Protein AF-A0A3L6MPR6-F1 (afdb_monomer_lite)

Radius of gyration: 39.05 Å; chains: 1; bounding box: 74×54×122 Å

InterPro domains:
  IPR012337 Ribonuclease H-like superfamily [SSF53098] (217-484)
  IPR052035 Zinc finger BED domain-containing [PTHR46481] (35-210)

Structure (mmCIF, N/CA/C/O backbone):
data_AF-A0A3L6MPR6-F1
#
_entry.id   AF-A0A3L6MPR6-F1
#
loop_
_atom_site.group_PDB
_atom_site.id
_atom_site.type_symbol
_atom_site.label_atom_id
_atom_site.label_alt_id
_atom_site.label_comp_id
_atom_site.label_asym_id
_atom_site.label_entity_id
_atom_site.label_seq_id
_atom_site.pdbx_PDB_ins_code
_atom_site.Cartn_x
_atom_site.Cartn_y
_atom_site.Cartn_z
_atom_site.occupancy
_atom_site.B_iso_or_equiv
_atom_site.auth_seq_id
_atom_site.auth_comp_id
_atom_site.auth_asym_id
_atom_site.auth_atom_id
_atom_site.pdbx_PDB_model_num
ATOM 1 N N . MET A 1 1 ? 7.917 29.421 81.181 1.00 38.75 1 MET A N 1
ATOM 2 C CA . MET A 1 1 ? 7.850 28.542 82.369 1.00 38.75 1 MET A CA 1
ATOM 3 C C . MET A 1 1 ? 6.394 28.191 82.609 1.00 38.75 1 MET A C 1
ATOM 5 O O . MET A 1 1 ? 5.630 29.123 82.801 1.00 38.75 1 MET A O 1
ATOM 9 N N . SER A 1 2 ? 6.028 26.907 82.494 1.00 26.86 2 SER A N 1
ATOM 10 C CA . SER A 1 2 ? 5.003 26.211 83.303 1.00 26.86 2 SER A CA 1
ATOM 11 C C . SER A 1 2 ? 4.705 24.812 82.730 1.00 26.86 2 SER A C 1
ATOM 13 O O . SER A 1 2 ? 4.211 24.686 81.620 1.00 26.86 2 SER A O 1
ATOM 15 N N . ALA A 1 3 ? 5.096 23.808 83.525 1.00 24.59 3 ALA A N 1
ATOM 16 C CA . ALA A 1 3 ? 4.633 22.419 83.698 1.00 24.59 3 ALA A CA 1
ATOM 17 C C . ALA A 1 3 ? 4.237 21.499 82.509 1.00 24.59 3 ALA A C 1
ATOM 19 O O . ALA A 1 3 ? 3.297 21.749 81.765 1.00 24.59 3 ALA A O 1
ATOM 20 N N . LYS A 1 4 ? 4.887 20.319 82.471 1.00 36.12 4 LYS A N 1
ATOM 21 C CA . LYS A 1 4 ? 4.434 19.066 81.822 1.00 36.12 4 LYS A CA 1
ATOM 22 C C . LYS A 1 4 ? 3.103 18.560 82.415 1.00 36.12 4 LYS A C 1
ATOM 24 O O . LYS A 1 4 ? 2.852 18.790 83.597 1.00 36.12 4 LYS A O 1
ATOM 29 N N . PRO A 1 5 ? 2.421 17.647 81.699 1.00 31.23 5 PRO A N 1
ATOM 30 C CA . PRO A 1 5 ? 2.046 16.380 82.324 1.00 31.23 5 PRO A CA 1
ATOM 31 C C . PRO A 1 5 ? 2.433 15.178 81.452 1.00 31.23 5 PRO A C 1
ATOM 33 O O . PRO A 1 5 ? 1.783 14.849 80.467 1.00 31.23 5 PRO A O 1
ATOM 36 N N . GLY A 1 6 ? 3.489 14.485 81.877 1.00 39.84 6 GLY A N 1
ATOM 37 C CA . GLY A 1 6 ? 3.547 13.037 81.758 1.00 39.84 6 GLY A CA 1
ATOM 38 C C . GLY A 1 6 ? 3.020 12.461 83.068 1.00 39.84 6 GLY A C 1
ATOM 39 O O . GLY A 1 6 ? 3.592 12.731 84.121 1.00 39.84 6 GLY A O 1
ATOM 40 N N . GLN A 1 7 ? 1.939 11.691 83.004 1.00 30.50 7 GLN A N 1
ATOM 41 C CA . GLN A 1 7 ? 1.617 10.675 84.002 1.00 30.50 7 GLN A CA 1
ATOM 42 C C . GLN A 1 7 ? 1.586 9.324 83.274 1.00 30.50 7 GLN A C 1
ATOM 44 O O . GLN A 1 7 ? 0.881 9.208 82.270 1.00 30.50 7 GLN A O 1
ATOM 49 N N . PRO A 1 8 ? 2.325 8.303 83.742 1.00 36.66 8 PRO A N 1
ATOM 50 C CA . PRO A 1 8 ? 2.036 6.934 83.364 1.00 36.66 8 PRO A CA 1
ATOM 51 C C . PRO A 1 8 ? 0.702 6.561 84.015 1.00 36.66 8 PRO A C 1
ATOM 53 O O . PRO A 1 8 ? 0.557 6.649 85.236 1.00 36.66 8 PRO A O 1
ATOM 56 N N . GLY A 1 9 ? -0.282 6.171 83.202 1.00 37.91 9 GLY A N 1
ATOM 57 C CA . GLY A 1 9 ? -1.476 5.503 83.713 1.00 37.91 9 GLY A CA 1
ATOM 58 C C . GLY A 1 9 ? -1.061 4.314 84.582 1.00 37.91 9 GLY A C 1
ATOM 59 O O . GLY A 1 9 ? 0.002 3.727 84.371 1.00 37.91 9 GLY A O 1
ATOM 60 N N . GLN A 1 10 ? -1.871 3.985 85.590 1.00 43.06 10 GLN A N 1
ATOM 61 C CA . GLN A 1 10 ? -1.605 2.860 86.488 1.00 43.06 10 GLN A CA 1
ATOM 62 C C . GLN A 1 10 ? -1.174 1.621 85.672 1.00 43.06 10 GLN A C 1
ATOM 64 O O . GLN A 1 10 ? -1.881 1.283 84.717 1.00 43.06 10 GLN A O 1
ATOM 69 N N . PRO A 1 11 ? -0.074 0.920 86.022 1.00 50.97 11 PRO A N 1
ATOM 70 C CA . PRO A 1 11 ? 0.453 -0.202 85.232 1.00 50.97 11 PRO A CA 1
ATOM 71 C C . PRO A 1 11 ? -0.610 -1.253 84.871 1.00 50.97 11 PRO A C 1
ATOM 73 O O . PRO A 1 11 ? -0.592 -1.820 83.783 1.00 50.97 11 PRO A O 1
ATOM 76 N N . GLY A 1 12 ? -1.605 -1.441 85.748 1.00 53.81 12 GLY A N 1
ATOM 77 C CA . GLY A 1 12 ? -2.728 -2.350 85.527 1.00 53.81 12 GLY A CA 1
ATOM 78 C C . GLY A 1 12 ? -3.717 -1.934 84.427 1.00 53.81 12 GLY A C 1
ATOM 79 O O . GLY A 1 12 ? -4.285 -2.813 83.789 1.00 53.81 12 GLY A O 1
ATOM 80 N N . GLN A 1 13 ? -3.923 -0.639 84.153 1.00 59.88 13 GLN A N 1
ATOM 81 C CA . GLN A 1 13 ? -4.845 -0.186 83.095 1.00 59.88 13 GLN A CA 1
ATOM 82 C C . GLN A 1 13 ? -4.238 -0.329 81.697 1.00 59.88 13 GLN A C 1
ATOM 84 O O . GLN A 1 13 ? -4.931 -0.738 80.766 1.00 59.88 13 GLN A O 1
ATOM 89 N N . GLN A 1 14 ? -2.942 -0.037 81.554 1.00 64.62 14 GLN A N 1
ATOM 90 C CA . GLN A 1 14 ? -2.217 -0.214 80.296 1.00 64.62 14 GLN A CA 1
ATOM 91 C C . GLN A 1 14 ? -2.209 -1.698 79.897 1.00 64.62 14 GLN A C 1
ATOM 93 O O . GLN A 1 14 ? -2.637 -2.043 78.798 1.00 64.62 14 GLN A O 1
ATOM 98 N N . GLN A 1 15 ? -1.843 -2.584 80.830 1.00 70.00 15 GLN A N 1
ATOM 99 C CA . GLN A 1 15 ? -1.787 -4.030 80.601 1.00 70.00 15 GLN A CA 1
ATOM 100 C C . GLN A 1 15 ? -3.154 -4.609 80.196 1.00 70.00 15 GLN A C 1
ATOM 102 O O . GLN A 1 15 ? -3.255 -5.376 79.242 1.00 70.00 15 GLN A O 1
ATOM 107 N N . GLN A 1 16 ? -4.237 -4.167 80.846 1.00 74.12 16 GLN A N 1
ATOM 108 C CA . GLN A 1 16 ? -5.599 -4.581 80.495 1.00 74.12 16 GLN A CA 1
ATOM 109 C C . GLN A 1 16 ? -6.008 -4.168 79.074 1.00 74.12 16 GLN A C 1
ATOM 111 O O . GLN A 1 16 ? -6.769 -4.888 78.423 1.00 74.12 16 GLN A O 1
ATOM 116 N N . LEU A 1 17 ? -5.540 -3.019 78.580 1.00 73.06 17 LEU A N 1
ATOM 117 C CA . LEU A 1 17 ? -5.836 -2.552 77.224 1.00 73.06 17 LEU A CA 1
ATOM 118 C C . LEU A 1 17 ? -5.041 -3.305 76.165 1.00 73.06 17 LEU A C 1
ATOM 120 O O . LEU A 1 17 ? -5.597 -3.648 75.121 1.00 73.06 17 LEU A O 1
ATOM 124 N N . GLU A 1 18 ? -3.786 -3.624 76.458 1.00 79.56 18 GLU A N 1
ATOM 125 C CA . GLU A 1 18 ? -2.940 -4.458 75.604 1.00 79.56 18 GLU A CA 1
ATOM 126 C C . GLU A 1 18 ? -3.496 -5.885 75.507 1.00 79.56 18 GLU A C 1
ATOM 128 O O . GLU A 1 18 ? -3.679 -6.411 74.406 1.00 79.56 18 GLU A O 1
ATOM 133 N N . ASP A 1 19 ? -3.914 -6.468 76.634 1.00 80.56 19 ASP A N 1
ATOM 134 C CA . ASP A 1 19 ? -4.576 -7.775 76.667 1.00 80.56 19 ASP A CA 1
ATOM 135 C C . ASP A 1 19 ? -5.887 -7.779 75.872 1.00 80.56 19 ASP A C 1
ATOM 137 O O . ASP A 1 19 ? -6.277 -8.793 75.289 1.00 80.56 19 ASP A O 1
ATOM 141 N N . ARG A 1 20 ? -6.624 -6.662 75.864 1.00 83.00 20 ARG A N 1
ATOM 142 C CA . ARG A 1 20 ? -7.850 -6.516 75.064 1.00 83.00 20 ARG A CA 1
ATOM 143 C C . ARG A 1 20 ? -7.536 -6.373 73.579 1.00 83.00 20 ARG A C 1
ATOM 145 O O . ARG A 1 20 ? -8.202 -7.019 72.772 1.00 83.00 20 ARG A O 1
ATOM 152 N N . LEU A 1 21 ? -6.525 -5.584 73.219 1.00 83.38 21 LEU A N 1
ATOM 153 C CA . LEU A 1 21 ? -6.053 -5.436 71.843 1.00 83.38 21 LEU A CA 1
ATOM 154 C C . LEU A 1 21 ? -5.677 -6.804 71.256 1.00 83.38 21 LEU A C 1
ATOM 156 O O . LEU A 1 21 ? -6.255 -7.220 70.252 1.00 83.38 21 LEU A O 1
ATOM 160 N N . PHE A 1 22 ? -4.781 -7.552 71.903 1.00 87.94 22 PHE A N 1
ATOM 161 C CA . PHE A 1 22 ? -4.294 -8.826 71.360 1.00 87.94 22 PHE A CA 1
ATOM 162 C C . PHE A 1 22 ? -5.290 -9.987 71.490 1.00 87.94 22 PHE A C 1
ATOM 164 O O . PHE A 1 22 ? -5.198 -10.959 70.736 1.00 87.94 22 PHE A O 1
ATOM 171 N N . ARG A 1 23 ? -6.313 -9.874 72.351 1.00 84.56 23 ARG A N 1
ATOM 172 C CA . ARG A 1 23 ? -7.472 -10.785 72.322 1.00 84.56 23 ARG A CA 1
ATOM 173 C C . ARG A 1 23 ? -8.263 -10.681 71.021 1.00 84.56 23 ARG A C 1
ATOM 175 O O . ARG A 1 23 ? -8.709 -11.711 70.516 1.00 84.56 23 ARG A O 1
ATOM 182 N N . HIS A 1 24 ? -8.421 -9.468 70.492 1.00 82.00 24 HIS A N 1
ATOM 183 C CA . HIS A 1 24 ? -9.133 -9.205 69.236 1.00 82.00 24 HIS A CA 1
ATOM 184 C C . HIS A 1 24 ? -8.241 -9.371 68.004 1.00 82.00 24 HIS A C 1
ATOM 186 O O . HIS A 1 24 ? -8.694 -9.864 66.975 1.00 82.00 24 HIS A O 1
ATOM 192 N N . PHE A 1 25 ? -6.955 -9.041 68.118 1.00 83.50 25 PHE A N 1
ATOM 193 C CA . PHE A 1 25 ? -5.962 -9.192 67.054 1.00 83.50 25 PHE A CA 1
ATOM 194 C C . PHE A 1 25 ? -5.017 -10.365 67.329 1.00 83.50 25 PHE A C 1
ATOM 196 O O . PHE A 1 25 ? -3.801 -10.202 67.407 1.00 83.50 25 PHE A O 1
ATOM 203 N N . ARG A 1 26 ? -5.566 -11.581 67.451 1.00 83.81 26 ARG A N 1
ATOM 204 C CA . ARG A 1 26 ? -4.745 -12.782 67.681 1.00 83.81 26 ARG A CA 1
ATOM 205 C C . ARG A 1 26 ? -3.737 -12.999 66.547 1.00 83.81 26 ARG A C 1
ATOM 207 O O . ARG A 1 26 ? -4.080 -12.943 65.362 1.00 83.81 26 ARG A O 1
ATOM 214 N N . GLY A 1 27 ? -2.488 -13.271 66.920 1.00 82.88 27 GLY A N 1
ATOM 215 C CA . GLY A 1 27 ? -1.374 -13.461 65.985 1.00 82.88 27 GLY A CA 1
ATOM 216 C C . GLY A 1 27 ? -0.788 -12.164 65.416 1.00 82.88 27 GLY A C 1
ATOM 217 O O . GLY A 1 27 ? 0.077 -12.239 64.550 1.00 82.88 27 GLY A O 1
ATOM 218 N N . TRP A 1 28 ? -1.255 -10.998 65.869 1.00 88.00 28 TRP A N 1
ATOM 219 C CA . TRP A 1 28 ? -0.591 -9.713 65.646 1.00 88.00 28 TRP A CA 1
ATOM 220 C C . TRP A 1 28 ? 0.328 -9.402 66.828 1.00 88.00 28 TRP A C 1
ATOM 222 O O . TRP A 1 28 ? 0.044 -9.808 67.953 1.00 88.00 28 TRP A O 1
ATOM 232 N N . ASN A 1 29 ? 1.416 -8.683 66.578 1.00 87.62 29 ASN A N 1
ATOM 233 C CA . ASN A 1 29 ? 2.333 -8.189 67.602 1.00 87.62 29 ASN A CA 1
ATOM 234 C C . ASN A 1 29 ? 2.551 -6.680 67.438 1.00 87.62 29 ASN A C 1
ATOM 236 O O . ASN A 1 29 ? 2.051 -6.068 66.492 1.00 87.62 29 ASN A O 1
ATOM 240 N N . TRP A 1 30 ? 3.259 -6.068 68.384 1.00 87.50 30 TRP A N 1
ATOM 241 C CA . TRP A 1 30 ? 3.682 -4.679 68.251 1.00 87.50 30 TRP A CA 1
ATOM 242 C C . TRP A 1 30 ? 4.533 -4.492 66.997 1.00 87.50 30 TRP A C 1
ATOM 244 O O . TRP A 1 30 ? 5.388 -5.319 66.682 1.00 87.50 30 TRP A O 1
ATOM 254 N N . SER A 1 31 ? 4.292 -3.393 66.289 1.00 82.81 31 SER A N 1
ATOM 255 C CA . SER A 1 31 ? 5.110 -2.991 65.151 1.00 82.81 31 SER A CA 1
ATOM 256 C C . SER A 1 31 ? 6.544 -2.699 65.585 1.00 82.81 31 SER A C 1
ATOM 258 O O . SER A 1 31 ? 6.781 -1.894 66.486 1.00 82.81 31 SER A O 1
ATOM 260 N N . GLU A 1 32 ? 7.512 -3.291 64.887 1.00 80.69 32 GLU A N 1
ATOM 261 C CA . GLU A 1 32 ? 8.945 -3.031 65.099 1.00 80.69 32 GLU A CA 1
ATOM 262 C C . GLU A 1 32 ? 9.325 -1.570 64.809 1.00 80.69 32 GLU A C 1
ATOM 264 O O . GLU A 1 32 ? 10.358 -1.094 65.267 1.00 80.69 32 GLU A O 1
ATOM 269 N N . ARG A 1 33 ? 8.468 -0.837 64.085 1.00 72.69 33 ARG A N 1
ATOM 270 C CA . ARG A 1 33 ? 8.662 0.572 63.713 1.00 72.69 33 ARG A CA 1
ATOM 271 C C . ARG A 1 33 ? 7.843 1.550 64.553 1.00 72.69 33 ARG A C 1
ATOM 273 O O . ARG A 1 33 ? 7.790 2.725 64.204 1.00 72.69 33 ARG A O 1
ATOM 280 N N . ALA A 1 34 ? 7.205 1.101 65.635 1.00 63.69 34 ALA A N 1
ATOM 281 C CA . ALA A 1 34 ? 6.324 1.942 66.454 1.00 63.69 34 ALA A CA 1
ATOM 282 C C . ALA A 1 34 ? 7.020 3.192 67.037 1.00 63.69 34 ALA A C 1
ATOM 284 O O . ALA A 1 34 ? 6.352 4.152 67.405 1.00 63.69 34 ALA A O 1
ATOM 285 N N . ARG A 1 35 ? 8.359 3.195 67.120 1.00 58.50 35 ARG A N 1
ATOM 286 C CA . ARG A 1 35 ? 9.163 4.331 67.606 1.00 58.50 35 ARG A CA 1
ATOM 287 C C . ARG A 1 35 ? 9.625 5.297 66.506 1.00 58.50 35 ARG A C 1
ATOM 289 O O . ARG A 1 35 ? 10.072 6.387 66.836 1.00 58.50 35 ARG A O 1
ATOM 296 N N . ASP A 1 36 ? 9.452 4.933 65.233 1.00 61.25 36 ASP A N 1
ATOM 297 C CA . ASP A 1 36 ? 9.930 5.693 64.064 1.00 61.25 36 ASP A CA 1
ATOM 298 C C . ASP A 1 36 ? 8.785 6.356 63.269 1.00 61.25 36 ASP A C 1
ATOM 300 O O . ASP A 1 36 ? 8.969 6.829 62.146 1.00 61.25 36 ASP A O 1
ATOM 304 N N . THR A 1 37 ? 7.561 6.364 63.806 1.00 64.56 37 THR A N 1
ATOM 305 C CA . THR A 1 37 ? 6.378 6.903 63.122 1.00 64.56 37 THR A CA 1
ATOM 306 C C . THR A 1 37 ? 6.063 8.341 63.535 1.00 64.56 37 THR A C 1
ATOM 308 O O . THR A 1 37 ? 5.641 8.591 64.658 1.00 64.56 37 THR A O 1
ATOM 311 N N . SER A 1 38 ? 6.179 9.288 62.602 1.00 69.50 38 SER A N 1
ATOM 312 C CA . SER A 1 38 ? 6.062 10.738 62.836 1.00 69.50 38 SER A CA 1
ATOM 313 C C . SER A 1 38 ? 4.650 11.328 62.645 1.00 69.50 38 SER A C 1
ATOM 315 O O . SER A 1 38 ? 4.494 12.378 62.031 1.00 69.50 38 SER A O 1
ATOM 317 N N . SER A 1 39 ? 3.591 10.675 63.138 1.00 81.50 39 SER A N 1
ATOM 318 C CA . SER A 1 39 ? 2.213 11.194 63.009 1.00 81.50 39 SER A CA 1
ATOM 319 C C . SER A 1 39 ? 1.459 11.163 64.333 1.00 81.50 39 SER A C 1
ATOM 321 O O . SER A 1 39 ? 1.432 10.125 64.989 1.00 81.50 39 SER A O 1
ATOM 323 N N . TRP A 1 40 ? 0.757 12.258 64.648 1.00 86.56 40 TRP A N 1
ATOM 324 C CA . TRP A 1 40 ? -0.096 12.396 65.840 1.00 86.56 40 TRP A CA 1
ATOM 325 C C . TRP A 1 40 ? -1.137 11.275 65.993 1.00 86.56 40 TRP A C 1
ATOM 327 O O . TRP A 1 40 ? -1.599 10.964 67.087 1.00 86.56 40 TRP A O 1
ATOM 337 N N . LEU A 1 41 ? -1.511 10.621 64.890 1.00 84.81 41 LEU A N 1
ATOM 338 C CA . LEU A 1 41 ? -2.465 9.514 64.902 1.00 84.81 41 LEU A CA 1
ATOM 339 C C . LEU A 1 41 ? -1.956 8.330 65.733 1.00 84.81 41 LEU A C 1
ATOM 341 O O . LEU A 1 41 ? -2.764 7.594 66.295 1.00 84.81 41 LEU A O 1
ATOM 345 N N . TRP A 1 42 ? -0.642 8.144 65.850 1.00 86.81 42 TRP A N 1
ATOM 346 C CA . TRP A 1 42 ? -0.050 7.080 66.666 1.00 86.81 42 TRP A CA 1
ATOM 347 C C . TRP A 1 42 ? -0.108 7.372 68.170 1.00 86.81 42 TRP A C 1
ATOM 349 O O . TRP A 1 42 ? -0.050 6.443 68.973 1.00 86.81 42 TRP A O 1
ATOM 359 N N . ASP A 1 43 ? -0.354 8.620 68.572 1.00 84.50 43 ASP A N 1
ATOM 360 C CA . ASP A 1 43 ? -0.600 8.956 69.979 1.00 84.50 43 ASP A CA 1
ATOM 361 C C . ASP A 1 43 ? -1.971 8.440 70.441 1.00 84.50 43 ASP A C 1
ATOM 363 O O . ASP A 1 43 ? -2.147 8.035 71.593 1.00 84.50 43 ASP A O 1
ATOM 367 N N . VAL A 1 44 ? -2.930 8.347 69.515 1.00 85.69 44 VAL A N 1
ATOM 368 C CA . VAL A 1 44 ? -4.327 7.936 69.755 1.00 85.69 44 VAL A CA 1
ATOM 369 C C . VAL A 1 44 ? -4.675 6.556 69.169 1.00 85.69 44 VAL A C 1
ATOM 371 O O . VAL A 1 44 ? -5.825 6.113 69.212 1.00 85.69 44 VAL A O 1
ATOM 374 N N . GLY A 1 45 ? -3.678 5.826 68.664 1.00 87.38 45 GLY A N 1
ATOM 375 C CA . GLY A 1 45 ? -3.826 4.472 68.126 1.00 87.38 45 GLY A CA 1
ATOM 376 C C . GLY A 1 45 ? -2.665 3.550 68.487 1.00 87.38 45 GLY A C 1
ATOM 377 O O . GLY A 1 45 ? -1.630 3.984 68.976 1.00 87.38 45 GLY A O 1
ATOM 378 N N . TYR A 1 46 ? -2.848 2.255 68.273 1.00 88.00 46 TYR A N 1
ATOM 379 C CA . TYR A 1 46 ? -1.826 1.228 68.422 1.00 88.00 46 TYR A CA 1
ATOM 380 C C . TYR A 1 46 ? -1.270 0.833 67.055 1.00 88.00 46 TYR A C 1
ATOM 382 O O . TYR A 1 46 ? -2.022 0.674 66.091 1.00 88.00 46 TYR A O 1
ATOM 390 N N . ASP A 1 47 ? 0.047 0.646 66.994 1.00 87.81 47 ASP A N 1
ATOM 391 C CA . ASP A 1 47 ? 0.761 0.169 65.812 1.00 87.81 47 ASP A CA 1
ATOM 392 C C . ASP A 1 47 ? 1.048 -1.325 65.939 1.00 87.81 47 ASP A C 1
ATOM 394 O O . ASP A 1 47 ? 1.879 -1.752 66.745 1.00 87.81 47 ASP A O 1
ATOM 398 N N . ILE A 1 48 ? 0.328 -2.122 65.151 1.00 88.25 48 ILE A N 1
ATOM 399 C CA . ILE A 1 48 ? 0.408 -3.583 65.179 1.00 88.25 48 ILE A CA 1
ATOM 400 C C . ILE A 1 48 ? 0.850 -4.125 63.822 1.00 88.25 48 ILE A C 1
ATOM 402 O O . ILE A 1 48 ? 0.511 -3.576 62.768 1.00 88.25 48 ILE A O 1
ATOM 406 N N . GLN A 1 49 ? 1.576 -5.238 63.830 1.00 88.94 49 GLN A N 1
ATOM 407 C CA . GLN A 1 49 ? 2.059 -5.890 62.619 1.00 88.94 49 GLN A CA 1
ATOM 408 C C . GLN A 1 49 ? 1.828 -7.408 62.632 1.00 88.94 49 GLN A C 1
ATOM 410 O O . GLN A 1 49 ? 1.661 -8.028 63.683 1.00 88.94 49 GLN A O 1
ATOM 415 N N . ARG A 1 50 ? 1.785 -8.005 61.436 1.00 88.50 50 ARG A N 1
ATOM 416 C CA . ARG A 1 50 ? 1.726 -9.457 61.220 1.00 88.50 50 ARG A CA 1
ATOM 417 C C . ARG A 1 50 ? 2.184 -9.803 59.801 1.00 88.50 50 ARG A C 1
ATOM 419 O O . ARG A 1 50 ? 1.618 -9.287 58.845 1.00 88.50 50 ARG A O 1
ATOM 426 N N . HIS A 1 51 ? 3.164 -10.700 59.652 1.00 85.31 51 HIS A N 1
ATOM 427 C CA . HIS A 1 51 ? 3.665 -11.191 58.350 1.00 85.31 51 HIS A CA 1
ATOM 428 C C . HIS A 1 51 ? 3.922 -10.072 57.313 1.00 85.31 51 HIS A C 1
ATOM 430 O O . HIS A 1 51 ? 3.475 -10.155 56.172 1.00 85.31 51 HIS A O 1
ATOM 436 N N . GLY A 1 52 ? 4.588 -8.986 57.726 1.00 78.81 52 GLY A N 1
ATOM 437 C CA . GLY A 1 52 ? 4.895 -7.838 56.858 1.00 78.81 52 GLY A CA 1
ATOM 438 C C . GLY A 1 52 ? 3.743 -6.844 56.640 1.00 78.81 52 GLY A C 1
ATOM 439 O O . GLY A 1 52 ? 3.963 -5.779 56.068 1.00 78.81 52 GLY A O 1
ATOM 440 N N . LEU A 1 53 ? 2.533 -7.134 57.128 1.00 83.62 53 LEU A N 1
ATOM 441 C CA . LEU A 1 53 ? 1.406 -6.201 57.126 1.00 83.62 53 LEU A CA 1
ATOM 442 C C . LEU A 1 53 ? 1.414 -5.353 58.398 1.00 83.62 53 LEU A C 1
ATOM 444 O O . LEU A 1 53 ? 1.551 -5.890 59.495 1.00 83.62 53 LEU A O 1
ATOM 448 N N . ARG A 1 54 ? 1.198 -4.043 58.256 1.00 87.06 54 ARG A N 1
ATOM 449 C CA . ARG A 1 54 ? 1.092 -3.085 59.366 1.00 87.06 54 ARG A CA 1
ATOM 450 C C . ARG A 1 54 ? -0.279 -2.419 59.400 1.00 87.06 54 ARG A C 1
ATOM 452 O O . ARG A 1 54 ? -0.837 -2.057 58.358 1.00 87.06 54 ARG A O 1
ATOM 459 N N . LYS A 1 55 ? -0.820 -2.250 60.605 1.00 89.00 55 LYS A N 1
ATOM 460 C CA . LYS A 1 55 ? -2.126 -1.634 60.840 1.00 89.00 55 LYS A CA 1
ATOM 461 C C . LYS A 1 55 ? -2.081 -0.650 61.998 1.00 89.00 55 LYS A C 1
ATOM 463 O O . LYS A 1 55 ? -1.429 -0.880 63.009 1.00 89.00 55 LYS A O 1
ATOM 468 N N . TRP A 1 56 ? -2.861 0.409 61.838 1.00 90.44 56 TRP A N 1
ATOM 469 C CA . TRP A 1 56 ? -3.243 1.318 62.906 1.00 90.44 56 TRP A CA 1
ATOM 470 C C . TRP A 1 56 ? -4.554 0.832 63.529 1.00 90.44 56 TRP A C 1
ATOM 472 O O . TRP A 1 56 ? -5.497 0.554 62.783 1.00 90.44 56 TRP A O 1
ATOM 482 N N . ALA A 1 57 ? -4.626 0.729 64.858 1.00 88.56 57 ALA A N 1
ATOM 483 C CA . ALA A 1 57 ? -5.828 0.341 65.601 1.00 88.56 57 ALA A CA 1
ATOM 484 C C . ALA A 1 57 ? -6.224 1.415 66.630 1.00 88.56 57 ALA A C 1
ATOM 486 O O . ALA A 1 57 ? -5.415 1.787 67.471 1.00 88.56 57 ALA A O 1
ATOM 487 N N . CYS A 1 58 ? -7.460 1.911 66.602 1.00 89.38 58 CYS A N 1
ATOM 488 C CA . CYS A 1 58 ? -7.894 2.994 67.497 1.00 89.38 58 CYS A CA 1
ATOM 489 C C . CYS A 1 58 ? -7.948 2.573 68.979 1.00 89.38 58 CYS A C 1
ATOM 491 O O . CYS A 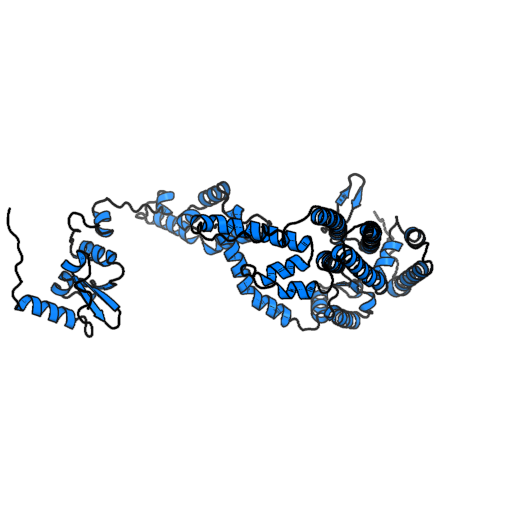1 58 ? -8.592 1.573 69.314 1.00 89.38 58 CYS A O 1
ATOM 493 N N . LYS A 1 59 ? -7.360 3.382 69.875 1.00 88.25 59 LYS A N 1
ATOM 494 C CA . LYS A 1 59 ? -7.388 3.152 71.333 1.00 88.25 59 LYS A CA 1
ATOM 495 C C . LYS A 1 59 ? -8.808 3.234 71.910 1.00 88.25 59 LYS A C 1
ATOM 497 O O . LYS A 1 59 ? -9.213 2.344 72.658 1.00 88.25 59 LYS A O 1
ATOM 502 N N . ASP A 1 60 ? -9.592 4.229 71.496 1.00 85.06 60 ASP A N 1
ATOM 503 C CA . ASP A 1 60 ? -10.958 4.459 71.994 1.00 85.06 60 ASP A CA 1
ATOM 504 C C . ASP A 1 60 ? -11.927 3.338 71.593 1.00 85.06 60 ASP A C 1
ATOM 506 O O . ASP A 1 60 ? -12.736 2.875 72.402 1.00 85.06 60 ASP A O 1
ATOM 510 N N . CYS A 1 61 ? -11.810 2.803 70.375 1.00 86.38 61 CYS A N 1
ATOM 511 C CA . CYS A 1 61 ? -12.605 1.639 69.977 1.00 86.38 61 CYS A CA 1
ATOM 512 C C . CYS A 1 61 ? -12.220 0.360 70.729 1.00 86.38 61 CYS A C 1
ATOM 514 O O . CYS A 1 61 ? -13.079 -0.492 70.971 1.00 86.38 61 CYS A O 1
ATOM 516 N N . ILE A 1 62 ? -10.953 0.203 71.120 1.00 85.00 62 ILE A N 1
ATOM 517 C CA . ILE A 1 62 ? -10.519 -0.941 71.933 1.00 85.00 62 ILE A CA 1
ATOM 518 C C . ILE A 1 62 ? -11.063 -0.812 73.354 1.00 85.00 62 ILE A C 1
ATOM 520 O O . ILE A 1 62 ? -11.592 -1.793 73.883 1.00 85.00 62 ILE A O 1
ATOM 524 N N . LEU A 1 63 ? -11.042 0.399 73.922 1.00 83.75 63 LEU A N 1
ATOM 525 C CA . LEU A 1 63 ? -11.701 0.732 75.188 1.00 83.75 63 LEU A CA 1
ATOM 526 C C . LEU A 1 63 ? -13.202 0.408 75.146 1.00 83.75 63 LEU A C 1
ATOM 528 O O . LEU A 1 63 ? -13.712 -0.244 76.061 1.00 83.75 63 LEU A O 1
ATOM 532 N N . GLY A 1 64 ? -13.881 0.761 74.053 1.00 80.06 64 GLY A N 1
ATOM 533 C CA . GLY A 1 64 ? -15.304 0.492 73.814 1.00 80.06 64 GLY A CA 1
ATOM 534 C C . GLY A 1 64 ? -15.653 -0.929 73.346 1.00 80.06 64 GLY A C 1
ATOM 535 O O . GLY A 1 64 ? -16.824 -1.212 73.103 1.00 80.06 64 GLY A O 1
ATOM 536 N N . ASN A 1 65 ? -14.671 -1.830 73.215 1.00 80.25 65 ASN A N 1
ATOM 537 C CA . ASN A 1 65 ? -14.844 -3.210 72.733 1.00 80.25 65 ASN A CA 1
ATOM 538 C C . ASN A 1 65 ? -15.442 -3.334 71.309 1.00 80.25 65 ASN A C 1
ATOM 540 O O . ASN A 1 65 ? -16.188 -4.272 71.029 1.00 80.25 65 ASN A O 1
ATOM 544 N N . ARG A 1 66 ? -15.111 -2.407 70.398 1.00 79.06 66 ARG A N 1
ATOM 545 C CA . ARG A 1 66 ? -15.571 -2.387 68.990 1.00 79.06 66 ARG A CA 1
ATOM 546 C C . ARG A 1 66 ? -14.411 -2.267 67.978 1.00 79.06 66 ARG A C 1
ATOM 548 O O . ARG A 1 66 ? -14.406 -1.364 67.145 1.00 79.06 66 ARG A O 1
ATOM 555 N N . PRO A 1 67 ? -13.412 -3.167 68.001 1.00 68.81 67 PRO A N 1
ATOM 556 C CA . PRO A 1 67 ? -12.165 -2.994 67.244 1.00 68.81 67 PRO A CA 1
ATOM 557 C C . PRO A 1 67 ? -12.302 -3.200 65.728 1.00 68.81 67 PRO A C 1
ATOM 559 O O . PRO A 1 67 ? -11.461 -2.722 64.972 1.00 68.81 67 PRO A O 1
ATOM 562 N N . ILE A 1 68 ? -13.359 -3.878 65.267 1.00 65.38 68 ILE A N 1
ATOM 563 C CA . ILE A 1 68 ? -13.591 -4.181 63.841 1.00 65.38 68 ILE A CA 1
ATOM 564 C C . ILE A 1 68 ? -13.754 -2.896 63.009 1.00 65.38 68 ILE A C 1
ATOM 566 O O . ILE A 1 68 ? -13.319 -2.839 61.863 1.00 65.38 68 ILE A O 1
ATOM 570 N N . ILE A 1 69 ? -14.332 -1.847 63.598 1.00 61.00 69 ILE A N 1
ATOM 571 C CA . ILE A 1 69 ? -14.631 -0.567 62.930 1.00 61.00 69 ILE A CA 1
ATOM 572 C C . ILE A 1 69 ? -13.373 0.320 62.817 1.00 61.00 69 ILE A C 1
ATOM 574 O O . ILE A 1 69 ? -13.362 1.324 62.108 1.00 61.00 69 ILE A O 1
ATOM 578 N N . ALA A 1 70 ? -12.294 -0.057 63.504 1.00 69.00 70 ALA A N 1
ATOM 579 C CA . ALA A 1 70 ? -11.272 0.882 63.939 1.00 69.00 70 ALA A CA 1
ATOM 580 C C . ALA A 1 70 ? -9.846 0.491 63.543 1.00 69.00 70 ALA A C 1
ATOM 582 O O . ALA A 1 70 ? -8.885 0.973 64.148 1.00 69.00 70 ALA A O 1
ATOM 583 N N . THR A 1 71 ? -9.704 -0.388 62.544 1.00 79.38 71 THR A N 1
ATOM 584 C CA . THR A 1 71 ? -8.396 -0.755 61.994 1.00 79.38 71 THR A CA 1
ATOM 585 C C . THR A 1 71 ? -8.220 -0.339 60.557 1.00 79.38 71 THR A C 1
ATOM 587 O O . THR A 1 71 ? -9.047 -0.658 59.705 1.00 79.38 71 THR A O 1
ATOM 590 N N . PHE A 1 72 ? -7.084 0.289 60.280 1.00 83.69 72 PHE A N 1
ATOM 591 C CA . PHE A 1 72 ? -6.743 0.788 58.956 1.00 83.69 72 PHE A CA 1
ATOM 592 C C . PHE A 1 72 ? -5.315 0.396 58.592 1.00 83.69 72 PHE A C 1
ATOM 594 O O . PHE A 1 72 ? -4.469 0.172 59.457 1.00 83.69 72 PHE A O 1
ATOM 601 N N . THR A 1 73 ? -5.043 0.291 57.295 1.00 82.56 73 THR A N 1
ATOM 602 C CA . THR A 1 73 ? -3.691 0.058 56.779 1.00 82.56 73 THR A CA 1
ATOM 603 C C . THR A 1 73 ? -2.771 1.209 57.176 1.00 82.56 73 THR A C 1
ATOM 605 O O . THR A 1 73 ? -3.159 2.371 57.061 1.00 82.56 73 THR A O 1
ATOM 608 N N . SER A 1 74 ? -1.538 0.913 57.593 1.00 73.94 74 SER A N 1
ATOM 609 C CA . SER A 1 74 ? -0.573 1.961 57.963 1.00 73.94 74 SER A CA 1
ATOM 610 C C . SER A 1 74 ? -0.118 2.814 56.766 1.00 73.94 74 SER A C 1
ATOM 612 O O . SER A 1 74 ? 0.334 3.943 56.945 1.00 73.94 74 SER A O 1
ATOM 614 N N . SER A 1 75 ? -0.235 2.292 55.539 1.00 64.88 75 SER A N 1
ATOM 615 C CA . SER A 1 75 ? 0.020 3.008 54.285 1.00 64.88 75 SER A CA 1
ATOM 616 C C . SER A 1 75 ? -1.150 3.949 53.965 1.00 64.88 75 SER A C 1
ATOM 618 O O . SER A 1 75 ? -2.047 3.606 53.198 1.00 64.88 75 SER A O 1
ATOM 620 N N . GLY A 1 76 ? -1.166 5.121 54.603 1.00 69.50 76 GLY A N 1
ATOM 621 C CA . GLY A 1 76 ? -2.191 6.152 54.409 1.00 69.50 76 GLY A CA 1
ATOM 622 C C . GLY A 1 76 ? -3.156 6.269 55.590 1.00 69.50 76 GLY A C 1
ATOM 623 O O . GLY A 1 76 ? -4.246 5.702 55.593 1.00 69.50 76 GLY A O 1
ATOM 624 N N . LEU A 1 77 ? -2.784 7.081 56.580 1.00 76.69 77 LEU A N 1
ATOM 625 C CA . LEU A 1 77 ? -3.535 7.247 57.831 1.00 76.69 77 LEU A CA 1
ATOM 626 C C . LEU A 1 77 ? -4.751 8.189 57.721 1.00 76.69 77 LEU A C 1
ATOM 628 O O . LEU A 1 77 ? -5.424 8.469 58.710 1.00 76.69 77 LEU A O 1
ATOM 632 N N . GLN A 1 78 ? -5.096 8.645 56.514 1.00 80.69 78 GLN A N 1
ATOM 633 C CA . GLN A 1 78 ? -6.248 9.522 56.283 1.00 80.69 78 GLN A CA 1
ATOM 634 C C . GLN A 1 78 ? -7.576 8.873 56.705 1.00 80.69 78 GLN A C 1
ATOM 636 O O . GLN A 1 78 ? -8.474 9.556 57.199 1.00 80.69 78 GLN A O 1
ATOM 641 N N . ASN A 1 79 ? -7.699 7.553 56.540 1.00 84.31 79 ASN A N 1
ATOM 642 C CA . ASN A 1 79 ? -8.879 6.804 56.972 1.00 84.31 79 ASN A CA 1
ATOM 643 C C . ASN A 1 79 ? -8.974 6.718 58.500 1.00 84.31 79 ASN A C 1
ATOM 645 O O . ASN A 1 79 ? -10.065 6.895 59.038 1.00 84.31 79 ASN A O 1
ATOM 649 N N . ALA A 1 80 ? -7.839 6.562 59.191 1.00 84.25 80 ALA A N 1
ATOM 650 C CA . ALA A 1 80 ? -7.776 6.632 60.650 1.00 84.25 80 ALA A CA 1
ATOM 651 C C . ALA A 1 80 ? -8.188 8.025 61.158 1.00 84.25 80 ALA A C 1
ATOM 653 O O . ALA A 1 80 ? -9.043 8.137 62.032 1.00 84.25 80 ALA A O 1
ATOM 654 N N . ALA A 1 81 ? -7.685 9.093 60.528 1.00 84.94 81 ALA A N 1
ATOM 655 C CA . ALA A 1 81 ? -8.073 10.467 60.853 1.00 84.94 81 ALA A CA 1
ATOM 656 C C . ALA A 1 81 ? -9.569 10.749 60.590 1.00 84.94 81 ALA A C 1
ATOM 658 O O . ALA A 1 81 ? -10.223 11.460 61.353 1.00 84.94 81 ALA A O 1
ATOM 659 N N . ASN A 1 82 ? -10.141 10.188 59.517 1.00 84.44 82 ASN A N 1
ATOM 660 C CA . ASN A 1 82 ? -11.576 10.295 59.233 1.00 84.44 82 ASN A CA 1
ATOM 661 C C . ASN A 1 82 ? -12.424 9.523 60.259 1.00 84.44 82 ASN A C 1
ATOM 663 O O . ASN A 1 82 ? -13.495 9.998 60.635 1.00 84.44 82 ASN A O 1
ATOM 667 N N . HIS A 1 83 ? -11.961 8.350 60.699 1.00 87.06 83 HIS A N 1
ATOM 668 C CA . HIS A 1 83 ? -12.617 7.532 61.720 1.00 87.06 83 HIS A CA 1
ATOM 669 C C . HIS A 1 83 ? -12.658 8.241 63.078 1.00 87.06 83 HIS A C 1
ATOM 671 O O . HIS A 1 83 ? -13.741 8.384 63.640 1.00 87.06 83 HIS A O 1
ATOM 677 N N . LEU A 1 84 ? -11.522 8.774 63.544 1.00 87.50 84 LEU A N 1
ATOM 678 C CA . LEU A 1 84 ? -11.442 9.540 64.794 1.00 87.50 84 LEU A CA 1
ATOM 679 C C . LEU A 1 84 ? -12.441 10.703 64.822 1.00 87.50 84 LEU A C 1
ATOM 681 O O . LEU A 1 84 ? -13.130 10.912 65.815 1.00 87.50 84 LEU A O 1
ATOM 685 N N . TRP A 1 85 ? -12.608 11.414 63.706 1.00 86.81 85 TRP A N 1
ATOM 686 C CA . TRP A 1 85 ? -13.595 12.490 63.631 1.00 86.81 85 TRP A CA 1
ATOM 687 C C . TRP A 1 85 ? -15.052 11.995 63.598 1.00 86.81 85 TRP A C 1
ATOM 689 O O . TRP A 1 85 ? -15.952 12.600 64.187 1.00 86.81 85 TRP A O 1
ATOM 699 N N . ARG A 1 86 ? -15.332 10.908 62.873 1.00 85.38 86 ARG A N 1
ATOM 700 C CA . ARG A 1 86 ? -16.702 10.397 62.717 1.00 85.38 86 ARG A CA 1
ATOM 701 C C . ARG A 1 86 ? -17.227 9.776 64.003 1.00 85.38 86 ARG A C 1
ATOM 703 O O . ARG A 1 86 ? -18.301 10.181 64.441 1.00 85.38 86 ARG A O 1
ATOM 710 N N . GLU A 1 87 ? -16.442 8.880 64.590 1.00 84.62 87 GLU A N 1
ATOM 711 C CA . GLU A 1 87 ? -16.846 8.031 65.713 1.00 84.62 87 GLU A CA 1
ATOM 712 C C . GLU A 1 87 ? -16.507 8.648 67.074 1.00 84.62 87 GLU A C 1
ATOM 714 O O . GLU A 1 87 ? -17.263 8.476 68.026 1.00 84.62 87 GLU A O 1
ATOM 719 N N . HIS A 1 88 ? -15.403 9.400 67.169 1.00 86.62 88 HIS A N 1
ATOM 720 C CA . HIS A 1 88 ? -14.893 9.925 68.445 1.00 86.62 88 HIS A CA 1
ATOM 721 C C . HIS A 1 88 ? -14.889 11.457 68.534 1.00 86.62 88 HIS A C 1
ATOM 723 O O . HIS A 1 88 ? -14.646 12.005 69.604 1.00 86.62 88 HIS A O 1
ATOM 729 N N . LYS A 1 89 ? -15.192 12.162 67.431 1.00 85.38 89 LYS A N 1
ATOM 730 C CA . LYS A 1 89 ? -15.150 13.635 67.334 1.00 85.38 89 LYS A CA 1
ATOM 731 C C . LYS A 1 89 ? -13.800 14.237 67.753 1.00 85.38 89 LYS A C 1
ATOM 733 O O . LYS A 1 89 ? -13.745 15.395 68.152 1.00 85.38 89 LYS A O 1
ATOM 738 N N . THR A 1 90 ? -12.710 13.480 67.622 1.00 85.25 90 THR A N 1
ATOM 739 C CA . THR A 1 90 ? -11.358 13.931 67.976 1.00 85.25 90 THR A CA 1
ATOM 740 C C . THR A 1 90 ? -10.800 14.840 66.871 1.00 85.25 90 THR A C 1
ATOM 742 O O . THR A 1 90 ? -10.620 14.361 65.744 1.00 85.25 90 THR A O 1
ATOM 745 N N . PRO A 1 91 ? -10.539 16.137 67.134 1.00 85.56 91 PRO A N 1
ATOM 746 C CA . PRO A 1 91 ? -9.949 17.041 66.148 1.00 85.56 91 PRO A CA 1
ATOM 747 C C . PRO A 1 91 ? -8.461 16.738 65.932 1.00 85.56 91 PRO A C 1
ATOM 749 O O . PRO A 1 91 ? -7.782 16.256 66.838 1.00 85.56 91 PRO A O 1
ATOM 752 N N . ALA A 1 92 ? -7.939 17.072 64.748 1.00 85.44 92 ALA A N 1
ATOM 753 C CA . ALA A 1 92 ? -6.491 17.129 64.555 1.00 85.44 92 ALA A CA 1
ATOM 754 C C . ALA A 1 92 ? -5.861 18.206 65.471 1.00 85.44 92 ALA A C 1
ATOM 756 O O . ALA A 1 92 ? -6.455 19.285 65.600 1.00 85.44 92 ALA A O 1
ATOM 757 N N . PRO A 1 93 ? -4.688 17.944 66.084 1.00 85.75 93 PRO A N 1
ATOM 758 C CA . PRO A 1 93 ? -3.962 18.927 66.887 1.00 85.75 93 PRO A CA 1
ATOM 759 C C . PRO A 1 93 ? -3.633 20.214 66.119 1.00 85.75 93 PRO A C 1
ATOM 761 O O . PRO A 1 93 ? -3.582 20.237 64.888 1.00 85.75 93 PRO A O 1
ATOM 764 N N . GLU A 1 94 ? -3.386 21.298 66.849 1.00 77.88 94 GLU A N 1
ATOM 765 C CA . GLU A 1 94 ? -3.031 22.588 66.255 1.00 77.88 94 GLU A CA 1
ATOM 766 C C . GLU A 1 94 ? -1.705 22.485 65.477 1.00 77.88 94 GLU A C 1
ATOM 768 O O . GLU A 1 94 ? -0.694 22.034 66.009 1.00 77.88 94 GLU A O 1
ATOM 773 N N . GLY A 1 95 ? -1.725 22.852 64.190 1.00 75.94 95 GLY A N 1
ATOM 774 C CA . GLY A 1 95 ? -0.590 22.702 63.266 1.00 75.94 95 GLY A CA 1
ATOM 775 C C . GLY A 1 95 ? -0.573 21.401 62.448 1.00 75.94 95 GLY A C 1
ATOM 776 O O . GLY A 1 95 ? 0.163 21.318 61.465 1.00 75.94 95 GLY A O 1
ATOM 777 N N . GLU A 1 96 ? -1.416 20.417 62.776 1.00 81.62 96 GLU A N 1
ATOM 778 C CA . GLU A 1 96 ? -1.515 19.142 62.055 1.00 81.62 96 GLU A CA 1
ATOM 779 C C . GLU A 1 96 ? -2.584 19.157 60.948 1.00 81.62 96 GLU A C 1
ATOM 781 O O . GLU A 1 96 ? -3.558 19.918 60.971 1.00 81.62 96 GLU A O 1
ATOM 786 N N . LYS A 1 97 ? -2.432 18.285 59.940 1.00 79.50 97 LYS A N 1
ATOM 787 C CA . LYS A 1 97 ? -3.396 18.200 58.827 1.00 79.50 97 LYS A CA 1
ATOM 788 C C . LYS A 1 97 ? -4.747 17.650 59.304 1.00 79.50 97 LYS A C 1
ATOM 790 O O . LYS A 1 97 ? -4.850 16.490 59.707 1.00 79.50 97 LYS A O 1
ATOM 795 N N . LYS A 1 98 ? -5.801 18.463 59.171 1.00 83.31 98 LYS A N 1
ATOM 796 C CA . LYS A 1 98 ? -7.197 18.073 59.439 1.00 83.31 98 LYS A CA 1
ATOM 797 C C . LYS A 1 98 ? -7.674 16.965 58.502 1.00 83.31 98 LYS A C 1
ATOM 799 O O . LYS A 1 98 ? -7.296 16.906 57.331 1.00 83.31 98 LYS A O 1
ATOM 804 N N . SER A 1 99 ? -8.560 16.105 59.003 1.00 80.81 99 SER A N 1
ATOM 805 C CA . SER A 1 99 ? -9.131 15.029 58.195 1.00 80.81 99 SER A CA 1
ATOM 806 C C . SER A 1 99 ? -10.155 15.549 57.180 1.00 80.81 99 SER A C 1
ATOM 808 O O . SER A 1 99 ? -10.800 16.575 57.394 1.00 80.81 99 SER A O 1
ATOM 810 N N . THR A 1 100 ? -10.367 14.830 56.075 1.00 78.44 100 THR A N 1
ATOM 811 C CA . THR A 1 100 ? -11.413 15.180 55.097 1.00 78.44 100 THR A CA 1
ATOM 812 C C . THR A 1 100 ? -12.800 15.227 55.745 1.00 78.44 100 THR A C 1
ATOM 814 O O . THR A 1 100 ? -13.626 16.061 55.380 1.00 78.44 100 THR A O 1
ATOM 817 N N . ALA A 1 101 ? -13.070 14.337 56.706 1.00 78.50 101 ALA A N 1
ATOM 818 C CA . ALA A 1 101 ? -14.321 14.328 57.458 1.00 78.50 101 ALA A CA 1
ATOM 819 C C . ALA A 1 101 ? -14.471 15.576 58.348 1.00 78.50 101 ALA A C 1
ATOM 821 O O . ALA A 1 101 ? -15.559 16.148 58.386 1.00 78.50 101 ALA A O 1
ATOM 822 N N . GLN A 1 102 ? -13.383 16.017 58.988 1.00 82.19 102 GLN A N 1
ATOM 823 C CA . GLN A 1 102 ? -13.338 17.235 59.799 1.00 82.19 102 GLN A CA 1
ATOM 824 C C . GLN A 1 102 ? -13.536 18.493 58.946 1.00 82.19 102 GLN A C 1
ATOM 826 O O . GLN A 1 102 ? -14.404 19.312 59.236 1.00 82.19 102 GLN A O 1
ATOM 831 N N . LEU A 1 103 ? -12.816 18.605 57.829 1.00 79.50 103 LEU A N 1
ATOM 832 C CA . LEU A 1 103 ? -12.937 19.741 56.911 1.00 79.50 103 LEU A CA 1
ATOM 833 C C . LEU A 1 103 ? -14.344 19.858 56.300 1.00 79.50 103 LEU A C 1
ATOM 835 O O . LEU A 1 103 ? -14.829 20.966 56.085 1.00 79.50 103 LEU A O 1
ATOM 839 N N . LYS A 1 104 ? -15.023 18.731 56.036 1.00 75.00 104 LYS A N 1
ATOM 840 C CA . LYS A 1 104 ? -16.419 18.727 55.564 1.00 75.00 104 LYS A CA 1
ATOM 841 C C . LYS A 1 104 ? -17.398 19.228 56.627 1.00 75.00 104 LYS A C 1
ATOM 843 O O . LYS A 1 104 ? -18.281 20.008 56.289 1.00 75.00 104 LYS A O 1
ATOM 848 N N . SER A 1 105 ? -17.257 18.809 57.888 1.00 77.06 105 SER A N 1
ATOM 849 C CA . SER A 1 105 ? -18.137 19.291 58.967 1.00 77.06 105 SER A CA 1
ATOM 850 C C . SER A 1 105 ? -17.873 20.743 59.356 1.00 77.06 105 SER A C 1
ATOM 852 O O . SER A 1 105 ? -18.800 21.436 59.747 1.00 77.06 105 SER A O 1
ATOM 854 N N . GLU A 1 106 ? -16.631 21.212 59.222 1.00 80.25 106 GLU A N 1
ATOM 855 C CA . GLU A 1 106 ? -16.255 22.614 59.451 1.00 80.25 106 GLU A CA 1
ATOM 856 C C . GLU A 1 106 ? -16.622 23.526 58.259 1.00 80.25 106 GLU A C 1
ATOM 858 O O . GLU A 1 106 ? -16.313 24.713 58.269 1.00 80.25 106 GLU A O 1
ATOM 863 N N . GLY A 1 107 ? -17.249 22.990 57.202 1.00 65.31 107 GLY A N 1
ATOM 864 C CA . GLY A 1 107 ? -17.641 23.751 56.009 1.00 65.31 107 GLY A CA 1
ATOM 865 C C . GLY A 1 107 ? -16.476 24.185 55.106 1.00 65.31 107 GLY A C 1
ATOM 866 O O . GLY A 1 107 ? -16.704 24.826 54.081 1.00 65.31 107 GLY A O 1
ATOM 867 N N . ALA A 1 108 ? -15.241 23.804 55.442 1.00 65.94 108 ALA A N 1
ATOM 868 C CA . ALA A 1 108 ? -14.021 24.134 54.707 1.00 65.94 108 ALA A CA 1
ATOM 869 C C . ALA A 1 108 ? -13.845 23.315 53.410 1.00 65.94 108 ALA A C 1
ATOM 871 O O . ALA A 1 108 ? -13.076 23.706 52.535 1.00 65.94 108 ALA A O 1
ATOM 872 N N . LEU A 1 109 ? -14.563 22.193 53.259 1.00 54.62 109 LEU A N 1
ATOM 873 C CA . LEU A 1 109 ? -14.536 21.346 52.061 1.00 54.62 109 LEU A CA 1
ATOM 874 C C . LEU A 1 109 ? -15.926 21.276 51.402 1.00 54.62 109 LEU A C 1
ATOM 876 O O . LEU A 1 109 ? -16.762 20.448 51.770 1.00 54.62 109 LEU A O 1
ATOM 880 N N . LYS A 1 110 ? -16.182 22.117 50.391 1.00 55.44 110 LYS A N 1
ATOM 881 C CA . LYS A 1 110 ? -17.360 21.968 49.516 1.00 55.44 110 LYS A CA 1
ATOM 882 C C . LYS A 1 110 ? -17.109 20.822 48.531 1.00 55.44 110 LYS A C 1
ATOM 884 O O . LYS A 1 110 ? -16.069 20.778 47.881 1.00 55.44 110 LYS A O 1
ATOM 889 N N . SER A 1 111 ? -18.049 19.882 48.413 1.00 49.88 111 SER A N 1
ATOM 890 C CA . SER A 1 111 ? -18.004 18.828 47.389 1.00 49.88 111 SER A CA 1
ATOM 891 C C . SER A 1 111 ? -18.184 19.463 46.006 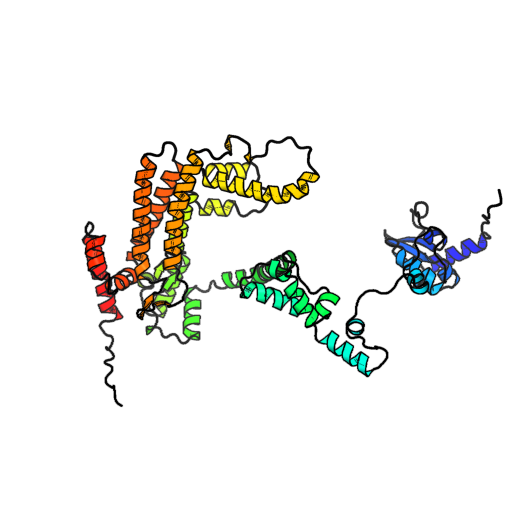1.00 49.88 111 SER A C 1
ATOM 893 O O . SER A 1 111 ? -19.311 19.668 45.575 1.00 49.88 111 SER A O 1
ATOM 895 N N . SER A 1 112 ? -17.090 19.827 45.334 1.00 55.19 112 SER A N 1
ATOM 896 C CA . SER A 1 112 ? -17.122 20.594 44.079 1.00 55.19 112 SER A CA 1
ATOM 897 C C . SER A 1 112 ? -17.165 19.735 42.810 1.00 55.19 112 SER A C 1
ATOM 899 O O . SER A 1 112 ? -16.842 20.236 41.737 1.00 55.19 112 SER A O 1
ATOM 901 N N . GLN A 1 113 ? -17.489 18.444 42.905 1.00 59.56 113 GLN A N 1
ATOM 902 C CA . GLN A 1 113 ? -17.642 17.610 41.712 1.00 59.56 113 GLN A CA 1
ATOM 903 C C . GLN A 1 113 ? -19.049 17.845 41.136 1.00 59.56 113 GLN A C 1
ATOM 905 O O . GLN A 1 113 ? -20.025 17.507 41.814 1.00 59.56 113 GLN A O 1
ATOM 910 N N . PRO A 1 114 ? -19.178 18.466 39.947 1.00 68.88 114 PRO A N 1
ATOM 911 C CA . PRO A 1 114 ? -20.476 18.711 39.336 1.00 68.88 114 PRO A CA 1
ATOM 912 C C . PRO A 1 114 ? -21.164 17.375 39.041 1.00 68.88 114 PRO A C 1
ATOM 914 O O . PRO A 1 114 ? -20.580 16.467 38.458 1.00 68.88 114 PRO A O 1
ATOM 917 N N . THR A 1 115 ? -22.417 17.245 39.461 1.00 81.88 115 THR A N 1
ATOM 918 C CA . THR A 1 115 ? -23.290 16.112 39.131 1.00 81.88 115 THR A CA 1
ATOM 919 C C . THR A 1 115 ? -24.309 16.527 38.077 1.00 81.88 115 THR A C 1
ATOM 921 O O . THR A 1 115 ? -24.618 17.714 37.949 1.00 81.88 115 THR A O 1
ATOM 924 N N . ILE A 1 116 ? -24.898 15.554 37.371 1.00 82.56 116 ILE A N 1
ATOM 925 C CA . ILE A 1 116 ? -25.991 15.807 36.416 1.00 82.56 116 ILE A CA 1
ATOM 926 C C . ILE A 1 116 ? -27.122 16.586 37.102 1.00 82.56 116 ILE A C 1
ATOM 928 O O . ILE A 1 116 ? -27.607 17.572 36.554 1.00 82.56 116 ILE A O 1
ATOM 932 N N . ALA A 1 117 ? -27.477 16.208 38.335 1.00 82.31 117 ALA A N 1
ATOM 933 C CA . ALA A 1 117 ? -28.489 16.913 39.115 1.00 82.31 117 ALA A CA 1
ATOM 934 C C . ALA A 1 117 ? -28.097 18.373 39.399 1.00 82.31 117 ALA A C 1
ATOM 936 O O . ALA A 1 117 ? -28.925 19.262 39.239 1.00 82.31 117 ALA A O 1
ATOM 937 N N . SER A 1 118 ? -26.833 18.656 39.739 1.00 82.50 118 SER A N 1
ATOM 938 C CA . SER A 1 118 ? -26.386 20.040 39.969 1.00 82.50 118 SER A CA 1
ATOM 939 C C . SER A 1 118 ? -26.342 20.889 38.695 1.00 82.50 118 SER A C 1
ATOM 941 O O . SER A 1 118 ? -26.677 22.070 38.748 1.00 82.50 118 SER A O 1
ATOM 943 N N . VAL A 1 119 ? -25.974 20.298 37.551 1.00 83.94 119 VAL A N 1
ATOM 944 C CA . VAL A 1 119 ? -25.904 21.004 36.261 1.00 83.94 119 VAL A CA 1
ATOM 945 C C . VAL A 1 119 ? -27.306 21.344 35.765 1.00 83.94 119 VAL A C 1
ATOM 947 O O . VAL A 1 119 ? -27.553 22.463 35.324 1.00 83.94 119 VAL A O 1
ATOM 950 N N . LEU A 1 120 ? -28.243 20.405 35.910 1.00 82.19 120 LEU A N 1
ATOM 951 C CA . LEU A 1 120 ? -29.647 20.586 35.538 1.00 82.19 120 LEU A CA 1
ATOM 952 C C . LEU A 1 120 ? -30.485 21.284 36.623 1.00 82.19 120 LEU A C 1
ATOM 954 O O . LEU A 1 120 ? -31.679 21.483 36.423 1.00 82.19 120 LEU A O 1
ATOM 958 N N . LYS A 1 121 ? -29.875 21.667 37.756 1.00 85.81 121 LYS A N 1
ATOM 959 C CA . LYS A 1 121 ? -30.533 22.299 38.916 1.00 85.81 121 LYS A CA 1
ATOM 960 C C . LYS A 1 121 ? -31.731 21.497 39.456 1.00 85.81 121 LYS A C 1
ATOM 962 O O . LYS A 1 121 ? -32.746 22.077 39.828 1.00 85.81 121 LYS A O 1
ATOM 967 N N . LEU A 1 122 ? -31.593 20.174 39.500 1.00 85.12 122 LEU A N 1
ATOM 968 C CA . LEU A 1 122 ? -32.600 19.241 40.005 1.00 85.12 122 LEU A CA 1
ATOM 969 C C . LEU A 1 122 ? -32.411 18.979 41.505 1.00 85.12 122 LEU A C 1
ATOM 971 O O . LEU A 1 122 ? -31.296 18.730 41.973 1.00 85.12 122 LEU A O 1
ATOM 975 N N . ASP A 1 123 ? -33.513 18.973 42.247 1.00 80.75 123 ASP A N 1
ATOM 976 C CA . ASP A 1 123 ? -33.581 18.605 43.656 1.00 80.75 123 ASP A CA 1
ATOM 977 C C . ASP A 1 123 ? -33.800 17.096 43.811 1.00 80.75 123 ASP A C 1
ATOM 979 O O . ASP A 1 123 ? -34.908 16.571 43.689 1.00 80.75 123 ASP A O 1
ATOM 983 N N . VAL A 1 124 ? -32.721 16.381 44.130 1.00 81.31 124 VAL A N 1
ATOM 984 C CA . VAL A 1 124 ? -32.733 14.921 44.312 1.00 81.31 124 VAL A CA 1
ATOM 985 C C . VAL A 1 124 ? -33.566 14.442 45.507 1.00 81.31 124 VAL A C 1
ATOM 987 O O . VAL A 1 124 ? -33.774 13.239 45.636 1.00 81.31 124 VAL A O 1
ATOM 990 N N . ASN A 1 125 ? -34.051 15.343 46.370 1.00 80.06 125 ASN A N 1
ATOM 991 C CA . ASN A 1 125 ? -34.963 14.988 47.462 1.00 80.06 125 ASN A CA 1
ATOM 992 C C . ASN A 1 125 ? -36.418 14.862 46.991 1.00 80.06 125 ASN A C 1
ATOM 994 O O . ASN A 1 125 ? -37.252 14.307 47.708 1.00 80.06 125 ASN A O 1
ATOM 998 N N . LYS A 1 126 ? -36.737 15.351 45.786 1.00 84.25 126 LYS A N 1
ATOM 999 C CA . LYS A 1 126 ? -38.051 15.176 45.169 1.00 84.25 126 LYS A CA 1
ATOM 1000 C C . LYS A 1 126 ? -38.031 13.946 44.256 1.00 84.25 126 LYS A C 1
ATOM 1002 O O . LYS A 1 126 ? -37.253 13.929 43.299 1.00 84.25 126 LYS A O 1
ATOM 1007 N N . PRO A 1 127 ? -38.920 12.955 44.463 1.00 84.19 127 PRO A N 1
ATOM 1008 C CA . PRO A 1 127 ? -38.914 11.711 43.688 1.00 84.19 127 PRO A CA 1
ATOM 1009 C C . PRO A 1 127 ? -38.963 11.921 42.167 1.00 84.19 127 PRO A C 1
ATOM 1011 O O . PRO A 1 127 ? -38.264 11.246 41.416 1.00 84.19 127 PRO A O 1
ATOM 1014 N N . THR A 1 128 ? -39.744 12.898 41.699 1.00 88.00 128 THR A N 1
ATOM 1015 C CA . THR A 1 128 ? -39.875 13.203 40.267 1.00 88.00 128 THR A CA 1
ATOM 1016 C C . THR A 1 128 ? -38.569 13.725 39.664 1.00 88.00 128 THR A C 1
ATOM 1018 O O . THR A 1 128 ? -38.137 13.245 38.620 1.00 88.00 128 THR A O 1
ATOM 1021 N N . GLU A 1 129 ? -37.909 14.677 40.325 1.00 88.06 129 GLU A N 1
ATOM 1022 C CA . GLU A 1 129 ? -36.660 15.280 39.842 1.00 88.06 129 GLU A CA 1
ATOM 1023 C C . GLU A 1 129 ? -35.475 14.305 39.971 1.00 88.06 129 GLU A C 1
ATOM 1025 O O . GLU A 1 129 ? -34.612 14.245 39.092 1.00 88.06 129 GLU A O 1
ATOM 1030 N N . GLN A 1 130 ? -35.482 13.451 41.000 1.00 82.94 130 GLN A N 1
ATOM 1031 C CA . GLN A 1 130 ? -34.539 12.341 41.140 1.00 82.94 130 GLN A CA 1
ATOM 1032 C C . GLN A 1 130 ? -34.667 11.329 39.990 1.00 82.94 130 GLN A C 1
ATOM 1034 O O . GLN A 1 130 ? -33.657 10.921 39.414 1.00 82.94 130 GLN A O 1
ATOM 1039 N N . ASN A 1 131 ? -35.895 10.955 39.612 1.00 86.56 131 ASN A N 1
ATOM 1040 C CA . ASN A 1 131 ? -36.139 10.056 38.482 1.00 86.56 131 ASN A CA 1
ATOM 1041 C C . ASN A 1 131 ? -35.637 10.649 37.159 1.00 86.56 131 ASN A C 1
ATOM 1043 O O . ASN A 1 131 ? -35.041 9.931 36.355 1.00 86.56 131 ASN A O 1
ATOM 1047 N N . ILE A 1 132 ? -35.810 11.959 36.955 1.00 84.44 132 ILE A N 1
ATOM 1048 C CA . ILE A 1 132 ? -35.259 12.669 35.793 1.00 84.44 132 ILE A CA 1
ATOM 1049 C C . ILE A 1 132 ? -33.728 12.559 35.789 1.00 84.44 132 ILE A C 1
ATOM 1051 O O . ILE A 1 132 ? -33.154 12.112 34.795 1.00 84.44 132 ILE A O 1
ATOM 1055 N N . ALA A 1 133 ? -33.060 12.879 36.902 1.00 85.19 133 ALA A N 1
ATOM 1056 C CA . ALA A 1 133 ? -31.603 12.774 37.005 1.00 85.19 133 ALA A CA 1
ATOM 1057 C C . ALA A 1 133 ? -31.098 11.342 36.727 1.00 85.19 133 ALA A C 1
ATOM 1059 O O . ALA A 1 133 ? -30.167 11.156 35.940 1.00 85.19 133 ALA A O 1
ATOM 1060 N N . ASN A 1 134 ? -31.749 10.325 37.298 1.00 86.69 134 ASN A N 1
ATOM 1061 C CA . ASN A 1 134 ? -31.410 8.914 37.080 1.00 86.69 134 ASN A CA 1
ATOM 1062 C C . ASN A 1 134 ? -31.617 8.481 35.619 1.00 86.69 134 ASN A C 1
ATOM 1064 O O . ASN A 1 134 ? -30.804 7.732 35.066 1.00 86.69 134 ASN A O 1
ATOM 1068 N N . SER A 1 135 ? -32.666 8.982 34.958 1.00 86.38 135 SER A N 1
ATOM 1069 C CA . SER A 1 135 ? -32.887 8.729 33.532 1.00 86.38 135 SER A CA 1
ATOM 1070 C C . SER A 1 135 ? -31.785 9.334 32.660 1.00 86.38 135 SER A C 1
ATOM 1072 O O . SER A 1 135 ? -31.434 8.734 31.650 1.00 86.38 135 SER A O 1
ATOM 1074 N N . PHE A 1 136 ? -31.241 10.504 33.000 1.00 83.19 136 PHE A N 1
ATOM 1075 C CA . PHE A 1 136 ? -30.125 11.088 32.247 1.00 83.19 136 PHE A CA 1
ATOM 1076 C C . PHE A 1 136 ? -28.818 10.324 32.471 1.00 83.19 136 PHE A C 1
ATOM 1078 O O . PHE A 1 136 ? -28.073 10.088 31.522 1.00 83.19 136 PHE A O 1
ATOM 1085 N N . ILE A 1 137 ? -28.561 9.891 33.708 1.00 84.06 137 ILE A N 1
ATOM 1086 C CA . ILE A 1 137 ? -27.363 9.117 34.061 1.00 84.06 137 ILE A CA 1
ATOM 1087 C C . ILE A 1 137 ? -27.345 7.770 33.327 1.00 84.06 137 ILE A C 1
ATOM 1089 O O . ILE A 1 137 ? -26.319 7.394 32.768 1.00 84.06 137 ILE A O 1
ATOM 1093 N N . SER A 1 138 ? -28.477 7.062 33.293 1.00 84.62 138 SER A N 1
ATOM 1094 C CA . SER A 1 138 ? -28.577 5.725 32.684 1.00 84.62 138 SER A CA 1
ATOM 1095 C C . SER A 1 138 ? -28.448 5.709 31.158 1.00 84.62 138 SER A C 1
ATOM 1097 O O . SER A 1 138 ? -28.103 4.677 30.592 1.00 84.62 138 SER A O 1
ATOM 1099 N N . ARG A 1 139 ? -28.696 6.835 30.479 1.00 86.94 139 ARG A N 1
ATOM 1100 C CA . ARG A 1 139 ? -28.624 6.929 29.010 1.00 86.94 139 ARG A CA 1
ATOM 1101 C C . ARG A 1 139 ? -27.208 7.100 28.465 1.00 86.94 139 ARG A C 1
ATOM 1103 O O . ARG A 1 139 ? -27.007 6.915 27.269 1.00 86.94 139 ARG A O 1
ATOM 1110 N N . PHE A 1 140 ? -26.243 7.494 29.296 1.00 89.94 140 PHE A N 1
ATOM 1111 C CA . PHE A 1 140 ? -24.883 7.764 28.840 1.00 89.94 140 PHE A CA 1
ATOM 1112 C C . PHE A 1 140 ? -23.941 6.602 29.160 1.00 89.94 140 PHE A C 1
ATOM 1114 O O . PHE A 1 140 ? -23.610 6.359 30.320 1.00 89.94 140 PHE A O 1
ATOM 1121 N N . ASP A 1 141 ? -23.450 5.937 28.115 1.00 92.25 141 ASP A N 1
ATOM 1122 C CA . ASP A 1 141 ? -22.385 4.940 28.210 1.00 92.25 141 ASP A CA 1
ATOM 1123 C C . ASP A 1 141 ? -21.052 5.545 27.745 1.00 92.25 141 ASP A C 1
ATOM 1125 O O . ASP A 1 141 ? -20.826 5.804 26.557 1.00 92.25 141 ASP A O 1
ATOM 1129 N N . LYS A 1 142 ? -20.135 5.728 28.702 1.00 91.62 142 LYS A N 1
ATOM 1130 C CA . LYS A 1 142 ? -18.782 6.242 28.461 1.00 91.62 142 LYS A CA 1
ATOM 1131 C C . LYS A 1 142 ? -17.992 5.398 27.457 1.00 91.62 142 LYS A C 1
ATOM 1133 O O . LYS A 1 142 ? -17.256 5.960 26.647 1.00 91.62 142 LYS A O 1
ATOM 1138 N N . GLN A 1 143 ? -18.073 4.070 27.528 1.00 91.12 143 GLN A N 1
ATOM 1139 C CA . GLN A 1 143 ? -17.295 3.188 26.656 1.00 91.12 143 GLN A CA 1
ATOM 1140 C C . GLN A 1 143 ? -17.835 3.223 25.230 1.00 91.12 143 GLN A C 1
ATOM 1142 O O . GLN A 1 143 ? -17.048 3.309 24.285 1.00 91.12 143 GLN A O 1
ATOM 1147 N N . HIS A 1 144 ? -19.160 3.204 25.083 1.00 92.56 144 HIS A N 1
ATOM 1148 C CA . HIS A 1 144 ? -19.806 3.304 23.781 1.00 92.56 144 HIS A CA 1
ATOM 1149 C C . HIS A 1 144 ? -19.525 4.658 23.114 1.00 92.56 144 HIS A C 1
ATOM 1151 O O . HIS A 1 144 ? -19.074 4.687 21.970 1.00 92.56 144 HIS A O 1
ATOM 1157 N N . PHE A 1 145 ? -19.658 5.766 23.855 1.00 94.94 145 PHE A N 1
ATOM 1158 C CA . PHE A 1 145 ? -19.289 7.104 23.380 1.00 94.94 145 PHE A CA 1
ATOM 1159 C C . PHE A 1 145 ? -17.833 7.165 22.888 1.00 94.94 145 PHE A C 1
ATOM 1161 O O . PHE A 1 145 ? -17.560 7.631 21.783 1.00 94.94 145 PHE A O 1
ATOM 1168 N N . GLN A 1 146 ? -16.887 6.645 23.681 1.00 94.19 146 GLN A N 1
ATOM 1169 C CA . GLN A 1 146 ? -15.473 6.619 23.294 1.00 94.19 146 GLN A CA 1
ATOM 1170 C C . GLN A 1 146 ? -15.219 5.787 22.035 1.00 94.19 146 GLN A C 1
ATOM 1172 O O . GLN A 1 146 ? -14.324 6.130 21.265 1.00 94.19 146 GLN A O 1
ATOM 1177 N N . ARG A 1 147 ? -15.971 4.700 21.828 1.00 92.94 147 ARG A N 1
ATOM 1178 C CA . ARG A 1 147 ? -15.859 3.864 20.628 1.00 92.94 147 ARG A CA 1
ATOM 1179 C C . ARG A 1 147 ? -16.323 4.624 19.387 1.00 92.94 147 ARG A C 1
ATOM 1181 O O . ARG A 1 147 ? -15.557 4.693 18.434 1.00 92.94 147 ARG A O 1
ATOM 1188 N N . LEU A 1 148 ? -17.496 5.259 19.444 1.00 94.19 148 LEU A N 1
ATOM 1189 C CA . LEU A 1 148 ? -18.034 6.067 18.342 1.00 94.19 148 LEU A CA 1
ATOM 1190 C C . LEU A 1 148 ? -17.102 7.223 17.961 1.00 94.19 148 LEU A C 1
ATOM 1192 O O . LEU A 1 148 ? -16.901 7.492 16.782 1.00 94.19 148 LEU A O 1
ATOM 1196 N N . LEU A 1 149 ? -16.480 7.883 18.944 1.00 94.06 149 LEU A N 1
ATOM 1197 C CA . LEU A 1 149 ? -15.514 8.950 18.672 1.00 94.06 149 LEU A CA 1
ATOM 1198 C C . LEU A 1 149 ? -14.270 8.431 17.932 1.00 94.06 149 LEU A C 1
ATOM 1200 O O . LEU A 1 149 ? -13.789 9.081 17.007 1.00 94.06 149 LEU A O 1
ATOM 1204 N N . VAL A 1 150 ? -13.740 7.269 18.328 1.00 92.50 150 VAL A N 1
ATOM 1205 C CA . VAL A 1 150 ? -12.601 6.644 17.634 1.00 92.50 150 VAL A CA 1
ATOM 1206 C C . VAL A 1 150 ? -13.004 6.203 16.226 1.00 92.50 150 VAL A C 1
ATOM 1208 O O . VAL A 1 150 ? -12.259 6.446 15.283 1.00 92.50 150 VAL A O 1
ATOM 1211 N N . GLU A 1 151 ? -14.184 5.606 16.072 1.00 90.19 151 GLU A N 1
ATOM 1212 C CA . GLU A 1 151 ? -14.721 5.175 14.781 1.00 90.19 151 GLU A CA 1
ATOM 1213 C C . GLU A 1 151 ? -14.926 6.350 13.824 1.00 90.19 151 GLU A C 1
ATOM 1215 O O . GLU A 1 151 ? -14.517 6.266 12.669 1.00 90.19 151 GLU A O 1
ATOM 1220 N N . LEU A 1 152 ? -15.458 7.477 14.303 1.00 90.81 152 LEU A N 1
ATOM 1221 C CA . LEU A 1 152 ? -15.561 8.708 13.523 1.00 90.81 152 LEU A CA 1
ATOM 1222 C C . LEU A 1 152 ? -14.183 9.162 13.031 1.00 90.81 152 LEU A C 1
ATOM 1224 O O . LEU A 1 152 ? -14.016 9.416 11.843 1.00 90.81 152 LEU A O 1
ATOM 1228 N N . ILE A 1 153 ? -13.187 9.232 13.920 1.00 91.31 153 ILE A N 1
ATOM 1229 C CA . ILE A 1 153 ? -11.828 9.671 13.565 1.00 91.31 153 ILE A CA 1
ATOM 1230 C C . ILE A 1 153 ? -11.212 8.761 12.497 1.00 91.31 153 ILE A C 1
ATOM 1232 O O . ILE A 1 153 ? -10.616 9.260 11.546 1.00 91.31 153 ILE A O 1
ATOM 1236 N N . VAL A 1 154 ? -11.370 7.442 12.640 1.00 82.75 154 VAL A N 1
ATOM 1237 C CA . VAL A 1 154 ? -10.813 6.458 11.702 1.00 82.75 154 VAL A CA 1
ATOM 1238 C C . VAL A 1 154 ? -11.559 6.478 10.364 1.00 82.75 154 VAL A C 1
ATOM 1240 O O . VAL A 1 154 ? -10.922 6.600 9.323 1.00 82.75 154 VAL A O 1
ATOM 1243 N N . SER A 1 155 ? -12.893 6.408 10.378 1.00 83.81 155 SER A N 1
ATOM 1244 C CA . SER A 1 155 ? -13.726 6.339 9.163 1.00 83.81 155 SER A CA 1
ATOM 1245 C C . SER A 1 155 ? -13.683 7.611 8.319 1.00 83.81 155 SER A C 1
ATOM 1247 O O . SER A 1 155 ? -13.780 7.539 7.098 1.00 83.81 155 SER A O 1
ATOM 1249 N N . SER A 1 156 ? -13.497 8.774 8.949 1.00 85.62 156 SER A N 1
ATOM 1250 C CA . SER A 1 156 ? -13.378 10.062 8.255 1.00 85.62 156 SER A CA 1
ATOM 1251 C C . SER A 1 156 ? -11.930 10.526 8.055 1.00 85.62 156 SER A C 1
ATOM 1253 O O . SER A 1 156 ? -11.709 11.677 7.673 1.00 85.62 156 SER A O 1
ATOM 1255 N N . ASN A 1 157 ? -10.952 9.643 8.308 1.00 84.94 157 ASN A N 1
ATOM 1256 C CA . ASN A 1 157 ? -9.513 9.880 8.151 1.00 84.94 157 ASN A CA 1
ATOM 1257 C C . ASN A 1 157 ? -9.028 11.201 8.790 1.00 84.94 157 ASN A C 1
ATOM 1259 O O . ASN A 1 157 ? -8.307 11.992 8.181 1.00 84.94 157 ASN A O 1
ATOM 1263 N N . GLN A 1 158 ? -9.467 11.472 10.020 1.00 88.69 158 GLN A N 1
ATOM 1264 C CA . GLN A 1 158 ? -9.116 12.692 10.748 1.00 88.69 158 GLN A CA 1
ATOM 1265 C C . GLN A 1 158 ? -7.829 12.518 11.556 1.00 88.69 158 GLN A C 1
ATOM 1267 O O . GLN A 1 158 ? -7.467 11.424 11.993 1.00 88.69 158 GLN A O 1
ATOM 1272 N N . SER A 1 159 ? -7.159 13.636 11.844 1.00 91.94 159 SER A N 1
ATOM 1273 C CA . SER A 1 159 ? -6.051 13.653 12.806 1.00 91.94 159 SER A CA 1
ATOM 1274 C C . SER A 1 159 ? -6.519 13.196 14.194 1.00 91.94 159 SER A C 1
ATOM 1276 O O . SER A 1 159 ? -7.595 13.571 14.650 1.00 91.94 159 SER A O 1
ATOM 1278 N N . PHE A 1 160 ? -5.677 12.481 14.947 1.00 90.25 160 PHE A N 1
ATOM 1279 C CA . PHE A 1 160 ? -5.994 12.100 16.334 1.00 90.25 160 PHE A CA 1
ATOM 1280 C C . PHE A 1 160 ? -6.176 13.305 17.268 1.00 90.25 160 PHE A C 1
ATOM 1282 O O . PHE A 1 160 ? -6.876 13.195 18.275 1.00 90.25 160 PHE A O 1
ATOM 1289 N N . SER A 1 161 ? -5.589 14.459 16.930 1.00 90.94 161 SER A N 1
ATOM 1290 C CA . SER A 1 161 ? -5.822 15.720 17.648 1.00 90.94 161 SER A CA 1
ATOM 1291 C C . SER A 1 161 ? -7.252 16.246 17.494 1.00 90.94 161 SER A C 1
ATOM 1293 O O . SER A 1 161 ? -7.664 17.109 18.263 1.00 90.94 161 SER A O 1
ATOM 1295 N N . PHE A 1 162 ? -8.046 15.703 16.565 1.00 92.94 162 PHE A N 1
ATOM 1296 C CA . PHE A 1 162 ? -9.456 16.053 16.397 1.00 92.94 162 PHE A CA 1
ATOM 1297 C C . PHE A 1 162 ? -10.276 15.818 17.676 1.00 92.94 162 PHE A C 1
ATOM 1299 O O . PHE A 1 162 ? -11.103 16.652 18.033 1.00 92.94 162 PHE A O 1
ATOM 1306 N N . ALA A 1 163 ? -9.980 14.758 18.443 1.00 92.38 163 ALA A N 1
ATOM 1307 C CA . ALA A 1 163 ? -10.619 14.490 19.742 1.00 92.38 163 ALA A CA 1
ATOM 1308 C C . ALA A 1 163 ? -10.326 15.565 20.814 1.00 92.38 163 ALA A C 1
ATOM 1310 O O . ALA A 1 163 ? -10.982 15.631 21.859 1.00 92.38 163 ALA A O 1
ATOM 1311 N N . GLU A 1 164 ? -9.305 16.389 20.583 1.00 92.62 164 GLU A N 1
ATOM 1312 C CA . GLU A 1 164 ? -8.874 17.471 21.467 1.00 92.62 164 GLU A CA 1
ATOM 1313 C C . GLU A 1 164 ? -9.388 18.838 21.019 1.00 92.62 164 GLU A C 1
ATOM 1315 O O . GLU A 1 164 ? -9.125 19.832 21.694 1.00 92.62 164 GLU A O 1
ATOM 1320 N N . ASN A 1 165 ? -10.152 18.891 19.924 1.00 93.31 165 ASN A N 1
ATOM 1321 C CA . ASN A 1 165 ? -10.734 20.126 19.433 1.00 93.31 165 ASN A CA 1
ATOM 1322 C C . ASN A 1 165 ? -11.663 20.742 20.507 1.00 93.31 165 ASN A C 1
ATOM 1324 O O . ASN A 1 165 ? -12.591 20.070 20.969 1.00 93.31 165 ASN A O 1
ATOM 1328 N N . PRO A 1 166 ? -11.436 22.006 20.909 1.00 92.62 166 PRO A N 1
ATOM 1329 C CA . PRO A 1 166 ? -12.196 22.640 21.982 1.00 92.62 166 PRO A CA 1
ATOM 1330 C C . PRO A 1 166 ? -13.676 22.820 21.623 1.00 92.62 166 PRO A C 1
ATOM 1332 O O . PRO A 1 166 ? -14.530 22.506 22.444 1.00 92.62 166 PRO A O 1
ATOM 1335 N N . ILE A 1 167 ? -13.987 23.209 20.382 1.00 93.31 167 ILE A N 1
ATOM 1336 C CA . ILE A 1 167 ? -15.368 23.395 19.906 1.00 93.31 167 ILE A CA 1
ATOM 1337 C C . ILE A 1 167 ? -16.112 22.057 19.912 1.00 93.31 167 ILE A C 1
ATOM 1339 O O . ILE A 1 167 ? -17.254 21.973 20.351 1.00 93.31 167 ILE A O 1
ATOM 1343 N N . LEU A 1 168 ? -15.457 20.981 19.469 1.00 93.25 168 LEU A N 1
ATOM 1344 C CA . LEU A 1 168 ? -16.057 19.645 19.482 1.00 93.25 168 LEU A CA 1
ATOM 1345 C C . LEU A 1 168 ? -16.407 19.196 20.908 1.00 93.25 168 LEU A C 1
ATOM 1347 O O . LEU A 1 168 ? -17.475 18.633 21.141 1.00 93.25 168 LEU A O 1
ATOM 1351 N N . ARG A 1 169 ? -15.520 19.465 21.870 1.00 94.06 169 ARG A N 1
ATOM 1352 C CA . ARG A 1 169 ? -15.757 19.146 23.283 1.00 94.06 169 ARG A CA 1
ATOM 1353 C C . ARG A 1 169 ? -16.895 19.975 23.872 1.00 94.06 169 ARG A C 1
ATOM 1355 O O . ARG A 1 169 ? -17.715 19.416 24.592 1.00 94.06 169 ARG A O 1
ATOM 1362 N N . GLU A 1 170 ? -16.987 21.256 23.518 1.00 92.62 170 GLU A N 1
ATOM 1363 C CA . GLU A 1 170 ? -18.121 22.108 23.894 1.00 92.62 170 GLU A CA 1
ATOM 1364 C C . GLU A 1 170 ? -19.443 21.581 23.323 1.00 92.62 170 GLU A C 1
ATOM 1366 O O . GLU A 1 170 ? -20.434 21.518 24.048 1.00 92.62 170 GLU A O 1
ATOM 1371 N N . ILE A 1 171 ? -19.458 21.126 22.064 1.00 93.44 171 ILE A N 1
ATOM 1372 C CA . ILE A 1 171 ? -20.635 20.487 21.456 1.00 93.44 171 ILE A CA 1
ATOM 1373 C C . ILE A 1 171 ? -21.026 19.228 22.239 1.00 93.44 171 ILE A C 1
ATOM 1375 O O . ILE A 1 171 ? -22.200 19.046 22.561 1.00 93.44 171 ILE A O 1
ATOM 1379 N N . PHE A 1 172 ? -20.068 18.360 22.575 1.00 94.50 172 PHE A N 1
ATOM 1380 C CA . PHE A 1 172 ? -20.354 17.150 23.349 1.00 94.50 172 PHE A CA 1
ATOM 1381 C C . PHE A 1 172 ? -20.914 17.457 24.738 1.00 94.50 172 PHE A C 1
ATOM 1383 O O . PHE A 1 172 ? -21.888 16.823 25.142 1.00 94.50 172 PHE A O 1
ATOM 1390 N N . ASP A 1 173 ? -20.351 18.440 25.438 1.00 89.69 173 ASP A N 1
ATOM 1391 C CA . ASP A 1 173 ? -20.823 18.839 26.765 1.00 89.69 173 ASP A CA 1
ATOM 1392 C C . ASP A 1 173 ? -22.184 19.544 26.719 1.00 89.69 173 ASP A C 1
ATOM 1394 O O . ASP A 1 173 ? -23.001 19.345 27.620 1.00 89.69 173 ASP A O 1
ATOM 1398 N N . TYR A 1 174 ? -22.462 20.313 25.660 1.00 89.12 174 TYR A N 1
ATOM 1399 C CA . TYR A 1 174 ? -23.780 20.897 25.409 1.00 89.12 174 TYR A CA 1
ATOM 1400 C C . TYR A 1 174 ? -24.844 19.813 25.201 1.00 89.12 174 TYR A C 1
ATOM 1402 O O . TYR A 1 174 ? -25.929 19.886 25.779 1.00 89.12 174 TYR A O 1
ATOM 1410 N N . LEU A 1 175 ? -24.527 18.790 24.400 1.00 89.38 175 LEU A N 1
ATOM 1411 C CA . LEU A 1 175 ? -25.432 17.672 24.131 1.00 89.38 175 LEU A CA 1
ATOM 1412 C C . LEU A 1 175 ? -25.604 16.757 25.352 1.00 89.38 175 LEU A C 1
ATOM 1414 O O . LEU A 1 175 ? -26.687 16.212 25.568 1.00 89.38 175 LEU A O 1
ATOM 1418 N N . SER A 1 176 ? -24.546 16.559 26.141 1.00 88.31 176 SER A N 1
ATOM 1419 C CA . SER A 1 176 ? -24.578 15.732 27.345 1.00 88.31 176 SER A CA 1
ATOM 1420 C C . SER A 1 176 ? -23.469 16.119 28.335 1.00 88.31 176 SER A C 1
ATOM 1422 O O . SER A 1 176 ? -22.318 15.703 28.172 1.00 88.31 176 SER A O 1
ATOM 1424 N N . PRO A 1 177 ? -23.810 16.791 29.452 1.00 86.56 177 PRO A N 1
ATOM 1425 C CA . PRO A 1 177 ? -22.845 17.147 30.499 1.00 86.56 177 PRO A CA 1
ATOM 1426 C C . PRO A 1 177 ? -22.133 15.940 31.133 1.00 86.56 177 PRO A C 1
ATOM 1428 O O . PRO A 1 177 ? -21.081 16.079 31.760 1.00 86.56 177 PRO A O 1
ATOM 1431 N N . SER A 1 178 ? -22.694 14.735 30.972 1.00 88.38 178 SER A N 1
ATOM 1432 C CA . SER A 1 178 ? -22.092 13.475 31.419 1.00 88.38 178 SER A CA 1
ATOM 1433 C C . SER A 1 178 ? -20.717 13.218 30.796 1.00 88.38 178 SER A C 1
ATOM 1435 O O . SER A 1 178 ? -19.904 12.534 31.418 1.00 88.38 178 SER A O 1
ATOM 1437 N N . VAL A 1 179 ? -20.432 13.772 29.610 1.00 89.81 179 VAL A N 1
ATOM 1438 C CA . VAL A 1 179 ? -19.141 13.620 28.926 1.00 89.81 179 VAL A CA 1
ATOM 1439 C C . VAL A 1 179 ? -18.011 14.198 29.780 1.00 89.81 179 VAL A C 1
ATOM 1441 O O . VAL A 1 179 ? -17.082 13.467 30.140 1.00 89.81 179 VAL A O 1
ATOM 1444 N N . SER A 1 180 ? -18.104 15.470 30.169 1.00 87.00 180 SER A N 1
ATOM 1445 C CA . SER A 1 180 ? -17.124 16.096 31.060 1.00 87.00 180 SER A CA 1
ATOM 1446 C C . SER A 1 180 ? -17.164 15.557 32.489 1.00 87.00 180 SER A C 1
ATOM 1448 O O . SER A 1 180 ? -16.101 15.279 33.050 1.00 87.00 180 SER A O 1
ATOM 1450 N N . ILE A 1 181 ? -18.352 15.320 33.062 1.00 84.06 181 ILE A N 1
ATOM 1451 C CA . ILE A 1 181 ? -18.500 14.805 34.440 1.00 84.06 181 ILE A CA 1
ATOM 1452 C C . ILE A 1 181 ? -17.834 13.431 34.607 1.00 84.06 181 ILE A C 1
ATOM 1454 O O . ILE A 1 181 ? -17.192 13.170 35.622 1.00 84.06 181 ILE A O 1
ATOM 1458 N N . GLN A 1 182 ? -17.956 12.544 33.614 1.00 85.06 182 GLN A N 1
ATOM 1459 C CA . GLN A 1 182 ? -17.344 11.211 33.654 1.00 85.06 182 GLN A CA 1
ATOM 1460 C C . GLN A 1 182 ? -15.943 11.159 33.024 1.00 85.06 182 GLN A C 1
ATOM 1462 O O . GLN A 1 182 ? -15.374 10.067 32.884 1.00 85.06 182 GLN A O 1
ATOM 1467 N N . HIS A 1 183 ? -15.380 12.301 32.614 1.00 87.38 183 HIS A N 1
ATOM 1468 C CA . HIS A 1 183 ? -14.114 12.387 31.879 1.00 87.38 183 HIS A CA 1
ATOM 1469 C C . HIS A 1 183 ? -14.074 11.408 30.690 1.00 87.38 183 HIS A C 1
ATOM 1471 O O . HIS A 1 183 ? -13.194 10.546 30.584 1.00 87.38 183 HIS A O 1
ATOM 1477 N N . ALA A 1 184 ? -15.106 11.466 29.847 1.00 90.94 184 ALA A N 1
ATOM 1478 C CA . ALA A 1 184 ? -15.269 10.584 28.697 1.00 90.94 184 ALA A CA 1
ATOM 1479 C C . ALA A 1 184 ? -14.454 11.035 27.473 1.00 90.94 184 ALA A C 1
ATOM 1481 O O . ALA A 1 184 ? -14.102 10.187 26.653 1.00 90.94 184 ALA A O 1
ATOM 1482 N N . ASN A 1 185 ? -14.100 12.324 27.389 1.00 92.81 185 ASN A N 1
ATOM 1483 C CA . ASN A 1 185 ? -13.238 12.879 26.343 1.00 92.81 185 ASN A CA 1
ATOM 1484 C C . ASN A 1 185 ? -11.897 12.133 26.229 1.00 92.81 185 ASN A C 1
ATOM 1486 O O . ASN A 1 185 ? -11.328 11.674 27.222 1.00 92.81 185 ASN A O 1
ATOM 1490 N N . LEU A 1 186 ? -11.378 12.036 25.003 1.00 92.75 186 LEU A N 1
ATOM 1491 C CA . LEU A 1 186 ? -10.105 11.380 24.704 1.00 92.75 186 LEU A CA 1
ATOM 1492 C C . LEU A 1 186 ? -9.029 12.399 24.326 1.00 92.75 186 LEU A C 1
ATOM 1494 O O . LEU A 1 186 ? -9.308 13.442 23.735 1.00 92.75 186 LEU A O 1
ATOM 1498 N N . SER A 1 187 ? -7.784 12.071 24.669 1.00 92.56 187 SER A N 1
ATOM 1499 C CA . SER A 1 187 ? -6.600 12.719 24.106 1.00 92.56 187 SER A CA 1
ATOM 1500 C C . SER A 1 187 ? -6.155 12.012 22.829 1.00 92.56 187 SER A C 1
ATOM 1502 O O . SER A 1 187 ? -6.441 10.824 22.646 1.00 92.56 187 SER A O 1
ATOM 1504 N N . ALA A 1 188 ? -5.373 12.685 21.988 1.00 87.75 188 ALA A N 1
ATOM 1505 C CA . ALA A 1 188 ? -4.798 12.094 20.778 1.00 87.75 188 ALA A CA 1
ATOM 1506 C C . ALA A 1 188 ? -3.987 10.824 21.105 1.00 87.75 188 ALA A C 1
ATOM 1508 O O . ALA A 1 188 ? -4.052 9.807 20.409 1.00 87.75 188 ALA A O 1
ATOM 1509 N N . ARG A 1 189 ? -3.270 10.843 22.239 1.00 88.06 189 ARG A N 1
ATOM 1510 C CA . ARG A 1 189 ? -2.536 9.682 22.761 1.00 88.06 189 ARG A CA 1
ATOM 1511 C C . ARG A 1 189 ? -3.469 8.539 23.166 1.00 88.06 189 ARG A C 1
ATOM 1513 O O . ARG A 1 189 ? -3.142 7.383 22.905 1.00 88.06 189 ARG A O 1
ATOM 1520 N N . ALA A 1 190 ? -4.601 8.842 23.801 1.00 89.12 190 ALA A N 1
ATOM 1521 C CA . ALA A 1 190 ? -5.578 7.835 24.208 1.00 89.12 190 ALA A CA 1
ATOM 1522 C C . ALA A 1 190 ? -6.285 7.200 23.001 1.00 89.12 190 ALA A C 1
ATOM 1524 O O . ALA A 1 190 ? -6.473 5.984 22.993 1.00 89.12 190 ALA A O 1
ATOM 1525 N N . VAL A 1 191 ? -6.609 7.991 21.969 1.00 90.81 191 VAL A N 1
ATOM 1526 C CA . VAL A 1 191 ? -7.129 7.492 20.682 1.00 90.81 191 VAL A CA 1
ATOM 1527 C C . VAL A 1 191 ? -6.137 6.508 20.066 1.00 90.81 191 VAL A C 1
ATOM 1529 O O . VAL A 1 191 ? -6.488 5.354 19.827 1.00 90.81 191 VAL A O 1
ATOM 1532 N N . ARG A 1 192 ? -4.866 6.910 19.918 1.00 88.19 192 ARG A N 1
ATOM 1533 C CA . ARG A 1 192 ? -3.807 6.031 19.400 1.00 88.19 192 ARG A CA 1
ATOM 1534 C C . ARG A 1 192 ? -3.681 4.736 20.204 1.00 88.19 192 ARG A C 1
ATOM 1536 O O . ARG A 1 192 ? -3.580 3.663 19.618 1.00 88.19 192 ARG A O 1
ATOM 1543 N N . TYR A 1 193 ? -3.663 4.828 21.534 1.00 89.19 193 TYR A N 1
ATOM 1544 C CA . TYR A 1 193 ? -3.557 3.652 22.400 1.00 89.19 193 TYR A CA 1
ATOM 1545 C C . TYR A 1 193 ? -4.726 2.686 22.186 1.00 89.19 193 TYR A C 1
ATOM 1547 O O . TYR A 1 193 ? -4.490 1.494 22.020 1.00 89.19 193 TYR A O 1
ATOM 1555 N N . LYS A 1 194 ? -5.964 3.196 22.132 1.00 88.12 194 LYS A N 1
ATOM 1556 C CA . LYS A 1 194 ? -7.154 2.377 21.870 1.00 88.12 194 LYS A CA 1
ATOM 1557 C C . LYS A 1 194 ? -7.073 1.692 20.507 1.00 88.12 194 LYS A C 1
ATOM 1559 O O . LYS A 1 194 ? -7.266 0.487 20.454 1.00 88.12 194 LYS A O 1
ATOM 1564 N N . ILE A 1 195 ? -6.703 2.410 19.443 1.00 84.75 195 ILE A N 1
ATOM 1565 C CA . ILE A 1 195 ? -6.540 1.826 18.098 1.00 84.75 195 ILE A CA 1
ATOM 1566 C C . ILE A 1 195 ? -5.499 0.698 18.109 1.00 84.75 195 ILE A C 1
ATOM 1568 O O . ILE A 1 195 ? -5.765 -0.392 17.614 1.00 84.75 195 ILE A O 1
ATOM 1572 N N . ILE A 1 196 ? -4.329 0.925 18.717 1.00 84.75 196 ILE A N 1
ATOM 1573 C CA . ILE A 1 196 ? -3.277 -0.100 18.815 1.00 84.75 196 ILE A CA 1
ATOM 1574 C C . ILE A 1 196 ? -3.749 -1.297 19.648 1.00 84.75 196 ILE A C 1
ATOM 1576 O O . ILE A 1 196 ? -3.434 -2.438 19.322 1.00 84.75 196 ILE A O 1
ATOM 1580 N N . GLN A 1 197 ? -4.493 -1.056 20.726 1.00 84.50 197 GLN A N 1
ATOM 1581 C CA . GLN A 1 197 ? -5.033 -2.115 21.571 1.00 84.50 197 GLN A CA 1
ATOM 1582 C C . GLN A 1 197 ? -6.066 -2.966 20.821 1.00 84.50 197 GLN A C 1
ATOM 1584 O O . GLN A 1 197 ? -6.008 -4.188 20.923 1.00 84.50 197 GLN A O 1
ATOM 1589 N N . GLU A 1 198 ? -6.976 -2.340 20.069 1.00 80.12 198 GLU A N 1
ATOM 1590 C CA . GLU A 1 198 ? -7.920 -3.030 19.179 1.00 80.12 198 GLU A CA 1
ATOM 1591 C C . GLU A 1 198 ? -7.169 -3.851 18.128 1.00 80.12 198 GLU A C 1
ATOM 1593 O O . GLU A 1 198 ? -7.402 -5.053 18.007 1.00 80.12 198 GLU A O 1
ATOM 1598 N N . TYR A 1 199 ? -6.196 -3.238 17.445 1.00 77.81 199 TYR A N 1
ATOM 1599 C CA . TYR A 1 199 ? -5.347 -3.926 16.476 1.00 77.81 199 TYR A CA 1
ATOM 1600 C C . TYR A 1 199 ? -4.671 -5.145 17.099 1.00 77.81 199 TYR A C 1
ATOM 1602 O O . TYR A 1 199 ? -4.831 -6.241 16.590 1.00 77.81 199 TYR A O 1
ATOM 1610 N N . ASN A 1 200 ? -3.977 -5.000 18.230 1.00 81.25 200 ASN A N 1
ATOM 1611 C CA . ASN A 1 200 ? -3.278 -6.113 18.876 1.00 81.25 200 ASN A CA 1
ATOM 1612 C C . ASN A 1 200 ? -4.230 -7.216 19.350 1.00 81.25 200 ASN A C 1
ATOM 1614 O O . ASN A 1 200 ? -3.873 -8.389 19.280 1.00 81.25 200 ASN A O 1
ATOM 1618 N N . ARG A 1 201 ? -5.434 -6.857 19.812 1.00 81.69 201 ARG A N 1
ATOM 1619 C CA . ARG A 1 201 ? -6.447 -7.831 20.233 1.00 81.69 201 ARG A CA 1
ATOM 1620 C C . ARG A 1 201 ? -6.916 -8.687 19.064 1.00 81.69 201 ARG A C 1
ATOM 1622 O O . ARG A 1 201 ? -7.070 -9.892 19.221 1.00 81.69 201 ARG A O 1
ATOM 1629 N N . HIS A 1 202 ? -7.132 -8.063 17.911 1.00 76.44 202 HIS A N 1
ATOM 1630 C CA . HIS A 1 202 ? -7.610 -8.750 16.717 1.00 76.44 202 HIS A CA 1
ATOM 1631 C C . HIS A 1 202 ? -6.479 -9.285 15.842 1.00 76.44 202 HIS A C 1
ATOM 1633 O O . HIS A 1 202 ? -6.735 -10.152 15.020 1.00 76.44 202 HIS A O 1
ATOM 1639 N N . LYS A 1 203 ? -5.232 -8.844 16.041 1.00 72.56 203 LYS A N 1
ATOM 1640 C CA . LYS A 1 203 ? -4.065 -9.221 15.236 1.00 72.56 203 LYS A CA 1
ATOM 1641 C C . LYS A 1 203 ? -3.914 -10.728 15.161 1.00 72.56 203 LYS A C 1
ATOM 1643 O O . LYS A 1 203 ? -3.778 -11.245 14.065 1.00 72.56 203 LYS A O 1
ATOM 1648 N N . GLN A 1 204 ? -3.959 -11.419 16.298 1.00 69.38 204 GLN A N 1
ATOM 1649 C CA . GLN A 1 204 ? -3.767 -12.864 16.315 1.00 69.38 204 GLN A CA 1
ATOM 1650 C C . GLN A 1 204 ? -4.933 -13.591 15.641 1.00 69.38 204 GLN A C 1
ATOM 1652 O O . GLN A 1 204 ? -4.689 -14.480 14.849 1.00 69.38 204 GLN A O 1
ATOM 1657 N N . THR A 1 205 ? -6.176 -13.153 15.848 1.00 70.69 205 THR A N 1
ATOM 1658 C CA . THR A 1 205 ? -7.347 -13.709 15.148 1.00 70.69 205 THR A CA 1
ATOM 1659 C C . THR A 1 205 ? -7.328 -13.417 13.649 1.00 70.69 205 THR A C 1
ATOM 1661 O O . THR A 1 205 ? -7.766 -14.244 12.864 1.00 70.69 205 THR A O 1
ATOM 1664 N N . VAL A 1 206 ? -6.840 -12.247 13.234 1.00 60.91 206 VAL A N 1
ATOM 1665 C CA . VAL A 1 206 ? -6.673 -11.885 11.823 1.00 60.91 206 VAL A CA 1
ATOM 1666 C C . VAL A 1 206 ? -5.549 -12.709 11.216 1.00 60.91 206 VAL A C 1
ATOM 1668 O O . VAL A 1 206 ? -5.758 -13.271 10.160 1.00 60.91 206 VAL A O 1
ATOM 1671 N N . ILE A 1 207 ? -4.408 -12.858 11.891 1.00 59.47 207 ILE A N 1
ATOM 1672 C CA . ILE A 1 207 ? -3.309 -13.734 11.468 1.00 59.47 207 ILE A CA 1
ATOM 1673 C C . ILE A 1 207 ? -3.780 -15.183 11.398 1.00 59.47 207 ILE A C 1
ATOM 1675 O O . ILE A 1 207 ? -3.536 -15.836 10.405 1.00 59.47 207 ILE A O 1
ATOM 1679 N N . GLU A 1 208 ? -4.478 -15.689 12.410 1.00 59.69 208 GLU A N 1
ATOM 1680 C CA . GLU A 1 208 ? -5.022 -17.045 12.420 1.00 59.69 208 GLU A CA 1
ATOM 1681 C C . GLU A 1 208 ? -6.068 -17.220 11.340 1.00 59.69 208 GLU A C 1
ATOM 1683 O O . GLU A 1 208 ? -6.044 -18.241 10.685 1.00 59.69 208 GLU A O 1
ATOM 1688 N N . ARG A 1 209 ? -6.933 -16.237 11.075 1.00 54.69 209 ARG A N 1
ATOM 1689 C CA . ARG A 1 209 ? -7.803 -16.297 9.901 1.00 54.69 209 ARG A CA 1
ATOM 1690 C C . ARG A 1 209 ? -6.976 -16.311 8.626 1.00 54.69 209 ARG A C 1
ATOM 1692 O O . ARG A 1 209 ? -7.208 -17.204 7.849 1.00 54.69 209 ARG A O 1
ATOM 1699 N N . LEU A 1 210 ? -5.974 -15.447 8.479 1.00 47.09 210 LEU A N 1
ATOM 1700 C CA . LEU A 1 210 ? -5.079 -15.382 7.317 1.00 47.09 210 LEU A CA 1
ATOM 1701 C C . LEU A 1 210 ? -4.152 -16.615 7.160 1.00 47.09 210 LEU A C 1
ATOM 1703 O O . LEU A 1 210 ? -3.644 -16.853 6.071 1.00 47.09 210 LEU A O 1
ATOM 1707 N N . ILE A 1 211 ? -3.903 -17.386 8.229 1.00 46.84 211 ILE A N 1
ATOM 1708 C CA . ILE A 1 211 ? -3.080 -18.615 8.248 1.00 46.84 211 ILE A CA 1
ATOM 1709 C C . ILE A 1 211 ? -3.962 -19.871 8.115 1.00 46.84 211 ILE A C 1
ATOM 1711 O O . ILE A 1 211 ? -3.566 -20.843 7.473 1.00 46.84 211 ILE A O 1
ATOM 1715 N N . VAL A 1 212 ? -5.156 -19.869 8.715 1.00 44.00 212 VAL A N 1
ATOM 1716 C CA . VAL A 1 212 ? -6.174 -20.929 8.599 1.00 44.00 212 VAL A CA 1
ATOM 1717 C C . VAL A 1 212 ? -6.910 -20.830 7.256 1.00 44.00 212 VAL A C 1
ATOM 1719 O O . VAL A 1 212 ? -7.380 -21.851 6.767 1.00 44.00 212 VAL A O 1
ATOM 1722 N N . THR A 1 213 ? -6.873 -19.680 6.572 1.00 43.84 213 THR A N 1
ATOM 1723 C CA . THR A 1 213 ? -7.076 -19.535 5.114 1.00 43.84 213 THR A CA 1
ATOM 1724 C C . THR A 1 213 ? -5.858 -20.055 4.332 1.00 43.84 213 THR A C 1
ATOM 1726 O O . THR A 1 213 ? -5.303 -19.403 3.453 1.00 43.84 213 THR A O 1
ATOM 1729 N N . SER A 1 214 ? -5.378 -21.236 4.723 1.00 43.16 214 SER A N 1
ATOM 1730 C CA . SER A 1 214 ? -4.573 -22.129 3.887 1.00 43.16 214 SER A CA 1
ATOM 1731 C C . SER A 1 214 ? -5.455 -23.232 3.291 1.00 43.16 214 SER A C 1
ATOM 1733 O O . SER A 1 214 ? -4.972 -24.297 2.911 1.00 43.16 214 SER A O 1
ATOM 1735 N N . ALA A 1 215 ? -6.757 -22.957 3.130 1.00 52.06 215 ALA A N 1
ATOM 1736 C CA . ALA A 1 215 ? -7.414 -23.411 1.914 1.00 52.06 215 ALA A CA 1
ATOM 1737 C C . ALA A 1 215 ? -6.607 -22.841 0.730 1.00 52.06 215 ALA A C 1
ATOM 1739 O O . ALA A 1 215 ? -6.053 -21.743 0.852 1.00 52.06 215 ALA A O 1
ATOM 1740 N N . PRO A 1 216 ? -6.457 -23.558 -0.396 1.00 70.75 216 PRO A N 1
ATOM 1741 C CA . PRO A 1 216 ? -5.832 -22.952 -1.562 1.00 70.75 216 PRO A CA 1
ATOM 1742 C C . PRO A 1 216 ? -6.595 -21.656 -1.842 1.00 70.75 216 PRO A C 1
ATOM 1744 O O . PRO A 1 216 ? -7.807 -21.721 -2.009 1.00 70.75 216 PRO A O 1
ATOM 1747 N N . LEU A 1 217 ? -5.917 -20.499 -1.835 1.00 71.75 217 LEU A N 1
ATOM 1748 C CA . LEU A 1 217 ? -6.498 -19.153 -2.007 1.00 71.75 217 LEU A CA 1
ATOM 1749 C C . LEU A 1 217 ? -7.560 -19.113 -3.126 1.00 71.75 217 LEU A C 1
ATOM 1751 O O . LEU A 1 217 ? -8.553 -18.397 -3.031 1.00 71.75 217 LEU A O 1
ATOM 1755 N N . GLY A 1 218 ? -7.385 -19.949 -4.155 1.00 75.06 218 GLY A N 1
ATOM 1756 C CA . GLY A 1 218 ? -8.371 -20.175 -5.206 1.00 75.06 218 GLY A CA 1
ATOM 1757 C C . GLY A 1 218 ? -9.751 -20.643 -4.727 1.00 75.06 218 GLY A C 1
ATOM 1758 O O . GLY A 1 218 ? -10.747 -20.101 -5.185 1.00 75.06 218 GLY A O 1
ATOM 1759 N N . GLY A 1 219 ? -9.837 -21.580 -3.780 1.00 80.25 219 GLY A N 1
ATOM 1760 C CA . GLY A 1 219 ? -11.099 -22.067 -3.210 1.00 80.25 219 GLY A CA 1
ATOM 1761 C C . GLY A 1 219 ? -11.903 -20.972 -2.507 1.00 80.25 219 GLY A C 1
ATOM 1762 O O . GLY A 1 219 ? -13.105 -20.865 -2.715 1.00 80.25 219 GLY A O 1
ATOM 1763 N N . GLU A 1 220 ? -11.245 -20.089 -1.757 1.00 80.94 220 GLU A N 1
ATOM 1764 C CA . GLU A 1 220 ? -11.925 -18.966 -1.093 1.00 80.94 220 GLU A CA 1
ATOM 1765 C C . GLU A 1 220 ? -12.441 -17.925 -2.085 1.00 80.94 220 GLU A C 1
ATOM 1767 O O . GLU A 1 220 ? -13.535 -17.382 -1.921 1.00 80.94 220 GLU A O 1
ATOM 1772 N N . VAL A 1 221 ? -11.666 -17.658 -3.139 1.00 82.75 221 VAL A N 1
ATOM 1773 C CA . VAL A 1 221 ? -12.097 -16.783 -4.233 1.00 82.75 221 VAL A CA 1
ATOM 1774 C C . VAL A 1 221 ? -13.307 -17.387 -4.949 1.00 82.75 221 VAL A C 1
ATOM 1776 O O . VAL A 1 221 ? -14.273 -16.671 -5.212 1.00 82.75 221 VAL A O 1
ATOM 1779 N N . LEU A 1 222 ? -13.298 -18.695 -5.218 1.00 82.62 222 LEU A N 1
ATOM 1780 C CA . LEU A 1 222 ? -14.421 -19.412 -5.830 1.00 82.62 222 LEU A CA 1
ATOM 1781 C C . LEU A 1 222 ? -15.675 -19.378 -4.944 1.00 82.62 222 LEU A C 1
ATOM 1783 O O . LEU A 1 222 ? -16.754 -19.044 -5.437 1.00 82.62 222 LEU A O 1
ATOM 1787 N N . ASP A 1 223 ? -15.536 -19.618 -3.639 1.00 78.00 223 ASP A N 1
ATOM 1788 C CA . ASP A 1 223 ? -16.635 -19.520 -2.672 1.00 78.00 223 ASP A CA 1
ATOM 1789 C C . ASP A 1 223 ? -17.234 -18.108 -2.638 1.00 78.00 223 ASP A C 1
ATOM 1791 O O . ASP A 1 223 ? -18.460 -17.940 -2.602 1.00 78.00 223 ASP A O 1
ATOM 1795 N N . ALA A 1 224 ? -16.389 -17.075 -2.688 1.00 78.50 224 ALA A N 1
ATOM 1796 C CA . ALA A 1 224 ? -16.833 -15.687 -2.747 1.00 78.50 224 ALA A CA 1
ATOM 1797 C C . ALA A 1 224 ? -17.591 -15.387 -4.051 1.00 78.50 224 ALA A C 1
ATOM 1799 O O . ALA A 1 224 ? -18.675 -14.803 -4.005 1.00 78.50 224 ALA A O 1
ATOM 1800 N N . LEU A 1 225 ? -17.069 -15.819 -5.203 1.00 79.56 225 LEU A N 1
ATOM 1801 C CA . LEU A 1 225 ? -17.721 -15.653 -6.508 1.00 79.56 225 LEU A CA 1
ATOM 1802 C C . LEU A 1 225 ? -19.086 -16.351 -6.547 1.00 79.56 225 LEU A C 1
ATOM 1804 O O . LEU A 1 225 ? -20.073 -15.745 -6.973 1.00 79.56 225 LEU A O 1
ATOM 1808 N N . HIS A 1 226 ? -19.159 -17.580 -6.031 1.00 77.75 226 HIS A N 1
ATOM 1809 C CA . HIS A 1 226 ? -20.398 -18.342 -5.917 1.00 77.75 226 HIS A CA 1
ATOM 1810 C C . HIS A 1 226 ? -21.404 -17.652 -4.986 1.00 77.75 226 HIS A C 1
ATOM 1812 O O . HIS A 1 226 ? -22.565 -17.464 -5.351 1.00 77.75 226 HIS A O 1
ATOM 1818 N N . THR A 1 227 ? -20.958 -17.199 -3.810 1.00 76.31 227 THR A N 1
ATOM 1819 C CA . THR A 1 227 ? -21.799 -16.477 -2.836 1.00 76.31 227 THR A CA 1
ATOM 1820 C C . THR A 1 227 ? -22.374 -15.186 -3.420 1.00 76.31 227 THR A C 1
ATOM 1822 O O . THR A 1 227 ? -23.517 -14.827 -3.140 1.00 76.31 227 THR A O 1
ATOM 1825 N N . LEU A 1 228 ? -21.600 -14.494 -4.255 1.00 73.50 228 LEU A N 1
ATOM 1826 C CA . LEU A 1 228 ? -22.023 -13.275 -4.943 1.00 73.50 228 LEU A CA 1
ATOM 1827 C C . LEU A 1 228 ? -22.869 -13.547 -6.201 1.00 73.50 228 LEU A C 1
ATOM 1829 O O . LEU A 1 228 ? -23.362 -12.600 -6.814 1.00 73.50 228 LEU A O 1
ATOM 1833 N N . GLY A 1 229 ? -23.050 -14.812 -6.595 1.00 78.25 229 GLY A N 1
ATOM 1834 C CA . GLY A 1 229 ? -23.781 -15.193 -7.805 1.00 78.25 229 GLY A CA 1
ATOM 1835 C C . GLY A 1 229 ? -23.096 -14.730 -9.094 1.00 78.25 229 GLY A C 1
ATOM 1836 O O . GLY A 1 229 ? -23.769 -14.469 -10.097 1.00 78.25 229 GLY A O 1
ATOM 1837 N N . VAL A 1 230 ? -21.768 -14.576 -9.073 1.00 77.50 230 VAL A N 1
ATOM 1838 C CA . VAL A 1 230 ? -20.981 -14.237 -10.261 1.00 77.50 230 VAL A CA 1
ATOM 1839 C C . VAL A 1 230 ? -20.813 -15.498 -11.093 1.00 77.50 230 VAL A C 1
ATOM 1841 O O . VAL A 1 230 ? -20.185 -16.461 -10.665 1.00 77.50 230 VAL A O 1
ATOM 1844 N N . SER A 1 231 ? -21.395 -15.496 -12.288 1.00 79.06 231 SER A N 1
ATOM 1845 C CA . SER A 1 231 ? -21.314 -16.639 -13.185 1.00 79.06 231 SER A CA 1
ATOM 1846 C C . SER A 1 231 ? -19.945 -16.720 -13.885 1.00 79.06 231 SER A C 1
ATOM 1848 O O . SER A 1 231 ? -19.381 -15.667 -14.206 1.00 79.06 231 SER A O 1
ATOM 1850 N N . PRO A 1 232 ? -19.397 -17.931 -14.130 1.00 80.00 232 PRO A N 1
ATOM 1851 C CA . PRO A 1 232 ? -18.070 -18.116 -14.725 1.00 80.00 232 PRO A CA 1
ATOM 1852 C C . PRO A 1 232 ? -17.860 -17.344 -16.030 1.00 80.00 232 PRO A C 1
ATOM 1854 O O . PRO A 1 232 ? -16.809 -16.744 -16.234 1.00 80.00 232 PRO A O 1
ATOM 1857 N N . GLU A 1 233 ? -18.883 -17.260 -16.884 1.00 81.00 233 GLU A N 1
ATOM 1858 C CA . GLU A 1 233 ? -18.815 -16.550 -18.164 1.00 81.00 233 GLU A CA 1
ATOM 1859 C C . GLU A 1 233 ? -18.671 -15.023 -18.036 1.00 81.00 233 GLU A C 1
ATOM 1861 O O . GLU A 1 233 ? -18.398 -14.342 -19.023 1.00 81.00 233 GLU A O 1
ATOM 1866 N N . LYS A 1 234 ? -18.858 -14.460 -16.835 1.00 81.38 234 LYS A N 1
ATOM 1867 C CA . LYS A 1 234 ? -18.639 -13.031 -16.553 1.00 81.38 234 LYS A CA 1
ATOM 1868 C C . LYS A 1 234 ? -17.235 -12.736 -16.028 1.00 81.38 234 LYS A C 1
ATOM 1870 O O . LYS A 1 234 ? -16.899 -11.568 -15.834 1.00 81.38 234 LYS A O 1
ATOM 1875 N N . ILE A 1 235 ? -16.435 -13.766 -15.764 1.00 85.12 235 ILE A N 1
ATOM 1876 C CA . ILE A 1 235 ? -15.101 -13.634 -1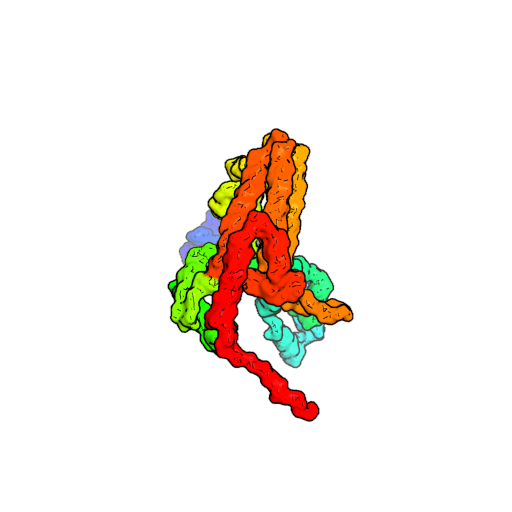5.184 1.00 85.12 235 ILE A CA 1
ATOM 1877 C C . ILE A 1 235 ? -14.081 -13.500 -16.315 1.00 85.12 235 ILE A C 1
ATOM 1879 O O . ILE A 1 235 ? -13.904 -14.410 -17.123 1.00 85.12 235 ILE A O 1
ATOM 1883 N N . GLY A 1 236 ? -13.413 -12.345 -16.362 1.00 85.81 236 GLY A N 1
ATOM 1884 C CA . GLY A 1 236 ? -12.387 -12.032 -17.359 1.00 85.81 236 GLY A CA 1
ATOM 1885 C C . GLY A 1 236 ? -10.977 -12.356 -16.871 1.00 85.81 236 GLY A C 1
ATOM 1886 O O . GLY A 1 236 ? -10.416 -13.384 -17.227 1.00 85.81 236 GLY A O 1
ATOM 1887 N N . TYR A 1 237 ? -10.407 -11.467 -16.057 1.00 90.69 237 TYR A N 1
ATOM 1888 C CA . TYR A 1 237 ? -9.007 -11.513 -15.624 1.00 90.69 237 TYR A CA 1
ATOM 1889 C C . TYR A 1 237 ? -8.887 -11.226 -14.125 1.00 90.69 237 TYR A C 1
ATOM 1891 O O . TYR A 1 237 ? -9.740 -10.553 -13.544 1.00 90.69 237 TYR A O 1
ATOM 1899 N N . PHE A 1 238 ? -7.802 -11.701 -13.520 1.00 90.88 238 PHE A N 1
ATOM 1900 C CA . PHE A 1 238 ? -7.456 -11.498 -12.116 1.00 90.88 238 PHE A CA 1
ATOM 1901 C C . PHE A 1 238 ? -6.160 -10.700 -12.025 1.00 90.88 238 PHE A C 1
ATOM 1903 O O . PHE A 1 238 ? -5.171 -11.083 -12.642 1.00 90.88 238 PHE A O 1
ATOM 1910 N N . THR A 1 239 ? -6.138 -9.625 -11.235 1.00 89.81 239 THR A N 1
ATOM 1911 C CA . THR A 1 239 ? -4.906 -8.875 -10.950 1.00 89.81 239 THR A CA 1
ATOM 1912 C C . THR A 1 239 ? -4.389 -9.255 -9.571 1.00 89.81 239 THR A C 1
ATOM 1914 O O . THR A 1 239 ? -5.046 -8.972 -8.572 1.00 89.81 239 THR A O 1
ATOM 1917 N N . LEU A 1 240 ? -3.215 -9.882 -9.511 1.00 88.69 240 LEU A N 1
ATOM 1918 C CA . LEU A 1 240 ? -2.612 -10.400 -8.279 1.00 88.69 240 LEU A CA 1
ATOM 1919 C C . LEU A 1 240 ? -1.162 -9.922 -8.144 1.00 88.69 240 LEU A C 1
ATOM 1921 O O . LEU A 1 240 ? -0.496 -9.640 -9.144 1.00 88.69 240 LEU A O 1
ATOM 1925 N N . ASP A 1 241 ? -0.648 -9.829 -6.916 1.00 84.38 241 ASP A N 1
ATOM 1926 C CA . ASP A 1 241 ? 0.775 -9.550 -6.702 1.00 84.38 241 ASP A CA 1
ATOM 1927 C C . ASP A 1 241 ? 1.657 -10.746 -7.113 1.00 84.38 241 ASP A C 1
ATOM 1929 O O . ASP A 1 241 ? 1.170 -11.790 -7.566 1.00 84.38 241 ASP A O 1
ATOM 1933 N N . ASN A 1 242 ? 2.978 -10.586 -7.028 1.00 79.75 242 ASN A N 1
ATOM 1934 C CA . ASN A 1 242 ? 3.918 -11.568 -7.568 1.00 79.75 242 ASN A CA 1
ATOM 1935 C C . ASN A 1 242 ? 4.212 -12.752 -6.630 1.00 79.75 242 ASN A C 1
ATOM 1937 O O . ASN A 1 242 ? 5.160 -13.494 -6.873 1.00 79.75 242 ASN A O 1
ATOM 1941 N N . ALA A 1 243 ? 3.450 -12.933 -5.553 1.00 80.44 243 ALA A N 1
ATOM 1942 C CA . ALA A 1 243 ? 3.675 -14.044 -4.640 1.00 80.44 243 ALA A CA 1
ATOM 1943 C C . ALA A 1 243 ? 3.417 -15.406 -5.323 1.00 80.44 243 ALA A C 1
ATOM 1945 O O . ALA A 1 243 ? 2.506 -15.534 -6.144 1.00 80.44 243 ALA A O 1
ATOM 1946 N N . GLU A 1 244 ? 4.225 -16.420 -4.986 1.00 76.44 244 GLU A N 1
ATOM 1947 C CA . GLU A 1 244 ? 4.155 -17.768 -5.589 1.00 76.44 244 GLU A CA 1
ATOM 1948 C C . GLU A 1 244 ? 2.831 -18.482 -5.282 1.00 76.44 244 GLU A C 1
ATOM 1950 O O . GLU A 1 244 ? 2.316 -19.240 -6.096 1.00 76.44 244 GLU A O 1
ATOM 1955 N N . ASN A 1 245 ? 2.219 -18.204 -4.128 1.00 81.62 245 ASN A N 1
ATOM 1956 C CA . ASN A 1 245 ? 0.914 -18.767 -3.771 1.00 81.62 245 ASN A CA 1
ATOM 1957 C C . ASN A 1 245 ? -0.208 -18.345 -4.741 1.00 81.62 245 ASN A C 1
ATOM 1959 O O . ASN A 1 245 ? -1.199 -19.064 -4.866 1.00 81.62 245 ASN A O 1
ATOM 1963 N N . ASN A 1 246 ? -0.051 -17.223 -5.450 1.00 86.44 246 ASN A N 1
ATOM 1964 C CA . ASN A 1 246 ? -0.999 -16.785 -6.470 1.00 86.44 246 ASN A CA 1
ATOM 1965 C C . ASN A 1 246 ? -0.907 -17.624 -7.752 1.00 86.44 246 ASN A C 1
ATOM 1967 O O . ASN A 1 246 ? -1.901 -17.708 -8.467 1.00 86.44 246 ASN A O 1
ATOM 1971 N N . ASP A 1 247 ? 0.238 -18.255 -8.045 1.00 85.25 247 ASP A N 1
ATOM 1972 C CA . ASP A 1 247 ? 0.344 -19.212 -9.155 1.00 85.25 247 ASP A CA 1
ATOM 1973 C C . ASP A 1 247 ? -0.555 -20.422 -8.879 1.00 85.25 247 ASP A C 1
ATOM 1975 O O . ASP A 1 247 ? -1.480 -20.697 -9.642 1.00 85.25 247 ASP A O 1
ATOM 1979 N N . THR A 1 248 ? -0.386 -21.054 -7.713 1.00 86.06 248 THR A N 1
ATOM 1980 C CA . THR A 1 248 ? -1.237 -22.172 -7.274 1.00 86.06 248 THR A CA 1
ATOM 1981 C C . THR A 1 248 ? -2.712 -21.774 -7.178 1.00 86.06 248 THR A C 1
ATOM 1983 O O . THR A 1 248 ? -3.595 -22.557 -7.524 1.00 86.06 248 THR A O 1
ATOM 1986 N N . ALA A 1 249 ? -3.012 -20.551 -6.731 1.00 87.06 249 ALA A N 1
ATOM 1987 C CA . ALA A 1 249 ? -4.386 -20.060 -6.670 1.00 87.06 249 ALA A CA 1
ATOM 1988 C C . ALA A 1 249 ? -5.034 -19.988 -8.059 1.00 87.06 249 ALA A C 1
ATOM 1990 O O . ALA A 1 249 ? -6.166 -20.435 -8.232 1.00 87.06 249 ALA A O 1
ATOM 1991 N N . MET A 1 250 ? -4.311 -19.451 -9.044 1.00 91.19 250 MET A N 1
ATOM 1992 C CA . MET A 1 250 ? -4.810 -19.307 -10.410 1.00 91.19 250 MET A CA 1
ATOM 1993 C C . MET A 1 250 ? -4.941 -20.645 -11.134 1.00 91.19 250 MET A C 1
ATOM 1995 O O . MET A 1 250 ? -5.858 -20.789 -11.938 1.00 91.19 250 MET A O 1
ATOM 1999 N N . GLU A 1 251 ? -4.100 -21.632 -10.822 1.00 89.44 251 GLU A N 1
ATOM 2000 C CA . GLU A 1 251 ? -4.279 -23.010 -11.299 1.00 89.44 251 GLU A CA 1
ATOM 2001 C C . GLU A 1 251 ? -5.598 -23.612 -10.794 1.00 89.44 251 GLU A C 1
ATOM 2003 O O . GLU A 1 251 ? -6.371 -24.154 -11.583 1.00 89.44 251 GLU A O 1
ATOM 2008 N N . VAL A 1 252 ? -5.896 -23.462 -9.498 1.00 88.62 252 VAL A N 1
ATOM 2009 C CA . VAL A 1 252 ? -7.146 -23.958 -8.893 1.00 88.62 252 VAL A CA 1
ATOM 2010 C C . VAL A 1 252 ? -8.368 -23.240 -9.469 1.00 88.62 252 VAL A C 1
ATOM 2012 O O . VAL A 1 252 ? -9.332 -23.892 -9.864 1.00 88.62 252 VAL A O 1
ATOM 2015 N N . ILE A 1 253 ? -8.325 -21.907 -9.556 1.00 89.62 253 ILE A N 1
ATOM 2016 C CA . ILE A 1 253 ? -9.419 -21.105 -10.125 1.00 89.62 253 ILE A CA 1
ATOM 2017 C C . ILE A 1 253 ? -9.640 -21.471 -11.596 1.00 89.62 253 ILE A C 1
ATOM 2019 O O . ILE A 1 253 ? -10.778 -21.663 -12.016 1.00 89.62 253 ILE A O 1
ATOM 2023 N N . GLY A 1 254 ? -8.564 -21.573 -12.379 1.00 89.44 254 GLY A N 1
ATOM 2024 C CA . GLY A 1 254 ? -8.641 -21.915 -13.795 1.00 89.44 254 GLY A CA 1
ATOM 2025 C C . GLY A 1 254 ? -9.219 -23.307 -14.033 1.00 89.44 254 GLY A C 1
ATOM 2026 O O . GLY A 1 254 ? -10.072 -23.467 -14.905 1.00 89.44 254 GLY A O 1
ATOM 2027 N N . ALA A 1 255 ? -8.834 -24.291 -13.215 1.00 89.06 255 ALA A N 1
ATOM 2028 C CA . ALA A 1 255 ? -9.382 -25.643 -13.285 1.00 89.06 255 ALA A CA 1
ATOM 2029 C C . ALA A 1 255 ? -10.898 -25.680 -13.022 1.00 89.06 255 ALA A C 1
ATOM 2031 O O . ALA A 1 255 ? -11.617 -26.359 -13.751 1.00 89.06 255 ALA A O 1
ATOM 2032 N N . GLU A 1 256 ? -11.387 -24.927 -12.030 1.00 87.56 256 GLU A N 1
ATOM 2033 C CA . GLU A 1 256 ? -12.818 -24.885 -11.694 1.00 87.56 256 GLU A CA 1
ATOM 2034 C C . GLU A 1 256 ? -13.639 -24.088 -12.721 1.00 87.56 256 GLU A C 1
ATOM 2036 O O . GLU A 1 256 ? -14.758 -24.462 -13.066 1.00 87.56 256 GLU A O 1
ATOM 2041 N N . LEU A 1 257 ? -13.087 -22.985 -13.235 1.00 88.81 257 LEU A N 1
ATOM 2042 C CA . LEU A 1 257 ? -13.790 -22.088 -14.158 1.00 88.81 257 LEU A CA 1
ATOM 2043 C C . LEU A 1 257 ? -13.582 -22.436 -15.642 1.00 88.81 257 LEU A C 1
ATOM 2045 O O . LEU A 1 257 ? -14.210 -21.818 -16.502 1.00 88.81 257 LEU A O 1
ATOM 2049 N N . GLY A 1 258 ? -12.731 -23.417 -15.953 1.00 88.62 258 GLY A N 1
ATOM 2050 C CA . GLY A 1 258 ? -12.511 -23.923 -17.308 1.00 88.62 258 GLY A CA 1
ATOM 2051 C C . GLY A 1 258 ? -11.614 -23.046 -18.189 1.00 88.62 258 GLY A C 1
ATOM 2052 O O . GLY A 1 258 ? -11.843 -22.970 -19.394 1.00 88.62 258 GLY A O 1
ATOM 2053 N N . PHE A 1 259 ? -10.603 -22.385 -17.618 1.00 88.50 259 PHE A N 1
ATOM 2054 C CA . PHE A 1 259 ? -9.628 -21.579 -18.366 1.00 88.50 259 PHE A CA 1
ATOM 2055 C C . PHE A 1 259 ? -8.185 -21.803 -17.891 1.00 88.50 259 PHE A C 1
ATOM 2057 O O . PHE A 1 259 ? -7.945 -22.282 -16.785 1.00 88.50 259 PHE A O 1
ATOM 2064 N N . ASP A 1 260 ? -7.201 -21.401 -18.701 1.00 89.75 260 ASP A N 1
ATOM 2065 C CA . ASP A 1 260 ? -5.797 -21.358 -18.270 1.00 89.75 260 ASP A CA 1
ATOM 2066 C C . ASP A 1 260 ? -5.574 -20.165 -17.323 1.00 89.75 260 ASP A C 1
ATOM 2068 O O . ASP A 1 260 ? -5.636 -18.999 -17.729 1.00 89.75 260 ASP A O 1
ATOM 2072 N N . GLY A 1 261 ? -5.323 -20.461 -16.045 1.00 89.00 261 GLY A N 1
ATOM 2073 C CA . GLY A 1 261 ? -5.090 -19.456 -15.011 1.00 89.00 261 GLY A CA 1
ATOM 2074 C C . GLY A 1 261 ? -3.916 -18.526 -15.314 1.00 89.00 261 GLY A C 1
ATOM 2075 O O . GLY A 1 261 ? -3.984 -17.342 -14.983 1.00 89.00 261 GLY A O 1
ATOM 2076 N N . ARG A 1 262 ? -2.876 -19.013 -16.004 1.00 88.38 262 ARG A N 1
ATOM 2077 C CA . ARG A 1 262 ? -1.706 -18.208 -16.381 1.00 88.38 262 ARG A CA 1
ATOM 2078 C C . ARG A 1 262 ? -2.085 -17.112 -17.373 1.00 88.38 262 ARG A C 1
ATOM 2080 O O . ARG A 1 262 ? -1.697 -15.964 -17.188 1.00 88.38 262 ARG A O 1
ATOM 2087 N N . LEU A 1 263 ? -2.904 -17.447 -18.371 1.00 90.62 263 LEU A N 1
ATOM 2088 C CA . LEU A 1 263 ? -3.361 -16.496 -19.391 1.00 90.62 263 LEU A CA 1
ATOM 2089 C C . LEU A 1 263 ? -4.334 -15.450 -18.841 1.00 90.62 263 LEU A C 1
ATOM 2091 O O . LEU A 1 263 ? -4.569 -14.439 -19.497 1.00 90.62 263 LEU A O 1
ATOM 2095 N N . ARG A 1 264 ? -4.912 -15.672 -17.655 1.00 90.81 264 ARG A N 1
ATOM 2096 C CA . ARG A 1 264 ? -5.877 -14.758 -17.025 1.00 90.81 264 ARG A CA 1
ATOM 2097 C C . ARG A 1 264 ? -5.354 -14.076 -15.758 1.00 90.81 264 ARG A C 1
ATOM 2099 O O . ARG A 1 264 ? -6.125 -13.386 -15.088 1.00 90.81 264 ARG A O 1
ATOM 2106 N N . ARG A 1 265 ? -4.059 -14.208 -15.449 1.00 91.31 265 ARG A N 1
ATOM 2107 C CA . ARG A 1 265 ? -3.403 -13.578 -14.292 1.00 91.31 265 ARG A CA 1
ATOM 2108 C C . ARG A 1 265 ? -2.615 -12.328 -14.694 1.00 91.31 265 ARG A C 1
ATOM 2110 O O . ARG A 1 265 ? -1.421 -12.389 -14.958 1.00 91.31 265 ARG A O 1
ATOM 2117 N N . GLY A 1 266 ? -3.241 -11.163 -14.586 1.00 90.94 266 GLY A N 1
ATOM 2118 C CA . GLY A 1 266 ? -2.512 -9.898 -14.584 1.00 90.94 266 GLY A CA 1
ATOM 2119 C C . GLY A 1 266 ? -1.609 -9.771 -13.350 1.00 90.94 266 GLY A C 1
ATOM 2120 O O . GLY A 1 266 ? -2.055 -9.938 -12.212 1.00 90.94 266 GLY A O 1
ATOM 2121 N N . ARG A 1 267 ? -0.330 -9.441 -13.549 1.00 89.19 267 ARG A N 1
ATOM 2122 C CA . ARG A 1 267 ? 0.587 -9.122 -12.445 1.00 89.19 267 ARG A CA 1
ATOM 2123 C C . ARG A 1 267 ? 0.391 -7.669 -12.011 1.00 89.19 267 ARG A C 1
ATOM 2125 O O . ARG A 1 267 ? 0.295 -6.760 -12.837 1.00 89.19 267 ARG A O 1
ATOM 2132 N N . CYS A 1 268 ? 0.324 -7.437 -10.703 1.00 90.75 268 CYS A N 1
ATOM 2133 C CA . CYS A 1 268 ? 0.136 -6.106 -10.137 1.00 90.75 268 CYS A CA 1
ATOM 2134 C C . CYS A 1 268 ? 1.357 -5.214 -10.407 1.00 90.75 268 CYS A C 1
ATOM 2136 O O . CYS A 1 268 ? 2.401 -5.354 -9.772 1.00 90.75 268 CYS A O 1
ATOM 2138 N N . ILE A 1 269 ? 1.205 -4.247 -11.312 1.00 89.81 269 ILE A N 1
ATOM 2139 C CA . ILE A 1 269 ? 2.259 -3.281 -11.639 1.00 89.81 269 ILE A CA 1
ATOM 2140 C C . ILE A 1 269 ? 2.649 -2.402 -10.447 1.00 89.81 269 ILE A C 1
ATOM 2142 O O . ILE A 1 269 ? 3.830 -2.129 -10.279 1.00 89.81 269 ILE A O 1
ATOM 2146 N N . GLY A 1 270 ? 1.710 -2.017 -9.575 1.00 90.81 270 GLY A N 1
ATOM 2147 C CA . GLY A 1 270 ? 2.038 -1.260 -8.359 1.00 90.81 270 GLY A CA 1
ATOM 2148 C C . GLY A 1 270 ? 3.027 -2.018 -7.466 1.00 90.81 270 GLY A C 1
ATOM 2149 O O . GLY A 1 270 ? 3.997 -1.445 -6.969 1.00 90.81 270 GLY A O 1
ATOM 2150 N N . HIS A 1 271 ? 2.851 -3.340 -7.352 1.00 90.06 271 HIS A N 1
ATOM 2151 C CA . HIS A 1 271 ? 3.806 -4.204 -6.663 1.00 90.06 271 HIS A CA 1
ATOM 2152 C C . HIS A 1 271 ? 5.171 -4.218 -7.372 1.00 90.06 271 HIS A C 1
ATOM 2154 O O . HIS A 1 271 ? 6.195 -4.041 -6.712 1.00 90.06 271 HIS A O 1
ATOM 2160 N N . THR A 1 272 ? 5.206 -4.352 -8.702 1.00 92.44 272 THR A N 1
ATOM 2161 C CA . THR A 1 272 ? 6.458 -4.303 -9.477 1.00 92.44 272 THR A CA 1
ATOM 2162 C C . THR A 1 272 ? 7.192 -2.968 -9.332 1.00 92.44 272 THR A C 1
ATOM 2164 O O . THR A 1 272 ? 8.400 -2.956 -9.090 1.00 92.44 272 THR A O 1
ATOM 2167 N N . ILE A 1 273 ? 6.483 -1.839 -9.434 1.00 94.50 273 ILE A N 1
ATOM 2168 C CA . ILE A 1 273 ? 7.067 -0.500 -9.284 1.00 94.50 273 ILE A CA 1
ATOM 2169 C C . ILE A 1 273 ? 7.666 -0.349 -7.885 1.00 94.50 273 ILE A C 1
ATOM 2171 O O . ILE A 1 273 ? 8.780 0.151 -7.746 1.00 94.50 273 ILE A O 1
ATOM 2175 N N . ASN A 1 274 ? 6.983 -0.846 -6.852 1.00 92.62 274 ASN A N 1
ATOM 2176 C CA . ASN A 1 274 ? 7.518 -0.859 -5.494 1.00 92.62 274 ASN A CA 1
ATOM 2177 C C . ASN A 1 274 ? 8.808 -1.697 -5.379 1.00 92.62 274 ASN A C 1
ATOM 2179 O O . ASN A 1 274 ? 9.768 -1.248 -4.754 1.00 92.62 274 ASN A O 1
ATOM 2183 N N . LEU A 1 275 ? 8.882 -2.875 -6.014 1.00 91.56 275 LEU A N 1
ATOM 2184 C CA . LEU A 1 275 ? 10.118 -3.674 -6.056 1.00 91.56 275 LEU A CA 1
ATOM 2185 C C . LEU A 1 275 ? 11.261 -2.925 -6.759 1.00 91.56 275 LEU A C 1
ATOM 2187 O O . LEU A 1 275 ? 12.391 -2.921 -6.267 1.00 91.56 275 LEU A O 1
ATOM 2191 N N . SER A 1 276 ? 10.969 -2.263 -7.881 1.00 94.81 276 SER A N 1
ATOM 2192 C CA . SER A 1 276 ? 11.941 -1.447 -8.614 1.00 94.81 276 SER A CA 1
ATOM 2193 C C . SER A 1 276 ? 12.417 -0.240 -7.790 1.00 94.81 276 SER A C 1
ATOM 2195 O O . SER A 1 276 ? 13.621 -0.025 -7.658 1.00 94.81 276 SER A O 1
ATOM 2197 N N . ALA A 1 277 ? 11.510 0.483 -7.125 1.00 94.75 277 ALA A N 1
ATOM 2198 C CA . ALA A 1 277 ? 11.844 1.603 -6.241 1.00 94.75 277 ALA A CA 1
ATOM 2199 C C . ALA A 1 277 ? 12.702 1.166 -5.042 1.00 94.75 277 ALA A C 1
ATOM 2201 O O . ALA A 1 277 ? 13.658 1.846 -4.664 1.00 94.75 277 ALA A O 1
ATOM 2202 N N . LYS A 1 278 ? 12.411 0.001 -4.453 1.00 91.44 278 LYS A N 1
ATOM 2203 C CA . LYS A 1 278 ? 13.252 -0.584 -3.399 1.00 91.44 278 LYS A CA 1
ATOM 2204 C C . LYS A 1 278 ? 14.652 -0.916 -3.906 1.00 91.44 278 LYS A C 1
ATOM 2206 O O . LYS A 1 278 ? 15.630 -0.639 -3.210 1.00 91.44 278 LYS A O 1
ATOM 2211 N N . ALA A 1 279 ? 14.758 -1.494 -5.101 1.00 91.81 279 ALA A N 1
ATOM 2212 C CA . ALA A 1 279 ? 16.041 -1.790 -5.729 1.00 91.81 279 ALA A CA 1
ATOM 2213 C C . ALA A 1 279 ? 16.838 -0.506 -6.025 1.00 91.81 279 ALA A C 1
ATOM 2215 O O . ALA A 1 279 ? 18.040 -0.467 -5.754 1.00 91.81 279 ALA A O 1
ATOM 2216 N N . LEU A 1 280 ? 16.156 0.557 -6.471 1.00 92.50 280 LEU A N 1
ATOM 2217 C CA . LEU A 1 280 ? 16.726 1.890 -6.678 1.00 92.50 280 LEU A CA 1
ATOM 2218 C C . LEU A 1 280 ? 17.327 2.460 -5.386 1.00 92.50 280 LEU A C 1
ATOM 2220 O O . LEU A 1 280 ? 18.466 2.920 -5.376 1.00 92.50 280 LEU A O 1
ATOM 2224 N N . LEU A 1 281 ? 16.564 2.416 -4.291 1.00 89.81 281 LEU A N 1
ATOM 2225 C CA . LEU A 1 281 ? 16.916 3.058 -3.022 1.00 89.81 281 LEU A CA 1
ATOM 2226 C C . LEU A 1 281 ? 17.916 2.263 -2.178 1.00 89.81 281 LEU A C 1
ATOM 2228 O O . LEU A 1 281 ? 18.777 2.844 -1.516 1.00 89.81 281 LEU A O 1
ATOM 2232 N N . PHE A 1 282 ? 17.780 0.937 -2.142 1.00 85.69 282 PHE A N 1
ATOM 2233 C CA . PHE A 1 282 ? 18.505 0.086 -1.195 1.00 85.69 282 PHE A CA 1
ATOM 2234 C C . PHE A 1 282 ? 19.489 -0.876 -1.863 1.00 85.69 282 PHE A C 1
ATOM 2236 O O . PHE A 1 282 ? 20.256 -1.546 -1.156 1.00 85.69 282 PHE A O 1
ATOM 2243 N N . GLY A 1 283 ? 19.509 -0.930 -3.195 1.00 85.62 283 GLY A N 1
ATOM 2244 C CA . GLY A 1 283 ? 20.344 -1.839 -3.967 1.00 85.62 283 GLY A CA 1
ATOM 2245 C C . GLY A 1 283 ? 19.927 -3.304 -3.807 1.00 85.62 283 GLY A C 1
ATOM 2246 O O . GLY A 1 283 ? 18.769 -3.627 -3.538 1.00 85.62 283 GLY A O 1
ATOM 2247 N N . LYS A 1 284 ? 20.891 -4.221 -3.963 1.00 79.50 284 LYS A N 1
ATOM 2248 C CA . LYS A 1 284 ? 20.636 -5.669 -3.873 1.00 79.50 284 LYS A CA 1
ATOM 2249 C C . LYS A 1 284 ? 20.096 -6.065 -2.493 1.00 79.50 284 LYS A C 1
ATOM 2251 O O . LYS A 1 284 ? 20.549 -5.552 -1.467 1.00 79.50 284 LYS A O 1
ATOM 2256 N N . ASN A 1 285 ? 19.197 -7.051 -2.485 1.00 72.81 285 ASN A N 1
ATOM 2257 C CA . ASN A 1 285 ? 18.619 -7.661 -1.283 1.00 72.81 285 ASN A CA 1
ATOM 2258 C C . ASN A 1 285 ? 17.893 -6.657 -0.364 1.00 72.81 285 ASN A C 1
ATOM 2260 O O . ASN A 1 285 ? 18.026 -6.726 0.860 1.00 72.81 285 ASN A O 1
ATOM 2264 N N . ALA A 1 286 ? 17.141 -5.717 -0.949 1.00 72.00 286 ALA A N 1
ATOM 2265 C CA . ALA A 1 286 ? 16.373 -4.708 -0.218 1.00 72.00 286 ALA A CA 1
ATOM 2266 C C . ALA A 1 286 ? 15.430 -5.323 0.834 1.00 72.00 286 ALA A C 1
ATOM 2268 O O . ALA A 1 286 ? 15.448 -4.897 1.986 1.00 72.00 286 ALA A O 1
ATOM 2269 N N . ASP A 1 287 ? 14.692 -6.380 0.486 1.00 69.19 287 ASP A N 1
ATOM 2270 C CA . ASP A 1 287 ? 13.746 -7.016 1.414 1.00 69.19 287 ASP A CA 1
ATOM 2271 C C . ASP A 1 287 ? 14.453 -7.718 2.586 1.00 69.19 287 ASP A C 1
ATOM 2273 O O . ASP A 1 287 ? 14.014 -7.621 3.731 1.00 69.19 287 ASP A O 1
ATOM 2277 N N . VAL A 1 288 ? 15.604 -8.357 2.338 1.00 69.06 288 VAL A N 1
ATOM 2278 C CA . VAL A 1 288 ? 16.441 -8.950 3.401 1.00 69.06 288 VAL A CA 1
ATOM 2279 C C . VAL A 1 288 ? 16.961 -7.862 4.339 1.00 69.06 288 VAL A C 1
ATOM 2281 O O . VAL A 1 288 ? 17.008 -8.048 5.554 1.00 69.06 288 VAL A O 1
ATOM 2284 N N . PHE A 1 289 ? 17.348 -6.713 3.783 1.00 69.31 289 PHE A N 1
ATOM 2285 C CA . PHE A 1 289 ? 17.783 -5.568 4.570 1.00 69.31 289 PHE A CA 1
ATOM 2286 C C . PHE A 1 289 ? 16.644 -5.021 5.444 1.00 69.31 289 PHE A C 1
ATOM 2288 O O . PHE A 1 289 ? 16.864 -4.792 6.628 1.00 69.31 289 PHE A O 1
ATOM 2295 N N . GLU A 1 290 ? 15.428 -4.882 4.911 1.00 67.56 290 GLU A N 1
ATOM 2296 C CA . GLU A 1 290 ? 14.248 -4.434 5.668 1.00 67.56 290 GLU A CA 1
ATOM 2297 C C . GLU A 1 290 ? 13.849 -5.404 6.790 1.00 67.56 290 GLU A C 1
ATOM 2299 O O . GLU A 1 290 ? 13.579 -4.971 7.912 1.00 67.56 290 GLU A O 1
ATOM 2304 N N . GLN A 1 291 ? 13.869 -6.715 6.534 1.00 66.38 291 GLN A N 1
ATOM 2305 C CA . GLN A 1 291 ? 13.559 -7.734 7.547 1.00 66.38 291 GLN A CA 1
ATOM 2306 C C . GLN A 1 291 ? 14.536 -7.700 8.732 1.00 66.38 291 GLN A C 1
ATOM 2308 O O . GLN A 1 291 ? 14.143 -7.933 9.873 1.00 66.38 291 GLN A O 1
ATOM 2313 N N . GLN A 1 292 ? 15.802 -7.347 8.493 1.00 62.41 292 GLN A N 1
ATOM 2314 C CA . GLN A 1 292 ? 16.808 -7.189 9.551 1.00 62.41 292 GLN A CA 1
ATOM 2315 C C . GLN A 1 292 ? 16.589 -5.948 10.436 1.00 62.41 292 GLN A C 1
ATOM 2317 O O . GLN A 1 292 ? 17.298 -5.785 11.428 1.00 62.41 292 GLN A O 1
ATOM 2322 N N . LEU A 1 293 ? 15.644 -5.068 10.086 1.00 59.81 293 LEU A N 1
ATOM 2323 C CA . LEU A 1 293 ? 15.418 -3.769 10.727 1.00 59.81 293 LEU A CA 1
ATOM 2324 C C . LEU A 1 293 ? 14.131 -3.702 11.566 1.00 59.81 293 LEU A C 1
ATOM 2326 O O . LEU A 1 293 ? 13.860 -2.669 12.183 1.00 59.81 293 LEU A O 1
ATOM 2330 N N . SER A 1 294 ? 13.326 -4.770 11.624 1.00 49.41 294 SER A N 1
ATOM 2331 C CA . SER A 1 294 ? 12.105 -4.815 12.439 1.00 49.41 294 SER A CA 1
ATOM 2332 C C . SER A 1 294 ? 12.425 -5.048 13.925 1.00 49.41 294 SER A C 1
ATOM 2334 O O . SER A 1 294 ? 12.184 -6.121 14.473 1.00 49.41 294 SER A O 1
ATOM 2336 N N . GLY A 1 295 ? 12.980 -4.033 14.588 1.00 50.44 295 GLY A N 1
ATOM 2337 C CA . GLY A 1 295 ? 13.276 -4.032 16.022 1.00 50.44 295 GLY A CA 1
ATOM 2338 C C . GLY A 1 295 ? 13.363 -2.599 16.538 1.00 50.44 295 GLY A C 1
ATOM 2339 O O . GLY A 1 295 ? 14.342 -1.902 16.308 1.00 50.44 295 GLY A O 1
ATOM 2340 N N . ALA A 1 296 ? 12.300 -2.113 17.177 1.00 43.00 296 ALA A N 1
ATOM 2341 C CA . ALA A 1 296 ? 12.204 -0.729 17.629 1.00 43.00 296 ALA A CA 1
ATOM 2342 C C . ALA A 1 296 ? 12.912 -0.518 18.978 1.00 43.00 296 ALA A C 1
ATOM 2344 O O . ALA A 1 296 ? 12.253 -0.439 20.011 1.00 43.00 296 ALA A O 1
ATOM 2345 N N . GLU A 1 297 ? 14.232 -0.347 18.955 1.00 46.59 297 GLU A N 1
ATOM 2346 C CA . GLU A 1 297 ? 14.994 0.308 20.026 1.00 46.59 297 GLU A CA 1
ATOM 2347 C C . GLU A 1 297 ? 15.940 1.362 19.430 1.00 46.59 297 GLU A C 1
ATOM 2349 O O . GLU A 1 297 ? 16.106 1.455 18.214 1.00 46.59 297 GLU A O 1
ATOM 2354 N N . ALA A 1 298 ? 16.467 2.260 20.269 1.00 54.53 298 ALA A N 1
ATOM 2355 C CA . ALA A 1 298 ? 17.364 3.325 19.828 1.00 54.53 298 ALA A CA 1
ATOM 2356 C C . ALA A 1 298 ? 18.520 2.731 19.007 1.00 54.53 298 ALA A C 1
ATOM 2358 O O . ALA A 1 298 ? 19.223 1.862 19.516 1.00 54.53 298 ALA A O 1
ATOM 2359 N N . LEU A 1 299 ? 18.701 3.208 17.764 1.00 61.12 299 LEU A N 1
ATOM 2360 C CA . LEU A 1 299 ? 19.681 2.659 16.820 1.00 61.12 299 LEU A CA 1
ATOM 2361 C C . LEU A 1 299 ? 21.025 2.459 17.519 1.00 61.12 299 LEU A C 1
ATOM 2363 O O . LEU A 1 299 ? 21.640 3.412 18.007 1.00 61.12 299 LEU A O 1
ATOM 2367 N N . SER A 1 300 ? 21.491 1.224 17.568 1.00 69.38 300 SER A N 1
ATOM 2368 C CA . SER A 1 300 ? 22.857 0.899 17.958 1.00 69.38 300 SER A CA 1
ATOM 2369 C C . SER A 1 300 ? 23.860 1.523 16.970 1.00 69.38 300 SER A C 1
ATOM 2371 O O . SER A 1 300 ? 23.515 1.860 15.833 1.00 69.38 300 SER A O 1
ATOM 2373 N N . ASP A 1 301 ? 25.125 1.703 17.377 1.00 71.62 301 ASP A N 1
ATOM 2374 C CA . ASP A 1 301 ? 26.165 2.242 16.474 1.00 71.62 301 ASP A CA 1
ATOM 2375 C C . ASP A 1 301 ? 26.345 1.362 15.217 1.00 71.62 301 ASP A C 1
ATOM 2377 O O . ASP A 1 301 ? 26.686 1.853 14.140 1.00 71.62 301 ASP A O 1
ATOM 2381 N N . THR A 1 302 ? 26.065 0.062 15.334 1.00 75.94 302 THR A N 1
ATOM 2382 C CA . THR A 1 302 ? 26.159 -0.906 14.238 1.00 75.94 302 THR A CA 1
ATOM 2383 C C . THR A 1 302 ? 25.033 -0.732 13.220 1.00 75.94 302 THR A C 1
ATOM 2385 O O . THR A 1 302 ? 25.293 -0.766 12.018 1.00 75.94 302 THR A O 1
ATOM 2388 N N . GLU A 1 303 ? 23.798 -0.491 13.661 1.00 77.38 303 GLU A N 1
ATOM 2389 C CA . GLU A 1 303 ? 22.676 -0.178 12.768 1.00 77.38 303 GLU A CA 1
ATOM 2390 C C . GLU A 1 303 ? 22.874 1.160 12.063 1.00 77.38 303 GLU A C 1
ATOM 2392 O O . GLU A 1 303 ? 22.616 1.266 10.865 1.00 77.38 303 GLU A O 1
ATOM 2397 N N . TYR A 1 304 ? 23.394 2.161 12.777 1.00 80.62 304 TYR A N 1
ATOM 2398 C CA . TYR A 1 304 ? 23.726 3.457 12.192 1.00 80.62 304 TYR A CA 1
ATOM 2399 C C . TYR A 1 304 ? 24.713 3.299 11.027 1.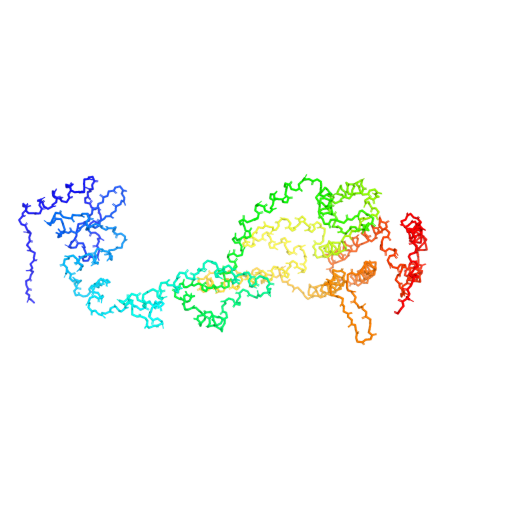00 80.62 304 TYR A C 1
ATOM 2401 O O . TYR A 1 304 ? 24.449 3.763 9.916 1.00 80.62 304 TYR A O 1
ATOM 2409 N N . ALA A 1 305 ? 25.807 2.561 11.250 1.00 81.88 305 ALA A N 1
ATOM 2410 C CA . ALA A 1 305 ? 26.813 2.284 10.228 1.00 81.88 305 ALA A CA 1
ATOM 2411 C C . ALA A 1 305 ? 26.263 1.452 9.054 1.00 81.88 305 ALA A C 1
ATOM 2413 O O . ALA A 1 305 ? 26.652 1.677 7.908 1.00 81.88 305 ALA A O 1
ATOM 2414 N N . ARG A 1 306 ? 25.341 0.508 9.305 1.00 82.88 306 ARG A N 1
ATOM 2415 C CA . ARG A 1 306 ? 24.659 -0.253 8.238 1.00 82.88 306 ARG A CA 1
ATOM 2416 C C . ARG A 1 306 ? 23.854 0.659 7.318 1.00 82.88 306 ARG A C 1
ATOM 2418 O O . ARG A 1 306 ? 23.889 0.459 6.108 1.00 82.88 306 ARG A O 1
ATOM 2425 N N . TRP A 1 307 ? 23.174 1.660 7.871 1.00 84.19 307 TRP A N 1
ATOM 2426 C CA . TRP A 1 307 ? 22.452 2.646 7.072 1.00 84.19 307 TRP A CA 1
ATOM 2427 C C . TRP A 1 307 ? 23.392 3.566 6.297 1.00 84.19 307 TRP A C 1
ATOM 2429 O O . TRP A 1 307 ? 23.139 3.795 5.122 1.00 84.19 307 TRP A O 1
ATOM 2439 N N . CYS A 1 308 ? 24.525 3.999 6.858 1.00 83.56 308 CYS A N 1
ATOM 2440 C CA . CYS A 1 308 ? 25.507 4.781 6.091 1.00 83.56 308 CYS A CA 1
ATOM 2441 C C . CYS A 1 308 ? 26.031 4.026 4.849 1.00 83.56 308 CYS A C 1
ATOM 2443 O O . CYS A 1 308 ? 26.310 4.646 3.827 1.00 83.56 308 CYS A O 1
ATOM 2445 N N . LYS A 1 309 ? 26.082 2.684 4.885 1.00 83.50 309 LYS A N 1
ATOM 2446 C CA . LYS A 1 309 ? 26.437 1.837 3.724 1.00 83.50 309 LYS A CA 1
ATOM 2447 C C . LYS A 1 309 ? 25.365 1.773 2.627 1.00 83.50 309 LYS A C 1
ATOM 2449 O O . LYS A 1 309 ? 25.606 1.168 1.588 1.00 83.50 309 LYS A O 1
ATOM 2454 N N . LYS A 1 310 ? 24.183 2.356 2.841 1.00 82.62 310 LYS A N 1
ATOM 2455 C CA . LYS A 1 310 ? 23.148 2.536 1.808 1.00 82.62 310 LYS A CA 1
ATOM 2456 C C . LYS A 1 310 ? 23.276 3.887 1.091 1.00 82.62 310 LYS A C 1
ATOM 2458 O O . LYS A 1 310 ? 22.341 4.320 0.427 1.00 82.62 310 LYS A O 1
ATOM 2463 N N . GLY A 1 311 ? 24.422 4.555 1.230 1.00 84.75 311 GLY A N 1
ATOM 2464 C CA . GLY A 1 311 ? 24.715 5.805 0.539 1.00 84.75 311 GLY A CA 1
ATOM 2465 C C . GLY A 1 311 ? 23.903 6.998 1.068 1.00 84.75 311 GLY A C 1
ATOM 2466 O O . GLY A 1 311 ? 23.516 7.009 2.246 1.00 84.75 311 GLY A O 1
ATOM 2467 N N . PRO A 1 312 ? 23.631 8.002 0.213 1.00 88.38 312 PRO A N 1
ATOM 2468 C CA . PRO A 1 312 ? 22.969 9.251 0.599 1.00 88.38 312 PRO A CA 1
ATOM 2469 C C . PRO A 1 312 ? 21.622 9.051 1.305 1.00 88.38 312 PRO A C 1
ATOM 2471 O O . PRO A 1 312 ? 21.360 9.662 2.341 1.00 88.38 312 PRO A O 1
ATOM 2474 N N . VAL A 1 313 ? 20.789 8.131 0.805 1.00 88.62 313 VAL A N 1
ATOM 2475 C CA . VAL A 1 313 ? 19.463 7.821 1.372 1.00 88.62 313 VAL A CA 1
ATOM 2476 C C . VAL A 1 313 ? 19.582 7.321 2.810 1.00 88.62 313 VAL A C 1
ATOM 2478 O O . VAL A 1 313 ? 18.824 7.729 3.692 1.00 88.62 313 VAL A O 1
ATOM 2481 N N . GLY A 1 314 ? 20.560 6.456 3.076 1.00 86.88 314 GLY A N 1
ATOM 2482 C CA . GLY A 1 314 ? 20.771 5.912 4.409 1.00 86.88 314 GLY A CA 1
ATOM 2483 C C . GLY A 1 314 ? 21.309 6.939 5.407 1.00 86.88 314 GLY A C 1
ATOM 2484 O O . GLY A 1 314 ? 20.843 6.977 6.550 1.00 86.88 314 GLY A O 1
ATOM 2485 N N . LYS A 1 315 ? 22.211 7.829 4.968 1.00 87.12 315 LYS A N 1
ATOM 2486 C CA . LYS A 1 315 ? 22.654 8.988 5.763 1.00 87.12 315 LYS A CA 1
ATOM 2487 C C . LYS A 1 315 ? 21.484 9.930 6.081 1.00 87.12 315 LYS A C 1
ATOM 2489 O O . LYS A 1 315 ? 21.280 10.274 7.245 1.00 87.12 315 LYS A O 1
ATOM 2494 N N . LEU A 1 316 ? 20.658 10.274 5.086 1.00 88.81 316 LEU A N 1
ATOM 2495 C CA . LEU A 1 316 ? 19.468 11.117 5.262 1.00 88.81 316 LEU A CA 1
ATOM 2496 C C . LEU A 1 316 ? 18.471 10.496 6.251 1.00 88.81 316 LEU A C 1
ATOM 2498 O O . LEU A 1 316 ? 17.967 11.165 7.154 1.00 88.81 316 LEU A O 1
ATOM 2502 N N . ARG A 1 317 ? 18.219 9.191 6.136 1.00 87.06 317 ARG A N 1
ATOM 2503 C CA . ARG A 1 317 ? 17.358 8.451 7.066 1.00 87.06 317 ARG A CA 1
ATOM 2504 C C . ARG A 1 317 ? 17.886 8.514 8.502 1.00 87.06 317 ARG A C 1
ATOM 2506 O O . ARG A 1 317 ? 17.099 8.719 9.429 1.00 87.06 317 ARG A O 1
ATOM 2513 N N . ASN A 1 318 ? 19.198 8.364 8.700 1.00 84.88 318 ASN A N 1
ATOM 2514 C CA . ASN A 1 318 ? 19.829 8.497 10.016 1.00 84.88 318 ASN A CA 1
ATOM 2515 C C . ASN A 1 318 ? 19.677 9.916 10.587 1.00 84.88 318 ASN A C 1
ATOM 2517 O O . ASN A 1 318 ? 19.295 10.051 11.748 1.00 84.88 318 ASN A O 1
ATOM 2521 N N . ILE A 1 319 ? 19.875 10.954 9.767 1.00 84.12 319 ILE A N 1
ATOM 2522 C CA . ILE A 1 319 ? 19.628 12.364 10.121 1.00 84.12 319 ILE A CA 1
ATOM 2523 C C . ILE A 1 319 ? 18.187 12.557 10.612 1.00 84.12 319 ILE A C 1
ATOM 2525 O O . ILE A 1 319 ? 17.966 13.080 11.704 1.00 84.12 319 ILE A O 1
ATOM 2529 N N . VAL A 1 320 ? 17.192 12.093 9.847 1.00 83.06 320 VAL A N 1
ATOM 2530 C CA . VAL A 1 320 ? 15.767 12.233 10.197 1.00 83.06 320 VAL A CA 1
ATOM 2531 C C . VAL A 1 320 ? 15.449 11.545 11.522 1.00 83.06 320 VAL A C 1
ATOM 2533 O O . VAL A 1 320 ? 14.678 12.072 12.330 1.00 83.06 320 VAL A O 1
ATOM 2536 N N . ILE A 1 321 ? 16.033 10.375 11.771 1.00 78.00 321 ILE A N 1
ATOM 2537 C CA . ILE A 1 321 ? 15.821 9.658 13.028 1.00 78.00 321 ILE A CA 1
ATOM 2538 C C . ILE A 1 321 ? 16.497 10.368 14.187 1.00 78.00 321 ILE A C 1
ATOM 2540 O O . ILE A 1 321 ? 15.841 10.564 15.206 1.00 78.00 321 ILE A O 1
ATOM 2544 N N . ASP A 1 322 ? 17.740 10.811 14.033 1.00 74.81 322 ASP A N 1
ATOM 2545 C CA . ASP A 1 322 ? 18.440 11.572 15.062 1.00 74.81 322 ASP A CA 1
ATOM 2546 C C . ASP A 1 322 ? 17.683 12.865 15.397 1.00 74.81 322 ASP A C 1
ATOM 2548 O O . ASP A 1 322 ? 17.525 13.172 16.575 1.00 74.81 322 ASP A O 1
ATOM 2552 N N . VAL A 1 323 ? 17.114 13.577 14.415 1.00 72.12 323 VAL A N 1
ATOM 2553 C CA . VAL A 1 323 ? 16.263 14.767 14.638 1.00 72.12 323 VAL A CA 1
ATOM 2554 C C . VAL A 1 323 ? 14.964 14.405 15.372 1.00 72.12 323 VAL A C 1
ATOM 2556 O O . VAL A 1 323 ? 14.596 15.050 16.358 1.00 72.12 323 VAL A O 1
ATOM 2559 N N . ARG A 1 324 ? 14.267 13.340 14.953 1.00 69.06 324 ARG A N 1
ATOM 2560 C CA . ARG A 1 324 ? 13.004 12.902 15.583 1.00 69.06 324 ARG A CA 1
ATOM 2561 C C . ARG A 1 324 ? 13.205 12.345 16.995 1.00 69.06 324 ARG A C 1
ATOM 2563 O O . ARG A 1 324 ? 12.361 12.570 17.866 1.00 69.06 324 ARG A O 1
ATOM 2570 N N . ILE A 1 325 ? 14.311 11.643 17.242 1.00 64.56 325 ILE A N 1
ATOM 2571 C CA . ILE A 1 325 ? 14.737 11.228 18.583 1.00 64.56 325 ILE A CA 1
ATOM 2572 C C . ILE A 1 325 ? 15.156 12.463 19.376 1.00 64.56 325 ILE A C 1
ATOM 2574 O O . ILE A 1 325 ? 14.765 12.575 20.534 1.00 64.56 325 ILE A O 1
ATOM 2578 N N . SER A 1 326 ? 15.851 13.423 18.758 1.00 56.91 326 SER A N 1
ATOM 2579 C CA . SER A 1 326 ? 16.261 14.676 19.395 1.00 56.91 326 SER A CA 1
ATOM 2580 C C . SER A 1 326 ? 15.079 15.488 19.906 1.00 56.91 326 SER A C 1
ATOM 2582 O O . SER A 1 326 ? 15.191 16.059 20.972 1.00 56.91 326 SER A O 1
ATOM 2584 N N . HIS A 1 327 ? 13.906 15.474 19.268 1.00 55.66 327 HIS A N 1
ATOM 2585 C CA . HIS A 1 327 ? 12.706 16.100 19.849 1.00 55.66 327 HIS A CA 1
ATOM 2586 C C . HIS A 1 327 ? 12.233 15.416 21.146 1.00 55.66 327 HIS A C 1
ATOM 2588 O O . HIS A 1 327 ? 11.806 16.100 22.073 1.00 55.66 327 HIS A O 1
ATOM 2594 N N . ARG A 1 328 ? 12.338 14.080 21.263 1.00 51.69 328 ARG A N 1
ATOM 2595 C CA . ARG A 1 328 ? 12.097 13.372 22.541 1.00 51.69 328 ARG A CA 1
ATOM 2596 C C . ARG A 1 328 ? 13.224 13.618 23.537 1.00 51.69 328 ARG A C 1
ATOM 2598 O O . ARG A 1 328 ? 12.955 13.783 24.723 1.00 51.69 328 ARG A O 1
ATOM 2605 N N . LEU A 1 329 ? 14.464 13.664 23.052 1.00 50.91 329 LEU A N 1
ATOM 2606 C CA . LEU A 1 329 ? 15.625 13.975 23.863 1.00 50.91 329 LEU A CA 1
ATOM 2607 C C . LEU A 1 329 ? 15.583 15.414 24.338 1.00 50.91 329 LEU A C 1
ATOM 2609 O O . LEU A 1 329 ? 15.942 15.578 25.468 1.00 50.91 329 LEU A O 1
ATOM 2613 N N . ILE A 1 330 ? 15.090 16.425 23.621 1.00 52.81 330 ILE A N 1
ATOM 2614 C CA . ILE A 1 330 ? 15.005 17.826 24.083 1.00 52.81 330 ILE A CA 1
ATOM 2615 C C . ILE A 1 330 ? 14.208 17.935 25.394 1.00 52.81 330 ILE A C 1
ATOM 2617 O O . ILE A 1 330 ? 14.562 18.733 26.262 1.00 52.81 330 ILE A O 1
ATOM 2621 N N . TYR A 1 331 ? 13.196 17.080 25.593 1.00 50.50 331 TYR A N 1
ATOM 2622 C CA . TYR A 1 331 ? 12.498 16.956 26.878 1.00 50.50 331 TYR A CA 1
ATOM 2623 C C . TYR A 1 331 ? 13.355 16.290 27.975 1.00 50.50 331 TYR A C 1
ATOM 2625 O O . TYR A 1 331 ? 13.263 16.698 29.127 1.00 50.50 331 TYR A O 1
ATOM 2633 N N . LEU A 1 332 ? 14.219 15.332 27.624 1.00 47.34 332 LEU A N 1
ATOM 2634 C CA . LEU A 1 332 ? 15.223 14.691 28.499 1.00 47.34 332 LEU A CA 1
ATOM 2635 C C . LEU A 1 332 ? 16.555 15.479 28.618 1.00 47.34 332 LEU A C 1
ATOM 2637 O O . LEU A 1 332 ? 17.333 15.264 29.538 1.00 47.34 332 LEU A O 1
ATOM 2641 N N . PHE A 1 333 ? 16.842 16.409 27.707 1.00 46.31 333 PHE A N 1
ATOM 2642 C CA . PHE A 1 333 ? 18.122 17.105 27.525 1.00 46.31 333 PHE A CA 1
ATOM 2643 C C . PHE A 1 333 ? 18.275 18.205 28.570 1.00 46.31 333 PHE A C 1
ATOM 2645 O O . PHE A 1 333 ? 19.389 18.585 28.913 1.00 46.31 333 PHE A O 1
ATOM 2652 N N . LYS A 1 334 ? 17.151 18.654 29.144 1.00 50.91 334 LYS A N 1
ATOM 2653 C CA . LYS A 1 334 ? 17.141 19.450 30.373 1.00 50.91 334 LYS A CA 1
ATOM 2654 C C . LYS A 1 334 ? 17.690 18.689 31.589 1.00 50.91 334 LYS A C 1
ATOM 2656 O O . LYS A 1 334 ? 18.107 19.349 32.530 1.00 50.91 334 LYS A O 1
ATOM 2661 N N . GLU A 1 335 ? 17.738 17.353 31.574 1.00 46.94 335 GLU A N 1
ATOM 2662 C CA . GLU A 1 335 ? 18.280 16.547 32.682 1.00 46.94 335 GLU A CA 1
ATOM 2663 C C . GLU A 1 335 ? 19.718 16.043 32.445 1.00 46.94 335 GLU A C 1
ATOM 2665 O O . GLU A 1 335 ? 20.412 15.738 33.411 1.00 46.94 335 GLU A O 1
ATOM 2670 N N . VAL A 1 336 ? 20.215 15.980 31.198 1.00 49.06 336 VAL A N 1
ATOM 2671 C CA . VAL A 1 336 ? 21.496 15.306 30.867 1.00 49.06 336 VAL A CA 1
ATOM 2672 C C . VAL A 1 336 ? 22.485 16.223 30.130 1.00 49.06 336 VAL A C 1
ATOM 2674 O O . VAL A 1 336 ? 23.126 15.834 29.158 1.00 49.06 336 VAL A O 1
ATOM 2677 N N . GLN A 1 337 ? 22.676 17.449 30.618 1.00 47.53 337 GLN A N 1
ATOM 2678 C CA . GLN A 1 337 ? 23.685 18.391 30.098 1.00 47.53 337 GLN A CA 1
ATOM 2679 C C . GLN A 1 337 ? 25.162 17.942 30.268 1.00 47.53 337 GLN A C 1
ATOM 2681 O O . GLN A 1 337 ? 26.062 18.687 29.897 1.00 47.53 337 GLN A O 1
ATOM 2686 N N . ASN A 1 338 ? 25.442 16.731 30.769 1.00 46.50 338 ASN A N 1
ATOM 2687 C CA . ASN A 1 338 ? 26.785 16.311 31.202 1.00 46.50 338 ASN A CA 1
ATOM 2688 C C . ASN A 1 338 ? 27.459 15.180 30.395 1.00 46.50 338 ASN A C 1
ATOM 2690 O O . ASN A 1 338 ? 28.424 14.592 30.877 1.00 46.50 338 ASN A O 1
ATOM 2694 N N . LEU A 1 339 ? 27.034 14.863 29.167 1.00 47.97 339 LEU A N 1
ATOM 2695 C CA . LEU A 1 339 ? 27.745 13.874 28.336 1.00 47.97 339 LEU A CA 1
ATOM 2696 C C . LEU A 1 339 ? 28.310 14.501 27.059 1.00 47.97 339 LEU A C 1
ATOM 2698 O O . LEU A 1 339 ? 27.637 14.623 26.040 1.00 47.97 339 LEU A O 1
ATOM 2702 N N . ALA A 1 340 ? 29.594 14.852 27.130 1.00 48.25 340 ALA A N 1
ATOM 2703 C CA . ALA A 1 340 ? 30.442 15.350 26.051 1.00 48.25 340 ALA A CA 1
ATOM 2704 C C . ALA A 1 340 ? 30.713 14.296 24.950 1.00 48.25 340 ALA A C 1
ATOM 2706 O O . ALA A 1 340 ? 31.857 13.933 24.681 1.00 48.25 340 ALA A O 1
ATOM 2707 N N . LYS A 1 341 ? 29.670 13.776 24.294 1.00 58.50 341 LYS A N 1
ATOM 2708 C CA . LYS A 1 341 ? 29.799 13.019 23.039 1.00 58.50 341 LYS A CA 1
ATOM 2709 C C . LYS A 1 341 ? 29.236 13.855 21.894 1.00 58.50 341 LYS A C 1
ATOM 2711 O O . LYS A 1 341 ? 28.056 14.195 21.906 1.00 58.50 341 LYS A O 1
ATOM 2716 N N . LYS A 1 342 ? 30.075 14.151 20.888 1.00 58.66 342 LYS A N 1
ATOM 2717 C CA . LYS A 1 342 ? 29.646 14.721 19.597 1.00 58.66 342 LYS A CA 1
ATOM 2718 C C . LYS A 1 342 ? 28.492 13.853 19.075 1.00 58.66 342 LYS A C 1
ATOM 2720 O O . LYS A 1 342 ? 28.659 12.636 18.931 1.00 58.66 342 LYS A O 1
ATOM 2725 N N . LEU A 1 343 ? 27.322 14.465 18.870 1.00 66.94 343 LEU A N 1
ATOM 2726 C CA . LEU A 1 343 ? 26.139 13.799 18.312 1.00 66.94 343 LEU A CA 1
ATOM 2727 C C . LEU A 1 343 ? 26.543 13.057 17.031 1.00 66.94 343 LEU A C 1
ATOM 2729 O O . LEU A 1 343 ? 27.333 13.584 16.248 1.00 66.94 343 LEU A O 1
ATOM 2733 N N . ARG A 1 344 ? 26.032 11.835 16.823 1.00 73.31 344 ARG A N 1
ATOM 2734 C CA . ARG A 1 344 ? 26.427 10.967 15.692 1.00 73.31 344 ARG A CA 1
ATOM 2735 C C . ARG A 1 344 ? 26.317 11.684 14.346 1.00 73.31 344 ARG A C 1
ATOM 2737 O O . ARG A 1 344 ? 27.240 11.593 13.545 1.00 73.31 344 ARG A O 1
ATOM 2744 N N . ILE A 1 345 ? 25.253 12.465 14.181 1.00 71.31 345 ILE A N 1
ATOM 2745 C CA . ILE A 1 345 ? 24.965 13.301 13.014 1.00 71.31 345 ILE A CA 1
ATOM 2746 C C . ILE A 1 345 ? 26.037 14.357 12.696 1.00 71.31 345 ILE A C 1
ATOM 2748 O O . ILE A 1 345 ? 26.170 14.779 11.557 1.00 71.31 345 ILE A O 1
ATOM 2752 N N . LEU A 1 346 ? 26.802 14.799 13.700 1.00 74.19 346 LEU A N 1
ATOM 2753 C CA . LEU A 1 346 ? 27.836 15.820 13.539 1.00 74.19 346 LEU A CA 1
ATOM 2754 C C . LEU A 1 346 ? 29.198 15.210 13.191 1.00 74.19 346 LEU A C 1
ATOM 2756 O O . LEU A 1 346 ? 30.133 15.960 12.925 1.00 74.19 346 LEU A O 1
ATOM 2760 N N . ARG A 1 347 ? 29.359 13.881 13.240 1.00 80.44 347 ARG A N 1
ATOM 2761 C CA . ARG A 1 347 ? 30.608 13.227 12.823 1.00 80.44 347 ARG A CA 1
ATOM 2762 C C . ARG A 1 347 ? 30.754 13.325 11.308 1.00 80.44 347 ARG A C 1
ATOM 2764 O O . ARG A 1 347 ? 29.766 13.165 10.598 1.00 80.44 347 ARG A O 1
ATOM 2771 N N . ASP A 1 348 ? 31.961 13.599 10.838 1.00 79.75 348 ASP A N 1
ATOM 2772 C CA . ASP A 1 348 ? 32.200 14.024 9.457 1.00 79.75 348 ASP A CA 1
ATOM 2773 C C . ASP A 1 348 ? 31.857 12.894 8.467 1.00 79.75 348 ASP A C 1
ATOM 2775 O O . ASP A 1 348 ? 31.279 13.140 7.414 1.00 79.75 348 ASP A O 1
ATOM 2779 N N . GLU A 1 349 ? 32.066 11.634 8.865 1.00 77.44 349 GLU A N 1
ATOM 2780 C CA . GLU A 1 349 ? 31.690 10.441 8.098 1.00 77.44 349 GLU A CA 1
ATOM 2781 C C . GLU A 1 349 ? 30.170 10.255 7.898 1.00 77.44 349 GLU A C 1
ATOM 2783 O O . GLU A 1 349 ? 29.742 9.509 7.014 1.00 77.44 349 GLU A O 1
ATOM 2788 N N . ASN A 1 350 ? 29.347 10.929 8.706 1.00 80.75 350 ASN A N 1
ATOM 2789 C CA . ASN A 1 350 ? 27.887 10.805 8.693 1.00 80.75 350 ASN A CA 1
ATOM 2790 C C . ASN A 1 350 ? 27.187 11.996 8.032 1.00 80.75 350 ASN A C 1
ATOM 2792 O O . ASN A 1 350 ? 25.966 11.972 7.870 1.00 80.75 350 ASN A O 1
ATOM 2796 N N . GLN A 1 351 ? 27.939 13.031 7.661 1.00 83.94 351 GLN A N 1
ATOM 2797 C CA . GLN A 1 351 ? 27.382 14.205 7.009 1.00 83.94 351 GLN A CA 1
ATOM 2798 C C . GLN A 1 351 ? 27.067 13.907 5.536 1.00 83.94 351 GLN A C 1
ATOM 2800 O O . GLN A 1 351 ? 27.741 13.112 4.867 1.00 83.94 351 GLN A O 1
ATOM 2805 N N . LEU A 1 352 ? 25.997 14.539 5.051 1.00 88.00 352 LEU A N 1
ATOM 2806 C CA . LEU A 1 352 ? 25.682 14.601 3.629 1.00 88.00 352 LEU A CA 1
ATOM 2807 C C . LEU A 1 352 ? 26.597 15.645 2.991 1.00 88.00 352 LEU A C 1
ATOM 2809 O O . LEU A 1 352 ? 26.584 16.809 3.387 1.00 88.00 352 LEU A O 1
ATOM 2813 N N . THR A 1 353 ? 27.396 15.205 2.030 1.00 87.81 353 THR A N 1
ATOM 2814 C CA . THR A 1 353 ? 28.220 16.067 1.179 1.00 87.81 353 THR A CA 1
ATOM 2815 C C . THR A 1 353 ? 27.369 16.722 0.088 1.00 87.81 353 THR A C 1
ATOM 2817 O O . THR A 1 353 ? 26.255 16.272 -0.178 1.00 87.81 353 THR A O 1
ATOM 2820 N N . ASP A 1 354 ? 27.894 17.740 -0.596 1.00 87.88 354 ASP A N 1
ATOM 2821 C CA . ASP A 1 354 ? 27.196 18.373 -1.729 1.00 87.88 354 ASP A CA 1
ATOM 2822 C C . ASP A 1 354 ? 26.831 17.353 -2.823 1.00 87.88 354 ASP A C 1
ATOM 2824 O O . ASP A 1 354 ? 25.726 17.376 -3.360 1.00 87.88 354 ASP A O 1
ATOM 2828 N N . LYS A 1 355 ? 27.714 16.375 -3.067 1.00 84.12 355 LYS A N 1
ATOM 2829 C CA . LYS A 1 355 ? 27.453 15.252 -3.980 1.00 84.12 355 LYS A CA 1
ATOM 2830 C C . LYS A 1 355 ? 26.330 14.338 -3.482 1.00 84.12 355 LYS A C 1
ATOM 2832 O O . LYS A 1 355 ? 25.519 13.872 -4.276 1.00 84.12 355 LYS A O 1
ATOM 2837 N N . ASP A 1 356 ? 26.272 14.061 -2.174 1.00 87.38 356 ASP A N 1
ATOM 2838 C CA . ASP A 1 356 ? 25.185 13.257 -1.602 1.00 87.38 356 ASP A CA 1
ATOM 2839 C C . ASP A 1 356 ? 23.828 13.954 -1.827 1.00 87.38 356 ASP A C 1
ATOM 2841 O O . ASP A 1 356 ? 22.843 13.290 -2.146 1.00 87.38 356 ASP A O 1
ATOM 2845 N N . TRP A 1 357 ? 23.777 15.285 -1.699 1.00 90.00 357 TRP A N 1
ATOM 2846 C CA . TRP A 1 357 ? 22.576 16.081 -1.974 1.00 90.00 357 TRP A CA 1
ATOM 2847 C C . TRP A 1 357 ? 22.170 16.069 -3.448 1.00 90.00 357 TRP A C 1
ATOM 2849 O O . TRP A 1 357 ? 20.983 15.945 -3.741 1.00 90.00 357 TRP A O 1
ATOM 2859 N N . GLU A 1 358 ? 23.132 16.140 -4.365 1.00 88.19 358 GLU A N 1
ATOM 2860 C CA . GLU A 1 358 ? 22.878 16.033 -5.805 1.00 88.19 358 GLU A CA 1
ATOM 2861 C C . GLU A 1 358 ? 22.264 14.670 -6.173 1.00 88.19 358 GLU A C 1
ATOM 2863 O O . GLU A 1 358 ? 21.254 14.598 -6.874 1.00 88.19 358 GLU A O 1
ATOM 2868 N N . VAL A 1 359 ? 22.794 13.577 -5.612 1.00 88.56 359 VAL A N 1
ATOM 2869 C CA . VAL A 1 359 ? 22.208 12.237 -5.790 1.00 88.56 359 VAL A CA 1
ATOM 2870 C C . VAL A 1 359 ? 20.791 12.165 -5.216 1.00 88.56 359 VAL A C 1
ATOM 2872 O O . VAL A 1 359 ? 19.903 11.592 -5.845 1.00 88.56 359 VAL A O 1
ATOM 2875 N N . LEU A 1 360 ? 20.552 12.742 -4.033 1.00 91.00 360 LEU A N 1
ATOM 2876 C CA . LEU A 1 360 ? 19.216 12.774 -3.427 1.00 91.00 360 LEU A CA 1
ATOM 2877 C C . LEU A 1 360 ? 18.209 13.543 -4.290 1.00 91.00 360 LEU A C 1
ATOM 2879 O O . LEU A 1 360 ? 17.072 13.094 -4.412 1.00 91.00 360 LEU A O 1
ATOM 2883 N N . TYR A 1 361 ? 18.631 14.641 -4.918 1.00 92.12 361 TYR A N 1
ATOM 2884 C CA . TYR A 1 361 ? 17.801 15.414 -5.841 1.00 92.12 361 TYR A CA 1
ATOM 2885 C C . TYR A 1 361 ? 17.382 14.587 -7.065 1.00 92.12 361 TYR A C 1
ATOM 2887 O O . TYR A 1 361 ? 16.208 14.552 -7.431 1.00 92.12 361 TYR A O 1
ATOM 2895 N N . HIS A 1 362 ? 18.315 13.846 -7.671 1.00 91.88 362 HIS A N 1
ATOM 2896 C CA . HIS A 1 362 ? 17.981 12.968 -8.793 1.00 91.88 362 HIS A CA 1
ATOM 2897 C C . HIS A 1 362 ? 17.107 11.778 -8.382 1.00 91.88 362 HIS A C 1
ATOM 2899 O O . HIS A 1 362 ? 16.185 11.420 -9.110 1.00 91.88 362 HIS A O 1
ATOM 2905 N N . LEU A 1 363 ? 17.349 11.186 -7.209 1.00 92.56 363 LEU A N 1
ATOM 2906 C CA . LEU A 1 363 ? 16.491 10.123 -6.679 1.00 92.56 363 LEU A CA 1
ATOM 2907 C C . LEU A 1 363 ? 15.063 10.614 -6.423 1.00 92.56 363 LEU A C 1
ATOM 2909 O O . LEU A 1 363 ? 14.120 9.901 -6.754 1.00 92.56 363 LEU A O 1
ATOM 2913 N N . GLU A 1 364 ? 14.890 11.818 -5.871 1.00 94.81 364 GLU A N 1
ATOM 2914 C CA . GLU A 1 364 ? 13.573 12.442 -5.705 1.00 94.81 364 GLU A CA 1
ATOM 2915 C C . GLU A 1 364 ? 12.869 12.613 -7.057 1.00 94.81 364 GLU A C 1
ATOM 2917 O O . GLU A 1 364 ? 11.710 12.223 -7.192 1.00 94.81 364 GLU A O 1
ATOM 2922 N N . ALA A 1 365 ? 13.576 13.121 -8.070 1.00 95.38 365 ALA A N 1
ATOM 2923 C CA . ALA A 1 365 ? 13.024 13.310 -9.409 1.00 95.38 365 ALA A CA 1
ATOM 2924 C C . ALA A 1 365 ? 12.569 11.985 -10.053 1.00 95.38 365 ALA A C 1
ATOM 2926 O O . ALA A 1 365 ? 11.457 11.909 -10.577 1.00 95.38 365 ALA A O 1
ATOM 2927 N N . ILE A 1 366 ? 13.377 10.921 -9.954 1.00 95.56 366 ILE A N 1
ATOM 2928 C CA . ILE A 1 366 ? 12.999 9.581 -10.435 1.00 95.56 366 ILE A CA 1
ATOM 2929 C C . ILE A 1 366 ? 11.765 9.073 -9.678 1.00 95.56 366 ILE A C 1
ATOM 2931 O O . ILE A 1 366 ? 10.796 8.616 -10.286 1.00 95.56 366 ILE A O 1
ATOM 2935 N N . LEU A 1 367 ? 11.768 9.165 -8.345 1.00 96.62 367 LEU A N 1
ATOM 2936 C CA . LEU A 1 367 ? 10.672 8.661 -7.518 1.00 96.62 367 LEU A CA 1
ATOM 2937 C C . LEU A 1 367 ? 9.365 9.434 -7.718 1.00 96.62 367 LEU A C 1
ATOM 2939 O O . LEU A 1 367 ? 8.299 8.837 -7.596 1.00 96.62 367 LEU A O 1
ATOM 2943 N N . ALA A 1 368 ? 9.419 10.718 -8.074 1.00 96.31 368 ALA A N 1
ATOM 2944 C CA . ALA A 1 368 ? 8.236 11.495 -8.436 1.00 96.31 368 ALA A CA 1
ATOM 2945 C C . ALA A 1 368 ? 7.557 10.954 -9.709 1.00 96.31 368 ALA A C 1
ATOM 2947 O O . ALA A 1 368 ? 6.325 10.924 -9.801 1.00 96.31 368 ALA A O 1
ATOM 2948 N N . ILE A 1 369 ? 8.343 10.467 -10.676 1.00 96.06 369 ILE A N 1
ATOM 2949 C CA . ILE A 1 369 ? 7.817 9.800 -11.876 1.00 96.06 369 ILE A CA 1
ATOM 2950 C C . ILE A 1 369 ? 7.194 8.455 -11.486 1.00 96.06 369 ILE A C 1
ATOM 2952 O O . ILE A 1 369 ? 6.059 8.177 -11.873 1.00 96.06 369 ILE A O 1
ATOM 2956 N N . PHE A 1 370 ? 7.871 7.664 -10.646 1.00 96.69 370 PHE A N 1
ATOM 2957 C CA . PHE A 1 370 ? 7.325 6.408 -10.112 1.00 96.69 370 PHE A CA 1
ATOM 2958 C C . PHE A 1 370 ? 5.987 6.636 -9.397 1.00 96.69 370 PHE A C 1
ATOM 2960 O O . PHE A 1 370 ? 5.012 5.941 -9.675 1.00 96.69 370 PHE A O 1
ATOM 2967 N N . GLU A 1 371 ? 5.915 7.633 -8.515 1.00 93.50 371 GLU A N 1
ATOM 2968 C CA . GLU A 1 371 ? 4.695 8.002 -7.796 1.00 93.50 371 GLU A CA 1
ATOM 2969 C C . GLU A 1 371 ? 3.575 8.413 -8.759 1.00 93.50 371 GLU A C 1
ATOM 2971 O O . GLU A 1 371 ? 2.425 8.010 -8.578 1.00 93.50 371 GLU A O 1
ATOM 2976 N N . THR A 1 372 ? 3.901 9.184 -9.800 1.00 91.06 372 THR A N 1
ATOM 2977 C CA . THR A 1 372 ? 2.934 9.608 -10.821 1.00 91.06 372 THR A CA 1
ATOM 2978 C C . THR A 1 372 ? 2.348 8.406 -11.557 1.00 91.06 372 THR A C 1
ATOM 2980 O O . THR A 1 372 ? 1.127 8.316 -11.707 1.00 91.06 372 THR A O 1
ATOM 2983 N N . VAL A 1 373 ? 3.191 7.455 -11.970 1.00 92.44 373 VAL A N 1
ATOM 2984 C CA . VAL A 1 373 ? 2.750 6.232 -12.656 1.00 92.44 373 VAL A CA 1
ATOM 2985 C C . VAL A 1 373 ? 1.894 5.370 -11.729 1.00 92.44 373 VAL A C 1
ATOM 2987 O O . VAL A 1 373 ? 0.795 4.978 -12.115 1.00 92.44 373 VAL A O 1
ATOM 2990 N N . VAL A 1 374 ? 2.324 5.147 -10.483 1.00 91.75 374 VAL A N 1
ATOM 2991 C CA . VAL A 1 374 ? 1.547 4.379 -9.493 1.00 91.75 374 VAL A CA 1
ATOM 2992 C C . VAL A 1 374 ? 0.174 5.005 -9.270 1.00 91.75 374 VAL A C 1
ATOM 2994 O O . VAL A 1 374 ? -0.831 4.324 -9.438 1.00 91.75 374 VAL A O 1
ATOM 2997 N N . LYS A 1 375 ? 0.099 6.311 -8.988 1.00 86.19 375 LYS A N 1
ATOM 2998 C CA . LYS A 1 375 ? -1.186 7.004 -8.781 1.00 86.19 375 LYS A CA 1
ATOM 2999 C C . LYS A 1 375 ? -2.093 6.947 -10.007 1.00 86.19 375 LYS A C 1
ATOM 3001 O O . LYS A 1 375 ? -3.312 6.875 -9.865 1.00 86.19 375 LYS A O 1
ATOM 3006 N N . THR A 1 376 ? -1.509 6.988 -11.202 1.00 85.50 376 THR A N 1
ATOM 3007 C CA . THR A 1 376 ? -2.265 6.893 -12.456 1.00 85.50 376 THR A CA 1
ATOM 3008 C C . THR A 1 376 ? -2.878 5.504 -12.628 1.00 85.50 376 THR A C 1
ATOM 3010 O O . THR A 1 376 ? -4.010 5.402 -13.098 1.00 85.50 376 THR A O 1
ATOM 3013 N N . ILE A 1 377 ? -2.171 4.448 -12.216 1.00 87.12 377 ILE A N 1
ATOM 3014 C CA . ILE A 1 377 ? -2.563 3.056 -12.478 1.00 87.12 377 ILE A CA 1
ATOM 3015 C C . ILE A 1 377 ? -3.335 2.405 -11.320 1.00 87.12 377 ILE A C 1
ATOM 3017 O O . ILE A 1 377 ? -4.178 1.546 -11.556 1.00 87.12 377 ILE A O 1
ATOM 3021 N N . GLU A 1 378 ? -3.112 2.807 -10.070 1.00 83.25 378 GLU A N 1
ATOM 3022 C CA . GLU A 1 378 ? -3.969 2.375 -8.954 1.00 83.25 378 GLU A CA 1
ATOM 3023 C C . GLU A 1 378 ? -5.395 2.909 -9.126 1.00 83.25 378 GLU A C 1
ATOM 3025 O O . GLU A 1 378 ? -6.371 2.249 -8.764 1.00 83.25 378 GLU A O 1
ATOM 3030 N N . GLY A 1 379 ? -5.507 4.096 -9.726 1.00 74.19 379 GLY A N 1
ATOM 3031 C CA . GLY A 1 379 ? -6.760 4.806 -9.869 1.00 74.19 379 GLY A CA 1
ATOM 3032 C C . GLY A 1 379 ? -7.396 5.150 -8.526 1.00 74.19 379 GLY A C 1
ATOM 3033 O O . GLY A 1 379 ? -6.868 4.902 -7.447 1.00 74.19 379 GLY A O 1
ATOM 3034 N N . ASP A 1 380 ? -8.556 5.788 -8.587 1.00 70.19 380 ASP A N 1
ATOM 3035 C CA . ASP A 1 380 ? -9.304 6.183 -7.393 1.00 70.19 380 ASP A CA 1
ATOM 3036 C C . ASP A 1 380 ? -10.766 5.735 -7.443 1.00 70.19 380 ASP A C 1
ATOM 3038 O O . ASP A 1 380 ? -11.571 6.162 -6.618 1.00 70.19 380 ASP A O 1
ATOM 3042 N N . GLY A 1 381 ? -11.124 4.909 -8.431 1.00 62.69 381 GLY A N 1
ATOM 3043 C CA . GLY A 1 381 ? -12.489 4.434 -8.657 1.00 62.69 381 GLY A CA 1
ATOM 3044 C C . GLY A 1 381 ? -13.486 5.521 -9.080 1.00 62.69 381 GLY A C 1
ATOM 3045 O O . GLY A 1 381 ? -14.676 5.229 -9.206 1.00 62.69 381 GLY A O 1
ATOM 3046 N N . HIS A 1 382 ? -13.050 6.765 -9.317 1.00 63.59 382 HIS A N 1
ATOM 3047 C CA . HIS A 1 382 ? -13.939 7.869 -9.673 1.00 63.59 382 HIS A CA 1
ATOM 3048 C C . HIS A 1 382 ? -13.951 8.112 -11.183 1.00 63.59 382 HIS A C 1
ATOM 3050 O O . HIS A 1 382 ? -12.996 8.627 -11.766 1.00 63.59 382 HIS A O 1
ATOM 3056 N N . ILE A 1 383 ? -15.093 7.840 -11.817 1.00 64.06 383 ILE A N 1
ATOM 3057 C CA . ILE A 1 383 ? -15.335 8.235 -13.209 1.00 64.06 383 ILE A CA 1
ATOM 3058 C C . ILE A 1 383 ? -15.623 9.735 -13.239 1.00 64.06 383 ILE A C 1
ATOM 3060 O O . ILE A 1 383 ? -16.655 10.198 -12.746 1.00 64.06 383 ILE A O 1
ATOM 3064 N N . ARG A 1 384 ? -14.728 10.513 -13.850 1.00 69.31 384 ARG A N 1
ATOM 3065 C CA . ARG A 1 384 ? -14.899 11.962 -13.981 1.00 69.31 384 ARG A CA 1
ATOM 3066 C C . ARG A 1 384 ? -15.404 12.296 -15.372 1.00 69.31 384 ARG A C 1
ATOM 3068 O O . ARG A 1 384 ? -14.743 12.005 -16.362 1.00 69.31 384 ARG A O 1
ATOM 3075 N N . ARG A 1 385 ? -16.565 12.949 -15.450 1.00 62.06 385 ARG A N 1
ATOM 3076 C CA . ARG A 1 385 ? -17.055 13.555 -16.694 1.00 62.06 385 ARG A CA 1
ATOM 3077 C C . ARG A 1 385 ? -16.474 14.955 -16.821 1.00 62.06 385 ARG A C 1
ATOM 3079 O O . ARG A 1 385 ? -16.767 15.826 -16.004 1.00 62.06 385 ARG A O 1
ATOM 3086 N N . SER A 1 386 ? -15.656 15.178 -17.840 1.00 59.03 386 SER A N 1
ATOM 3087 C CA . SER A 1 386 ? -15.236 16.523 -18.213 1.00 59.03 386 SER A CA 1
ATOM 3088 C C . SER A 1 386 ? -16.441 17.323 -18.723 1.00 59.03 386 SER A C 1
ATOM 3090 O O . SER A 1 386 ? -17.440 16.759 -19.177 1.00 59.03 386 SER A O 1
ATOM 3092 N N . LYS A 1 387 ? -16.347 18.660 -18.694 1.00 56.06 387 LYS A N 1
ATOM 3093 C CA . LYS A 1 387 ? -17.388 19.559 -19.234 1.00 56.06 387 LYS A CA 1
ATOM 3094 C C . LYS A 1 387 ? -17.673 19.336 -20.727 1.00 56.06 387 LYS A C 1
ATOM 3096 O O . LYS A 1 387 ? -18.715 19.759 -21.209 1.00 56.06 387 LYS A O 1
ATOM 3101 N N . GLN A 1 388 ? -16.762 18.677 -21.441 1.00 54.28 388 GLN A N 1
ATOM 3102 C CA . GLN A 1 388 ? -16.890 18.322 -22.854 1.00 54.28 388 GLN A CA 1
ATOM 3103 C C . GLN A 1 388 ? -17.449 16.901 -23.069 1.00 54.28 388 GLN A C 1
ATOM 3105 O O . GLN A 1 388 ? -17.505 16.435 -24.200 1.00 54.28 388 GLN A O 1
ATOM 3110 N N . GLY A 1 389 ? -17.863 16.203 -22.004 1.00 52.25 389 GLY A N 1
ATOM 3111 C CA . GLY A 1 389 ? -18.448 14.861 -22.085 1.00 52.25 389 GLY A CA 1
ATOM 3112 C C . GLY A 1 389 ? -17.438 13.710 -22.060 1.00 52.25 389 GLY A C 1
ATOM 3113 O O . GLY A 1 389 ? -17.856 12.556 -22.036 1.00 52.25 389 GLY A O 1
ATOM 3114 N N . TRP A 1 390 ? -16.132 13.994 -22.001 1.00 51.91 390 TRP A N 1
ATOM 3115 C CA . TRP A 1 390 ? -15.097 12.962 -21.891 1.00 51.91 390 TRP A CA 1
ATOM 3116 C C . TRP A 1 390 ? -15.104 12.342 -20.497 1.00 51.91 390 TRP A C 1
ATOM 3118 O O . TRP A 1 390 ? -14.950 13.048 -19.500 1.00 51.91 390 TRP A O 1
ATOM 3128 N N . THR A 1 391 ? -15.271 11.028 -20.418 1.00 53.16 391 THR A N 1
ATOM 3129 C CA . THR A 1 391 ? -15.079 10.267 -19.184 1.00 53.16 391 THR A CA 1
ATOM 3130 C C . THR A 1 391 ? -13.601 9.927 -19.040 1.00 53.16 391 THR A C 1
ATOM 3132 O O . THR A 1 391 ? -13.103 9.080 -19.775 1.00 53.16 391 THR A O 1
ATOM 3135 N N . GLY A 1 392 ? -12.902 10.593 -18.123 1.00 55.59 392 GLY A N 1
ATOM 3136 C CA . GLY A 1 392 ? -11.566 10.180 -17.700 1.00 55.59 392 GLY A CA 1
ATOM 3137 C C . GLY A 1 392 ? -11.679 9.192 -16.544 1.00 55.59 392 GLY A C 1
ATOM 3138 O O . GLY A 1 392 ? -12.319 9.502 -15.533 1.00 55.59 392 GLY A O 1
ATOM 3139 N N . SER A 1 393 ? -11.078 8.017 -16.699 1.00 61.88 393 SER A N 1
ATOM 3140 C CA . SER A 1 393 ? -10.839 7.044 -15.631 1.00 61.88 393 SER A CA 1
ATOM 3141 C C . SER A 1 393 ? -9.337 6.897 -15.424 1.00 61.88 393 SER A C 1
ATOM 3143 O O . SER A 1 393 ? -8.579 6.895 -16.390 1.00 61.88 393 SER A O 1
ATOM 3145 N N . PHE A 1 394 ? -8.918 6.789 -14.167 1.00 69.25 394 PHE A N 1
ATOM 3146 C CA . PHE A 1 394 ? -7.583 6.322 -13.800 1.00 69.25 394 PHE A CA 1
ATOM 3147 C C . PHE A 1 394 ? -7.634 4.810 -13.551 1.00 69.25 394 PHE A C 1
ATOM 3149 O O . PHE A 1 394 ? -8.702 4.277 -13.244 1.00 69.25 394 PHE A O 1
ATOM 3156 N N . GLY A 1 395 ? -6.489 4.140 -13.658 1.00 77.00 395 GLY A N 1
ATOM 3157 C CA . GLY A 1 395 ? -6.357 2.705 -13.415 1.00 77.00 395 GLY A CA 1
ATOM 3158 C C . GLY A 1 395 ? -6.847 1.815 -14.549 1.00 77.00 395 GLY A C 1
ATOM 3159 O O . GLY A 1 395 ? -7.386 0.735 -14.305 1.00 77.00 395 GLY A O 1
ATOM 3160 N N . ASN A 1 396 ? -6.683 2.257 -15.797 1.00 86.38 396 ASN A N 1
ATOM 3161 C CA . ASN A 1 396 ? -7.042 1.423 -16.933 1.00 86.38 396 ASN A CA 1
ATOM 3162 C C . ASN A 1 396 ? -5.917 0.443 -17.258 1.00 86.38 396 ASN A C 1
ATOM 3164 O O . ASN A 1 396 ? -4.732 0.743 -17.135 1.00 86.38 396 ASN A O 1
ATOM 3168 N N . ILE A 1 397 ? -6.290 -0.734 -17.748 1.00 89.62 397 ILE A N 1
ATOM 3169 C CA . ILE A 1 397 ? -5.325 -1.799 -18.022 1.00 89.62 397 ILE A CA 1
ATOM 3170 C C . ILE A 1 397 ? -4.360 -1.454 -19.176 1.00 89.62 397 ILE A C 1
ATOM 3172 O O . ILE A 1 397 ? -3.231 -1.936 -19.188 1.00 89.62 397 ILE A O 1
ATOM 3176 N N . TRP A 1 398 ? -4.760 -0.584 -20.114 1.00 89.00 398 TRP A N 1
ATOM 3177 C CA . TRP A 1 398 ? -3.873 -0.093 -21.178 1.00 89.00 398 TRP A CA 1
ATOM 3178 C C . TRP A 1 398 ? -2.795 0.869 -20.654 1.00 89.00 398 TRP A C 1
ATOM 3180 O O . TRP A 1 398 ? -1.716 0.939 -21.238 1.00 89.00 398 TRP A O 1
ATOM 3190 N N . ASP A 1 399 ? -3.026 1.547 -19.522 1.00 91.12 399 ASP A N 1
ATOM 3191 C CA . ASP A 1 399 ? -2.038 2.449 -18.909 1.00 91.12 399 ASP A CA 1
ATOM 3192 C C . ASP A 1 399 ? -0.825 1.678 -18.353 1.00 91.12 399 ASP A C 1
ATOM 3194 O O . ASP A 1 399 ? 0.233 2.261 -18.131 1.00 91.12 399 ASP A O 1
ATOM 3198 N N . VAL A 1 400 ? -0.943 0.357 -18.165 1.00 93.00 400 VAL A N 1
ATOM 3199 C CA . VAL A 1 400 ? 0.136 -0.505 -17.655 1.00 93.00 400 VAL A CA 1
ATOM 3200 C C . VAL A 1 400 ? 1.335 -0.524 -18.598 1.00 93.00 400 VAL A C 1
ATOM 3202 O O . VAL A 1 400 ? 2.459 -0.310 -18.149 1.00 93.00 400 VAL A O 1
ATOM 3205 N N . VAL A 1 401 ? 1.107 -0.751 -19.895 1.00 93.56 401 VAL A N 1
ATOM 3206 C CA . VAL A 1 401 ? 2.193 -0.814 -20.888 1.00 93.56 401 VAL A CA 1
ATOM 3207 C C . VAL A 1 401 ? 2.872 0.553 -21.005 1.00 93.56 401 VAL A C 1
ATOM 3209 O O . VAL A 1 401 ? 4.095 0.639 -20.953 1.00 93.56 401 VAL A O 1
ATOM 3212 N N . LEU A 1 402 ? 2.080 1.631 -21.045 1.00 93.19 402 LEU A N 1
ATOM 3213 C CA . LEU A 1 402 ? 2.589 3.008 -21.066 1.00 93.19 402 LEU A CA 1
ATOM 3214 C C . LEU A 1 402 ? 3.410 3.335 -19.814 1.00 93.19 402 LEU A C 1
ATOM 3216 O O . LEU A 1 402 ? 4.437 4.004 -19.905 1.00 93.19 402 LEU A O 1
ATOM 3220 N N . GLY A 1 403 ? 2.971 2.850 -18.651 1.00 94.50 403 GLY A N 1
ATOM 3221 C CA . GLY A 1 403 ? 3.683 3.003 -17.389 1.00 94.50 403 GLY A CA 1
ATOM 3222 C C . GLY A 1 403 ? 5.067 2.361 -17.423 1.00 94.50 403 GLY A C 1
ATOM 3223 O O . GLY A 1 403 ? 6.035 3.005 -17.027 1.00 94.50 403 GLY A O 1
ATOM 3224 N N . TYR A 1 404 ? 5.187 1.130 -17.932 1.00 95.81 404 TYR A N 1
ATOM 3225 C CA . TYR A 1 404 ? 6.496 0.486 -18.093 1.00 95.81 404 TYR A CA 1
ATOM 3226 C C . TYR A 1 404 ? 7.397 1.245 -19.065 1.00 95.81 404 TYR A C 1
ATOM 3228 O O . TYR A 1 404 ? 8.535 1.534 -18.704 1.00 95.81 404 TYR A O 1
ATOM 3236 N N . GLU A 1 405 ? 6.891 1.609 -20.246 1.00 95.06 405 GLU A N 1
ATOM 3237 C CA . GLU A 1 405 ? 7.658 2.357 -21.252 1.00 95.06 405 GLU A CA 1
ATOM 3238 C C . GLU A 1 405 ? 8.190 3.678 -20.674 1.00 95.06 405 GLU A C 1
ATOM 3240 O O . GLU A 1 405 ? 9.375 3.984 -20.791 1.00 95.06 405 GLU A O 1
ATOM 3245 N N . LEU A 1 406 ? 7.352 4.440 -19.963 1.00 96.06 406 LEU A N 1
ATOM 3246 C CA . LEU A 1 406 ? 7.777 5.688 -19.329 1.00 96.06 406 LEU A CA 1
ATOM 3247 C C . LEU A 1 406 ? 8.874 5.460 -18.279 1.00 96.06 406 LEU A C 1
ATOM 3249 O O . LEU A 1 406 ? 9.867 6.190 -18.258 1.00 96.06 406 LEU A O 1
ATOM 3253 N N . LEU A 1 407 ? 8.708 4.468 -17.401 1.00 97.81 407 LEU A N 1
ATOM 3254 C CA . LEU A 1 407 ? 9.663 4.201 -16.324 1.00 97.81 407 LEU A CA 1
ATOM 3255 C C . LEU A 1 407 ? 10.997 3.656 -16.851 1.00 97.81 407 LEU A C 1
ATOM 3257 O O . LEU A 1 407 ? 12.050 4.080 -16.375 1.00 97.81 407 LEU A O 1
ATOM 3261 N N . LEU A 1 408 ? 10.969 2.749 -17.832 1.00 97.31 408 LEU A N 1
ATOM 3262 C CA . LEU A 1 408 ? 12.172 2.187 -18.451 1.00 97.31 408 LEU A CA 1
ATOM 3263 C C . LEU A 1 408 ? 12.974 3.268 -19.182 1.00 97.31 408 LEU A C 1
ATOM 3265 O O . LEU A 1 408 ? 14.168 3.406 -18.909 1.00 97.31 408 LEU A O 1
ATOM 3269 N N . ASN A 1 409 ? 12.308 4.090 -20.003 1.00 96.12 409 ASN A N 1
ATOM 3270 C CA . ASN A 1 409 ? 12.942 5.209 -20.707 1.00 96.12 409 ASN A CA 1
ATOM 3271 C C . ASN A 1 409 ? 13.534 6.227 -19.723 1.00 96.12 409 ASN A C 1
ATOM 3273 O O . ASN A 1 409 ? 14.689 6.624 -19.861 1.00 96.12 409 ASN A O 1
ATOM 3277 N N . THR A 1 410 ? 12.787 6.582 -18.670 1.00 96.75 410 THR A N 1
ATOM 3278 C CA . THR A 1 410 ? 13.283 7.469 -17.604 1.00 96.75 410 THR A CA 1
ATOM 3279 C C . THR A 1 410 ? 14.569 6.906 -16.997 1.00 96.75 410 THR A C 1
ATOM 3281 O O . THR A 1 410 ? 15.579 7.599 -16.896 1.00 96.75 410 THR A O 1
ATOM 3284 N N . LEU A 1 411 ? 14.571 5.634 -16.589 1.00 96.94 411 LEU A N 1
ATOM 3285 C CA . LEU A 1 411 ? 15.760 5.032 -15.992 1.00 96.94 411 LEU A CA 1
ATOM 3286 C C . LEU A 1 411 ? 16.924 4.943 -16.985 1.00 96.94 411 LEU A C 1
ATOM 3288 O O . LEU A 1 411 ? 18.064 5.086 -16.558 1.00 96.94 411 LEU A O 1
ATOM 3292 N N . GLU A 1 412 ? 16.679 4.745 -18.280 1.00 95.56 412 GLU A N 1
ATOM 3293 C CA . GLU A 1 412 ? 17.717 4.783 -19.319 1.00 95.56 412 GLU A CA 1
ATOM 3294 C C . GLU A 1 412 ? 18.359 6.162 -19.468 1.00 95.56 412 GLU A C 1
ATOM 3296 O O . GLU A 1 412 ? 19.588 6.252 -19.508 1.00 95.56 412 GLU A O 1
ATOM 3301 N N . GLU A 1 413 ? 17.569 7.235 -19.455 1.00 94.38 413 GLU A N 1
ATOM 3302 C CA . GLU A 1 413 ? 18.089 8.607 -19.423 1.00 94.38 413 GLU A CA 1
ATOM 3303 C C . GLU A 1 413 ? 18.984 8.823 -18.194 1.00 94.38 413 GLU A C 1
ATOM 3305 O O . GLU A 1 413 ? 20.114 9.313 -18.303 1.00 94.38 413 GLU A O 1
ATOM 3310 N N . TYR A 1 414 ? 18.534 8.365 -17.022 1.00 92.75 414 TYR A N 1
ATOM 3311 C CA . TYR A 1 414 ? 19.321 8.450 -15.792 1.00 92.75 414 TYR A CA 1
ATOM 3312 C C . TYR A 1 414 ? 20.542 7.519 -15.776 1.00 92.75 414 TYR A C 1
ATOM 3314 O O . TYR A 1 414 ? 21.527 7.853 -15.119 1.00 92.75 414 TYR A O 1
ATOM 3322 N N . LYS A 1 415 ? 20.546 6.393 -16.509 1.00 92.00 415 LYS A N 1
ATOM 3323 C CA . LYS A 1 415 ? 21.753 5.564 -16.705 1.00 92.00 415 LYS A CA 1
ATOM 3324 C C . LYS A 1 415 ? 22.833 6.345 -17.448 1.00 92.00 415 LYS A C 1
ATOM 3326 O O . LYS A 1 415 ? 23.996 6.254 -17.056 1.00 92.00 415 LYS A O 1
ATOM 3331 N N . GLN A 1 416 ? 22.457 7.100 -18.484 1.00 89.94 416 GLN A N 1
ATOM 3332 C CA . GLN A 1 416 ? 23.398 7.940 -19.232 1.00 89.94 416 GLN A CA 1
ATOM 3333 C C . GLN A 1 416 ? 23.920 9.077 -18.361 1.00 89.94 416 GLN A C 1
ATOM 3335 O O . GLN A 1 416 ? 25.128 9.251 -18.239 1.00 89.94 416 GLN A O 1
ATOM 3340 N N . LEU A 1 417 ? 23.022 9.784 -17.671 1.00 86.25 417 LEU A N 1
ATOM 3341 C CA . LEU A 1 417 ? 23.398 10.862 -16.759 1.00 86.25 417 LEU A CA 1
ATOM 3342 C C . LEU A 1 417 ? 24.335 10.359 -15.652 1.00 86.25 417 LEU A C 1
ATOM 3344 O O . LEU A 1 417 ? 25.363 10.972 -15.393 1.00 86.25 417 LEU A O 1
ATOM 3348 N N . ALA A 1 418 ? 24.044 9.205 -15.047 1.00 84.12 418 ALA A N 1
ATOM 3349 C CA . ALA A 1 418 ? 24.867 8.618 -13.991 1.00 84.12 418 ALA A CA 1
ATOM 3350 C C . ALA A 1 418 ? 26.266 8.162 -14.456 1.00 84.12 418 ALA A C 1
ATOM 3352 O O . ALA A 1 418 ? 27.110 7.879 -13.601 1.00 84.12 418 ALA A O 1
ATOM 3353 N N . ALA A 1 419 ? 26.531 8.068 -15.766 1.00 80.00 419 ALA A N 1
ATOM 3354 C CA . ALA A 1 419 ? 27.854 7.730 -16.295 1.00 80.00 419 ALA A CA 1
ATOM 3355 C C . ALA A 1 419 ? 28.880 8.849 -16.055 1.00 80.00 419 ALA A C 1
ATOM 3357 O O . ALA A 1 419 ? 30.046 8.556 -15.792 1.00 80.00 419 ALA A O 1
ATOM 3358 N N . ASP A 1 420 ? 28.424 10.103 -16.066 1.00 74.88 420 ASP A N 1
ATOM 3359 C CA . ASP A 1 420 ? 29.260 11.293 -15.883 1.00 74.88 420 ASP A CA 1
ATOM 3360 C C . ASP A 1 420 ? 29.379 11.720 -14.408 1.00 74.88 420 ASP A C 1
ATOM 3362 O O . ASP A 1 420 ? 30.068 12.689 -14.078 1.00 74.88 420 ASP A O 1
ATOM 3366 N N . PHE A 1 421 ? 28.740 10.986 -13.488 1.00 67.19 421 PHE A N 1
ATOM 3367 C CA . PHE A 1 421 ? 28.802 11.284 -12.060 1.00 67.19 421 PHE A CA 1
ATOM 3368 C C . PHE A 1 421 ? 30.115 10.781 -11.438 1.00 67.19 421 PHE A C 1
ATOM 3370 O O . PHE A 1 421 ? 30.437 9.595 -11.536 1.00 67.19 421 PHE A O 1
ATOM 3377 N N . PRO A 1 422 ? 30.866 11.636 -10.722 1.00 54.88 422 PRO A N 1
ATOM 3378 C CA . PRO A 1 422 ? 32.216 11.305 -10.269 1.00 54.88 422 PRO A CA 1
ATOM 3379 C C . PRO A 1 422 ? 32.295 10.345 -9.068 1.00 54.88 422 PRO A C 1
ATOM 3381 O O . PRO A 1 422 ? 33.405 9.993 -8.687 1.00 54.88 422 PRO A O 1
ATOM 3384 N N . ASP A 1 423 ? 31.181 9.939 -8.437 1.00 63.50 423 ASP A N 1
ATOM 3385 C CA . ASP A 1 423 ? 31.223 9.020 -7.276 1.00 63.50 423 ASP A CA 1
ATOM 3386 C C . ASP A 1 423 ? 29.927 8.185 -7.029 1.00 63.50 423 ASP A C 1
ATOM 3388 O O . ASP A 1 423 ? 29.292 8.321 -5.981 1.00 63.50 423 ASP A O 1
ATOM 3392 N N . PRO A 1 424 ? 29.455 7.313 -7.954 1.00 57.53 424 PRO A N 1
ATOM 3393 C CA . PRO A 1 424 ? 28.072 6.841 -7.910 1.00 57.53 424 PRO A CA 1
ATOM 3394 C C . PRO A 1 424 ? 27.925 5.316 -7.863 1.00 57.53 424 PRO A C 1
ATOM 3396 O O . PRO A 1 424 ? 26.991 4.801 -8.474 1.00 57.53 424 PRO A O 1
ATOM 3399 N N . GLU A 1 425 ? 28.795 4.551 -7.187 1.00 69.88 425 GLU A N 1
ATOM 3400 C CA . GLU A 1 425 ? 28.633 3.083 -7.195 1.00 69.88 425 GLU A CA 1
ATOM 3401 C C . GLU A 1 425 ? 27.212 2.690 -6.745 1.00 69.88 425 GLU A C 1
ATOM 3403 O O . GLU A 1 425 ? 26.530 1.952 -7.448 1.00 69.88 425 GLU A O 1
ATOM 3408 N N . HIS A 1 426 ? 26.697 3.294 -5.670 1.00 77.56 426 HIS A N 1
ATOM 3409 C CA . HIS A 1 426 ? 25.333 3.043 -5.199 1.00 77.56 426 HIS A CA 1
ATOM 3410 C C . HIS A 1 426 ? 24.237 3.576 -6.129 1.00 77.56 426 HIS A C 1
ATOM 3412 O O . HIS A 1 426 ? 23.270 2.860 -6.371 1.00 77.56 426 HIS A O 1
ATOM 3418 N N . PHE A 1 427 ? 24.370 4.799 -6.650 1.00 84.94 427 PHE A N 1
ATOM 3419 C CA . PHE A 1 427 ? 23.339 5.419 -7.490 1.00 84.94 427 PHE A CA 1
ATOM 3420 C C . PHE A 1 427 ? 23.222 4.713 -8.846 1.00 84.94 427 PHE A C 1
ATOM 3422 O O . PHE A 1 427 ? 22.137 4.292 -9.239 1.00 84.94 427 PHE A O 1
ATOM 3429 N N . ARG A 1 428 ? 24.357 4.462 -9.508 1.00 87.31 428 ARG A N 1
ATOM 3430 C CA . ARG A 1 428 ? 24.422 3.736 -10.781 1.00 87.31 428 ARG A CA 1
ATOM 3431 C C . ARG A 1 428 ? 23.971 2.284 -10.632 1.00 87.31 428 ARG A C 1
ATOM 3433 O O . ARG A 1 428 ? 23.237 1.783 -11.480 1.00 87.31 428 ARG A O 1
ATOM 3440 N N . ILE A 1 429 ? 24.392 1.593 -9.566 1.00 88.25 429 ILE A N 1
ATOM 3441 C CA . ILE A 1 429 ? 23.908 0.231 -9.289 1.00 88.25 429 ILE A CA 1
ATOM 3442 C C . ILE A 1 429 ? 22.403 0.251 -9.011 1.00 88.25 429 ILE A C 1
ATOM 3444 O O . ILE A 1 429 ? 21.698 -0.598 -9.544 1.00 88.25 429 ILE A O 1
ATOM 3448 N N . GLY A 1 430 ? 21.908 1.206 -8.221 1.00 90.94 430 GLY A N 1
ATOM 3449 C CA . GLY A 1 430 ? 20.485 1.355 -7.915 1.00 90.94 430 GLY A CA 1
ATOM 3450 C C . GLY A 1 430 ? 19.639 1.520 -9.175 1.00 90.94 430 GLY A C 1
ATOM 3451 O O . GLY A 1 430 ? 18.695 0.759 -9.364 1.00 90.94 430 GLY A O 1
ATOM 3452 N N . ILE A 1 431 ? 20.018 2.439 -10.071 1.00 93.44 431 ILE A N 1
ATOM 3453 C CA . ILE A 1 431 ? 19.327 2.657 -11.354 1.00 93.44 431 ILE A CA 1
ATOM 3454 C C . ILE A 1 431 ? 19.314 1.377 -12.195 1.00 93.44 431 ILE A C 1
ATOM 3456 O O . ILE A 1 431 ? 18.267 0.991 -12.708 1.00 93.44 431 ILE A O 1
ATOM 3460 N N . ASN A 1 432 ? 20.457 0.694 -12.319 1.00 93.25 432 ASN A N 1
ATOM 3461 C CA . ASN A 1 432 ? 20.527 -0.548 -13.088 1.00 93.25 432 ASN A CA 1
ATOM 3462 C C . ASN A 1 432 ? 19.638 -1.639 -12.491 1.00 93.25 432 ASN A C 1
ATOM 3464 O O . ASN A 1 432 ? 18.860 -2.235 -13.219 1.00 93.25 432 ASN A O 1
ATOM 3468 N N . LEU A 1 433 ? 19.671 -1.844 -11.173 1.00 94.12 433 LEU A N 1
ATOM 3469 C CA . LEU A 1 433 ? 18.825 -2.843 -10.515 1.00 94.12 433 LEU A CA 1
ATOM 3470 C C . LEU A 1 433 ? 17.333 -2.510 -10.621 1.00 94.12 433 LEU A C 1
ATOM 3472 O O . LEU A 1 433 ? 16.513 -3.417 -10.749 1.00 94.12 433 LEU A O 1
ATOM 3476 N N . ALA A 1 434 ? 16.977 -1.227 -10.549 1.00 95.81 434 ALA A N 1
ATOM 3477 C CA . ALA A 1 434 ? 15.609 -0.760 -10.735 1.00 95.81 434 ALA A CA 1
ATOM 3478 C C . ALA A 1 434 ? 15.118 -1.031 -12.161 1.00 95.81 434 ALA A C 1
ATOM 3480 O O . ALA A 1 434 ? 13.997 -1.514 -12.338 1.00 95.81 434 ALA A O 1
ATOM 3481 N N . TRP A 1 435 ? 15.970 -0.770 -13.156 1.00 97.25 435 TRP A N 1
ATOM 3482 C CA . TRP A 1 435 ? 15.680 -1.033 -14.562 1.00 97.25 435 TRP A CA 1
ATOM 3483 C C . TRP A 1 435 ? 15.578 -2.534 -14.823 1.00 97.25 435 TRP A C 1
ATOM 3485 O O . TRP A 1 435 ? 14.568 -2.966 -15.357 1.00 97.25 435 TRP A O 1
ATOM 3495 N N . ASP A 1 436 ? 16.541 -3.335 -14.353 1.00 95.50 436 ASP A N 1
ATOM 3496 C CA . ASP A 1 436 ? 16.535 -4.798 -14.509 1.00 95.50 436 ASP A CA 1
ATOM 3497 C C . ASP A 1 436 ? 15.249 -5.394 -13.923 1.00 95.50 436 ASP A C 1
ATOM 3499 O O . ASP A 1 436 ? 14.665 -6.322 -14.476 1.00 95.50 436 ASP A O 1
ATOM 3503 N N . LYS A 1 437 ? 14.778 -4.835 -12.798 1.00 94.62 437 LYS A N 1
ATOM 3504 C CA . LYS A 1 437 ? 13.527 -5.254 -12.166 1.00 94.62 437 LYS A CA 1
ATOM 3505 C C . LYS A 1 437 ? 12.297 -4.882 -12.992 1.00 94.62 437 LYS A C 1
ATOM 3507 O O . LYS A 1 437 ? 11.353 -5.660 -13.010 1.00 94.62 437 LYS A O 1
ATOM 3512 N N . LEU A 1 438 ? 12.271 -3.718 -13.637 1.00 96.75 438 LEU A N 1
ATOM 3513 C CA . LEU A 1 438 ? 11.158 -3.348 -14.514 1.00 96.75 438 LEU A CA 1
ATOM 3514 C C . LEU A 1 438 ? 11.181 -4.157 -15.808 1.00 96.75 438 LEU A C 1
ATOM 3516 O O . LEU A 1 438 ? 10.135 -4.663 -16.192 1.00 96.75 438 LEU A O 1
ATOM 3520 N N . ASP A 1 439 ? 12.349 -4.334 -16.427 1.00 96.31 439 ASP A N 1
ATOM 3521 C CA . ASP A 1 439 ? 12.520 -5.090 -17.671 1.00 96.31 439 ASP A CA 1
ATOM 3522 C C . ASP A 1 439 ? 12.104 -6.556 -17.491 1.00 96.31 439 ASP A C 1
ATOM 3524 O O . ASP A 1 439 ? 11.292 -7.069 -18.259 1.00 96.31 439 ASP A O 1
ATOM 3528 N N . GLU A 1 440 ? 12.537 -7.199 -16.396 1.00 93.81 440 GLU A N 1
ATOM 3529 C CA . GLU A 1 440 ? 12.123 -8.564 -16.042 1.00 93.81 440 GLU A CA 1
ATOM 3530 C C . GLU A 1 440 ? 10.595 -8.725 -16.064 1.00 93.81 440 GLU A C 1
ATOM 3532 O O . GLU A 1 440 ? 10.076 -9.727 -16.550 1.00 93.81 440 GLU A O 1
ATOM 3537 N N . TYR A 1 441 ? 9.862 -7.751 -15.523 1.00 93.00 441 TYR A N 1
ATOM 3538 C CA . TYR A 1 441 ? 8.405 -7.817 -15.423 1.00 93.00 441 TYR A CA 1
ATOM 3539 C C . TYR A 1 441 ? 7.687 -7.262 -16.644 1.00 93.00 441 TYR A C 1
ATOM 3541 O O . TYR A 1 441 ? 6.543 -7.646 -16.887 1.00 93.00 441 TYR A O 1
ATOM 3549 N N . TYR A 1 442 ? 8.348 -6.413 -17.424 1.00 94.62 442 TYR A N 1
ATOM 3550 C CA . TYR A 1 442 ? 7.842 -5.972 -18.709 1.00 94.62 442 TYR A CA 1
ATOM 3551 C C . TYR A 1 442 ? 7.707 -7.163 -19.661 1.00 94.62 442 TYR A C 1
ATOM 3553 O O . TYR A 1 442 ? 6.651 -7.362 -20.256 1.00 94.62 442 TYR A O 1
ATOM 3561 N N . TRP A 1 443 ? 8.703 -8.053 -19.673 1.00 92.38 443 TRP A N 1
ATOM 3562 C CA . TRP A 1 443 ? 8.627 -9.328 -20.389 1.00 92.38 443 TRP A CA 1
ATOM 3563 C C . TRP A 1 443 ? 7.526 -10.260 -19.888 1.00 92.38 443 TRP A C 1
ATOM 3565 O O . TRP A 1 443 ? 6.957 -11.019 -20.667 1.00 92.38 443 TRP A O 1
ATOM 3575 N N . ARG A 1 444 ? 7.176 -10.203 -18.600 1.00 91.38 444 ARG A N 1
ATOM 3576 C CA . ARG A 1 444 ? 6.077 -11.014 -18.053 1.00 91.38 444 ARG A CA 1
ATOM 3577 C C . ARG A 1 444 ? 4.695 -10.529 -18.493 1.00 91.38 444 ARG A C 1
ATOM 3579 O O . ARG A 1 444 ? 3.732 -11.262 -18.292 1.00 91.38 444 ARG A O 1
ATOM 3586 N N . LEU A 1 445 ? 4.565 -9.347 -19.106 1.00 91.69 445 LEU A N 1
ATOM 3587 C CA . LEU A 1 445 ? 3.291 -8.932 -19.708 1.00 91.69 445 LEU A CA 1
ATOM 3588 C C . LEU A 1 445 ? 2.867 -9.876 -20.844 1.00 91.69 445 LEU A C 1
ATOM 3590 O O . LEU A 1 445 ? 1.672 -10.083 -21.040 1.00 91.69 445 LEU A O 1
ATOM 3594 N N . ASP A 1 446 ? 3.829 -10.529 -21.50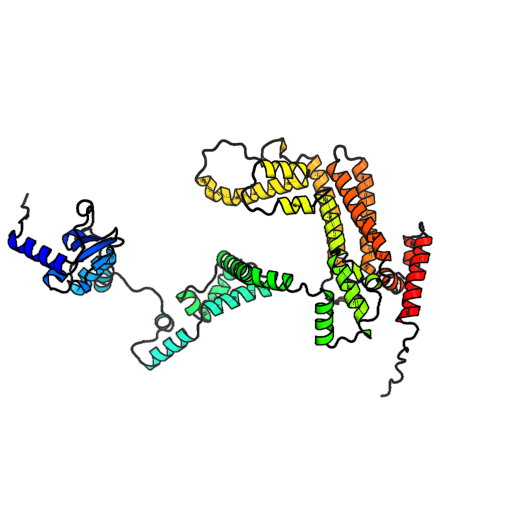1 1.00 91.62 446 ASP A N 1
ATOM 3595 C CA . ASP A 1 446 ? 3.583 -11.558 -22.516 1.00 91.62 446 ASP A CA 1
ATOM 3596 C C . ASP A 1 446 ? 2.859 -12.804 -21.973 1.00 91.62 446 ASP A C 1
ATOM 3598 O O . ASP A 1 446 ? 2.359 -13.616 -22.749 1.00 91.62 446 ASP A O 1
ATOM 3602 N N . GLU A 1 447 ? 2.800 -12.995 -20.651 1.00 91.06 447 GLU A N 1
ATOM 3603 C CA . GLU A 1 447 ? 2.089 -14.124 -20.040 1.00 91.06 447 GLU A CA 1
ATOM 3604 C C . GLU A 1 447 ? 0.564 -13.939 -20.083 1.00 91.06 447 GLU A C 1
ATOM 3606 O O . GLU A 1 447 ? -0.175 -14.914 -19.946 1.00 91.06 447 GLU A O 1
ATOM 3611 N N . THR A 1 448 ? 0.071 -12.705 -20.244 1.00 92.12 448 THR A N 1
ATOM 3612 C CA . THR A 1 448 ? -1.360 -12.381 -20.156 1.00 92.12 448 THR A CA 1
ATOM 3613 C C . THR A 1 448 ? -1.762 -11.392 -21.256 1.00 92.12 448 THR A C 1
ATOM 3615 O O . THR A 1 448 ? -1.413 -10.213 -21.197 1.00 92.12 448 THR A O 1
ATOM 3618 N N . PRO A 1 449 ? -2.589 -11.803 -22.233 1.00 93.81 449 PRO A N 1
ATOM 3619 C CA . PRO A 1 449 ? -2.885 -11.003 -23.423 1.00 93.81 449 PRO A CA 1
ATOM 3620 C C . PRO A 1 449 ? -3.725 -9.743 -23.170 1.00 93.81 449 PRO A C 1
ATOM 3622 O O . PRO A 1 449 ? -3.882 -8.926 -24.080 1.00 93.81 449 PRO A O 1
ATOM 3625 N N . ILE A 1 450 ? -4.275 -9.546 -21.965 1.00 93.12 450 ILE A N 1
ATOM 3626 C CA . ILE A 1 450 ? -5.166 -8.414 -21.667 1.00 93.12 450 ILE A CA 1
ATOM 3627 C C . ILE A 1 450 ? -4.497 -7.054 -21.863 1.00 93.12 450 ILE A C 1
ATOM 3629 O O . ILE A 1 450 ? -5.155 -6.116 -22.305 1.00 93.12 450 ILE A O 1
ATOM 3633 N N . TYR A 1 451 ? -3.196 -6.948 -21.584 1.00 94.25 451 TYR A N 1
ATOM 3634 C CA . TYR A 1 451 ? -2.456 -5.694 -21.716 1.00 94.25 451 TYR A CA 1
ATOM 3635 C C . TYR A 1 451 ? -2.399 -5.238 -23.178 1.00 94.25 451 TYR A C 1
ATOM 3637 O O . TYR A 1 451 ? -2.713 -4.087 -23.486 1.00 94.25 451 TYR A O 1
ATOM 3645 N N . TYR A 1 452 ? -2.091 -6.162 -24.091 1.00 95.44 452 TYR A N 1
ATOM 3646 C CA . TYR A 1 452 ? -2.037 -5.877 -25.525 1.00 95.44 452 TYR A CA 1
ATOM 3647 C C . TYR A 1 452 ? -3.429 -5.747 -26.135 1.00 95.44 452 TYR A C 1
ATOM 3649 O O . TYR A 1 452 ? -3.666 -4.844 -26.933 1.00 95.44 452 TYR A O 1
ATOM 3657 N N . THR A 1 453 ? -4.377 -6.579 -25.697 1.00 94.62 453 THR A N 1
ATOM 3658 C CA . THR A 1 453 ? -5.776 -6.517 -26.148 1.00 94.62 453 THR A CA 1
ATOM 3659 C C . THR A 1 453 ? -6.392 -5.163 -25.823 1.00 94.62 453 THR A C 1
ATOM 3661 O O . THR A 1 453 ? -6.999 -4.526 -26.680 1.00 94.62 453 THR A O 1
ATOM 3664 N N . ALA A 1 454 ? -6.199 -4.675 -24.600 1.00 93.44 454 ALA A N 1
ATOM 3665 C CA . ALA A 1 454 ? -6.739 -3.390 -24.193 1.00 93.44 454 ALA A CA 1
ATOM 3666 C C . ALA A 1 454 ? -6.110 -2.212 -24.939 1.00 93.44 454 ALA A C 1
ATOM 3668 O O . ALA A 1 454 ? -6.826 -1.286 -25.313 1.00 93.44 454 ALA A O 1
ATOM 3669 N N . MET A 1 455 ? -4.799 -2.258 -25.188 1.00 94.00 455 MET A N 1
ATOM 3670 C CA . MET A 1 455 ? -4.109 -1.241 -25.980 1.00 94.00 455 MET A CA 1
ATOM 3671 C C . MET A 1 455 ? -4.592 -1.238 -27.441 1.00 94.00 455 MET A C 1
ATOM 3673 O O . MET A 1 455 ? -4.931 -0.187 -27.983 1.00 94.00 455 MET A O 1
ATOM 3677 N N . ALA A 1 456 ? -4.720 -2.418 -28.056 1.00 95.00 456 ALA A N 1
ATOM 3678 C CA . ALA A 1 456 ? -5.191 -2.575 -29.432 1.00 95.00 456 ALA A CA 1
ATOM 3679 C C . ALA A 1 456 ? -6.653 -2.132 -29.623 1.00 95.00 456 ALA A C 1
ATOM 3681 O O . ALA A 1 456 ? -7.014 -1.600 -30.673 1.00 95.00 456 ALA A O 1
ATOM 3682 N N . LEU A 1 457 ? -7.499 -2.321 -28.605 1.00 92.69 457 LEU A N 1
ATOM 3683 C CA . LEU A 1 457 ? -8.895 -1.875 -28.615 1.00 92.69 457 LEU A CA 1
ATOM 3684 C C . LEU A 1 457 ? -9.062 -0.397 -28.233 1.00 92.69 457 LEU A C 1
ATOM 3686 O O . LEU A 1 457 ? -10.151 0.156 -28.409 1.00 92.69 457 LEU A O 1
ATOM 3690 N N . HIS A 1 458 ? -8.016 0.261 -27.726 1.00 91.12 458 HIS A N 1
ATOM 3691 C CA . HIS A 1 458 ? -8.091 1.663 -27.345 1.00 91.12 458 HIS A CA 1
ATOM 3692 C C . HIS A 1 458 ? -8.196 2.558 -28.596 1.00 91.12 458 HIS A C 1
ATOM 3694 O O . HIS A 1 458 ? -7.265 2.573 -29.404 1.00 91.12 458 HIS A O 1
ATOM 3700 N N . PRO A 1 459 ? -9.266 3.365 -28.764 1.00 90.25 459 PRO A N 1
ATOM 3701 C CA . PRO A 1 459 ? -9.532 4.083 -30.016 1.00 90.25 459 PRO A CA 1
ATOM 3702 C C . PRO A 1 459 ? -8.435 5.052 -30.467 1.00 90.25 459 PRO A C 1
ATOM 3704 O O . PRO A 1 459 ? -8.318 5.311 -31.662 1.00 90.25 459 PRO A O 1
ATOM 3707 N N . ALA A 1 460 ? -7.659 5.598 -29.525 1.00 88.88 460 ALA A N 1
ATOM 3708 C CA . ALA A 1 460 ? -6.578 6.534 -29.827 1.00 88.88 460 ALA A CA 1
ATOM 3709 C C . ALA A 1 460 ? -5.230 5.857 -30.123 1.00 88.88 460 ALA A C 1
ATOM 3711 O O . ALA A 1 460 ? -4.395 6.482 -30.762 1.00 88.88 460 ALA A O 1
ATOM 3712 N N . TYR A 1 461 ? -5.010 4.623 -29.650 1.00 90.25 461 TYR A N 1
ATOM 3713 C CA . TYR A 1 461 ? -3.714 3.940 -29.757 1.00 90.25 461 TYR A CA 1
ATOM 3714 C C . TYR A 1 461 ? -3.746 2.889 -30.864 1.00 90.25 461 TYR A C 1
ATOM 3716 O O . TYR A 1 461 ? -3.085 3.049 -31.886 1.00 90.25 461 TYR A O 1
ATOM 3724 N N . ARG A 1 462 ? -4.599 1.866 -30.712 1.00 93.69 462 ARG A N 1
ATOM 3725 C CA . ARG A 1 462 ? -4.790 0.793 -31.699 1.00 93.69 462 ARG A CA 1
ATOM 3726 C C . ARG A 1 462 ? -3.454 0.136 -32.077 1.00 93.69 462 ARG A C 1
ATOM 3728 O O . ARG A 1 462 ? -2.543 0.067 -31.257 1.00 93.69 462 ARG A O 1
ATOM 3735 N N . TRP A 1 463 ? -3.344 -0.376 -33.303 1.00 95.44 463 TRP A N 1
ATOM 3736 C CA . TRP A 1 463 ? -2.104 -0.962 -33.817 1.00 95.44 463 TRP A CA 1
ATOM 3737 C C . TRP A 1 463 ? -1.002 0.067 -34.068 1.00 95.44 463 TRP A C 1
ATOM 3739 O O . TRP A 1 463 ? 0.162 -0.264 -33.862 1.00 95.44 463 TRP A O 1
ATOM 3749 N N . ASP A 1 464 ? -1.380 1.306 -34.403 1.00 95.12 464 ASP A N 1
ATOM 3750 C CA . ASP A 1 464 ? -0.450 2.407 -34.684 1.00 95.12 464 ASP A CA 1
ATOM 3751 C C . ASP A 1 464 ? 0.541 2.599 -33.520 1.00 95.12 464 ASP A C 1
ATOM 3753 O O . ASP A 1 464 ? 1.746 2.696 -33.735 1.00 95.12 464 ASP A O 1
ATOM 3757 N N . TRP A 1 465 ? 0.060 2.531 -32.272 1.00 95.12 465 TRP A N 1
ATOM 3758 C CA . TRP A 1 465 ? 0.918 2.647 -31.088 1.00 95.12 465 TRP A CA 1
ATOM 3759 C C . TRP A 1 465 ? 2.011 1.570 -31.009 1.00 95.12 465 TRP A C 1
ATOM 3761 O O . TRP A 1 465 ? 3.149 1.881 -30.653 1.00 95.12 465 TRP A O 1
ATOM 3771 N N . PHE A 1 466 ? 1.691 0.315 -31.344 1.00 94.75 466 PHE A N 1
ATOM 3772 C CA . PHE A 1 466 ? 2.671 -0.776 -31.344 1.00 94.75 466 PHE A CA 1
ATOM 3773 C C . PHE A 1 466 ? 3.678 -0.615 -32.482 1.00 94.75 466 PHE A C 1
ATOM 3775 O O . PHE A 1 466 ? 4.878 -0.766 -32.261 1.00 94.75 466 PHE A O 1
ATOM 3782 N N . ASP A 1 467 ? 3.188 -0.299 -33.684 1.00 93.94 467 ASP A N 1
ATOM 3783 C CA . ASP A 1 467 ? 4.019 -0.127 -34.876 1.00 93.94 467 ASP A CA 1
ATOM 3784 C C . ASP A 1 467 ? 5.012 1.047 -34.694 1.00 93.94 467 ASP A C 1
ATOM 3786 O O . ASP A 1 467 ? 6.160 0.954 -35.128 1.00 93.94 467 ASP A O 1
ATOM 3790 N N . GLU A 1 468 ? 4.612 2.117 -33.995 1.00 94.25 468 GLU A N 1
ATOM 3791 C CA . GLU A 1 468 ? 5.467 3.271 -33.683 1.00 94.25 468 GLU A CA 1
ATOM 3792 C C . GLU A 1 468 ? 6.426 3.011 -32.509 1.00 94.25 468 GLU A C 1
ATOM 3794 O O . GLU A 1 468 ? 7.640 3.180 -32.647 1.00 94.25 468 GLU A O 1
ATOM 3799 N N . THR A 1 469 ? 5.912 2.574 -31.353 1.00 92.25 469 THR A N 1
ATOM 3800 C CA . THR A 1 469 ? 6.711 2.411 -30.119 1.00 92.25 469 THR A CA 1
ATOM 3801 C C . THR A 1 469 ? 7.721 1.271 -30.258 1.00 92.25 469 THR A C 1
ATOM 3803 O O . THR A 1 469 ? 8.877 1.381 -29.843 1.00 92.25 469 THR A O 1
ATOM 3806 N N . TRP A 1 470 ? 7.319 0.173 -30.902 1.00 93.94 470 TRP A N 1
ATOM 3807 C CA . TRP A 1 470 ? 8.161 -1.004 -31.116 1.00 93.94 470 TRP A CA 1
ATOM 3808 C C . TRP A 1 470 ? 8.691 -1.097 -32.548 1.00 93.94 470 TRP A C 1
ATOM 3810 O O . TRP A 1 470 ? 9.047 -2.184 -33.001 1.00 93.94 470 TRP A O 1
ATOM 3820 N N . ALA A 1 471 ? 8.837 0.032 -33.252 1.00 93.75 471 ALA A N 1
ATOM 3821 C CA . ALA A 1 471 ? 9.367 0.077 -34.621 1.00 93.75 471 ALA A CA 1
ATOM 3822 C C . ALA A 1 471 ? 10.717 -0.654 -34.783 1.00 93.75 471 ALA A C 1
ATOM 3824 O O . ALA A 1 471 ? 11.018 -1.230 -35.827 1.00 93.75 471 ALA A O 1
ATOM 3825 N N . HIS A 1 472 ? 11.536 -0.661 -33.729 1.00 93.19 472 HIS A N 1
ATOM 3826 C CA . HIS A 1 472 ? 12.840 -1.323 -33.689 1.00 93.19 472 HIS A CA 1
ATOM 3827 C C . HIS A 1 472 ? 12.768 -2.834 -33.376 1.00 93.19 472 HIS A C 1
ATOM 3829 O O . HIS A 1 472 ? 13.796 -3.513 -33.397 1.00 93.19 472 HIS A O 1
ATOM 3835 N N . LYS A 1 473 ? 11.577 -3.371 -33.078 1.00 92.81 473 LYS A N 1
ATOM 3836 C CA . LYS A 1 473 ? 11.314 -4.757 -32.649 1.00 92.81 473 LYS A CA 1
ATOM 3837 C C . LYS A 1 473 ? 10.048 -5.313 -33.332 1.00 92.81 473 LYS A C 1
ATOM 3839 O O . LYS A 1 473 ? 9.057 -5.602 -32.662 1.00 92.81 473 LYS A O 1
ATOM 3844 N N . PRO A 1 474 ? 10.068 -5.527 -34.661 1.00 93.44 474 PRO A N 1
ATOM 3845 C CA . PRO A 1 474 ? 8.884 -5.962 -35.410 1.00 93.44 474 PRO A CA 1
ATOM 3846 C C . PRO A 1 474 ? 8.302 -7.300 -34.926 1.00 93.44 474 PRO A C 1
ATOM 3848 O O . PRO A 1 474 ? 7.087 -7.473 -34.919 1.00 93.44 474 PRO A O 1
ATOM 3851 N N . SER A 1 475 ? 9.142 -8.218 -34.433 1.00 95.69 475 SER A N 1
ATOM 3852 C CA . SER A 1 475 ? 8.682 -9.502 -33.887 1.00 95.69 475 SER A CA 1
ATOM 3853 C C . SER A 1 475 ? 7.809 -9.358 -32.634 1.00 95.69 475 SER A C 1
ATOM 3855 O O . SER A 1 475 ? 6.971 -10.217 -32.372 1.00 95.69 475 SER A O 1
ATOM 3857 N N . TRP A 1 476 ? 7.965 -8.277 -31.860 1.00 94.94 476 TRP A N 1
ATOM 3858 C CA . TRP A 1 476 ? 7.115 -8.009 -30.694 1.00 94.94 476 TRP A CA 1
ATOM 3859 C C . TRP A 1 476 ? 5.711 -7.598 -31.126 1.00 94.94 476 TRP A C 1
ATOM 3861 O O . TRP A 1 476 ? 4.722 -8.033 -30.541 1.00 94.94 476 TRP A O 1
ATOM 3871 N N . VAL A 1 477 ? 5.622 -6.802 -32.192 1.00 95.88 477 VAL A N 1
ATOM 3872 C CA . VAL A 1 477 ? 4.346 -6.381 -32.770 1.00 95.88 477 VAL A CA 1
ATOM 3873 C C . VAL A 1 477 ? 3.593 -7.577 -33.351 1.00 95.88 477 VAL A C 1
ATOM 3875 O O . VAL A 1 477 ? 2.390 -7.708 -33.132 1.00 95.88 477 VAL A O 1
ATOM 3878 N N . GLU A 1 478 ? 4.290 -8.465 -34.066 1.00 95.81 478 GLU A N 1
ATOM 3879 C CA . GLU A 1 478 ? 3.708 -9.706 -34.592 1.00 95.81 478 GLU A CA 1
ATOM 3880 C C . GLU A 1 478 ? 3.150 -10.581 -33.466 1.00 95.81 478 GLU A C 1
ATOM 3882 O O . GLU A 1 478 ? 1.985 -10.975 -33.523 1.00 95.81 478 GLU A O 1
ATOM 3887 N N . LYS A 1 479 ? 3.933 -10.789 -32.401 1.00 95.12 479 LYS A N 1
ATOM 3888 C CA . LYS A 1 479 ? 3.503 -11.537 -31.215 1.00 95.12 479 LYS A CA 1
ATOM 3889 C C . LYS A 1 479 ? 2.270 -10.918 -30.550 1.00 95.12 479 LYS A C 1
ATOM 3891 O O . LYS A 1 479 ? 1.325 -11.632 -30.229 1.00 95.12 479 LYS A O 1
ATOM 3896 N N . ALA A 1 480 ? 2.237 -9.596 -30.370 1.00 95.38 480 ALA A N 1
ATOM 3897 C CA . ALA A 1 480 ? 1.072 -8.922 -29.799 1.00 95.38 480 ALA A CA 1
ATOM 3898 C C . ALA A 1 480 ? -0.175 -9.079 -30.687 1.00 95.38 480 ALA A C 1
ATOM 3900 O O . ALA A 1 480 ? -1.262 -9.344 -30.175 1.00 95.38 480 ALA A O 1
ATOM 3901 N N . LYS A 1 481 ? -0.028 -8.967 -32.016 1.00 96.19 481 LYS A N 1
ATOM 3902 C CA . LYS A 1 481 ? -1.121 -9.193 -32.977 1.00 96.19 481 LYS A CA 1
ATOM 3903 C C . LYS A 1 481 ? -1.651 -10.631 -32.898 1.00 96.19 481 LYS A C 1
ATOM 3905 O O . LYS A 1 481 ? -2.867 -10.811 -32.881 1.00 96.19 481 LYS A O 1
ATOM 3910 N N . GLU A 1 482 ? -0.767 -11.625 -32.796 1.00 96.31 482 GLU A N 1
ATOM 3911 C CA . GLU A 1 482 ? -1.126 -13.039 -32.610 1.00 96.31 482 GLU A CA 1
ATOM 3912 C C . GLU A 1 482 ? -1.890 -13.258 -31.297 1.00 96.31 482 GLU A C 1
ATOM 3914 O O . GLU A 1 482 ? -3.015 -13.749 -31.318 1.00 96.31 482 GLU A O 1
ATOM 3919 N N . MET A 1 483 ? -1.360 -12.773 -30.170 1.00 94.81 483 MET A N 1
ATOM 3920 C CA . MET A 1 483 ? -2.002 -12.907 -28.856 1.00 94.81 483 MET A CA 1
ATOM 3921 C C . MET A 1 483 ? -3.412 -12.298 -28.809 1.00 94.81 483 MET A C 1
ATOM 3923 O O . MET A 1 483 ? -4.323 -12.872 -28.214 1.00 94.81 483 MET A O 1
ATOM 3927 N N . VAL A 1 484 ? -3.615 -11.130 -29.427 1.00 95.44 484 VAL A N 1
ATOM 3928 C CA . VAL A 1 484 ? -4.939 -10.487 -29.489 1.00 95.44 484 VAL A CA 1
ATOM 3929 C C . VAL A 1 484 ? -5.887 -11.248 -30.419 1.00 95.44 484 VAL A C 1
ATOM 3931 O O . VAL A 1 484 ? -7.079 -11.360 -30.119 1.00 95.44 484 VAL A O 1
ATOM 3934 N N . ALA A 1 485 ? -5.382 -11.784 -31.534 1.00 95.38 485 ALA A N 1
ATOM 3935 C CA . ALA A 1 485 ? -6.172 -12.617 -32.435 1.00 95.38 485 ALA A CA 1
ATOM 3936 C C . ALA A 1 485 ? -6.629 -13.912 -31.748 1.00 95.38 485 ALA A C 1
ATOM 3938 O O . ALA A 1 485 ? -7.799 -14.276 -31.877 1.00 95.38 485 ALA A O 1
ATOM 3939 N N . ASP A 1 486 ? -5.754 -14.549 -30.970 1.00 93.69 486 ASP A N 1
ATOM 3940 C CA . ASP A 1 486 ? -6.071 -15.753 -30.202 1.00 93.69 486 ASP A CA 1
ATOM 3941 C C . ASP A 1 486 ? -7.191 -15.496 -29.195 1.00 93.69 486 ASP A C 1
ATOM 3943 O O . ASP A 1 486 ? -8.179 -16.228 -29.199 1.00 93.69 486 ASP A O 1
ATOM 3947 N N . VAL A 1 487 ? -7.106 -14.409 -28.412 1.00 91.62 487 VAL A N 1
ATOM 3948 C CA . VAL A 1 487 ? -8.177 -14.010 -27.479 1.00 91.62 487 VAL A CA 1
ATOM 3949 C C . VAL A 1 487 ? -9.500 -13.806 -28.211 1.00 91.62 487 VAL A C 1
ATOM 3951 O O . VAL A 1 487 ? -10.547 -14.265 -27.752 1.00 91.62 487 VAL A O 1
ATOM 3954 N N . TRP A 1 488 ? -9.484 -13.121 -29.359 1.00 91.25 488 TRP A N 1
ATOM 3955 C CA . TRP A 1 488 ? -10.696 -12.936 -30.154 1.00 91.25 488 TRP A CA 1
ATOM 3956 C C . TRP A 1 488 ? -11.286 -14.280 -30.594 1.00 91.25 488 TRP A C 1
ATOM 3958 O O . TRP A 1 488 ? -12.479 -14.511 -30.395 1.00 91.25 488 TRP A O 1
ATOM 3968 N N . LEU A 1 489 ? -10.472 -15.1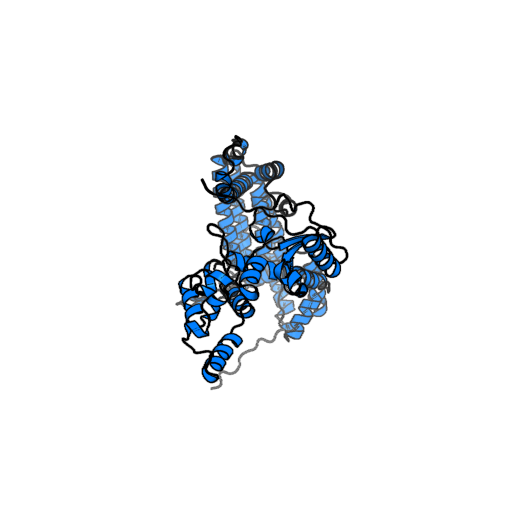66 -31.169 1.00 92.56 489 LEU A N 1
ATOM 3969 C CA . LEU A 1 489 ? -10.919 -16.449 -31.710 1.00 92.56 489 LEU A CA 1
ATOM 3970 C C . LEU A 1 489 ? -11.417 -17.408 -30.622 1.00 92.56 489 LEU A C 1
ATOM 3972 O O . LEU A 1 489 ? -12.448 -18.056 -30.822 1.00 92.56 489 LEU A O 1
ATOM 3976 N N . SER A 1 490 ? -10.720 -17.486 -29.487 1.00 86.31 490 SER A N 1
ATOM 3977 C CA . SER A 1 490 ? -11.054 -18.403 -28.396 1.00 86.31 490 SER A CA 1
ATOM 3978 C C . SER A 1 490 ? -12.271 -17.937 -27.600 1.00 86.31 490 SER A C 1
ATOM 3980 O O . SER A 1 490 ? -13.186 -18.728 -27.366 1.00 86.31 490 SER A O 1
ATOM 3982 N N . ASP A 1 491 ? -12.325 -16.653 -27.237 1.00 84.06 491 ASP A N 1
ATOM 3983 C CA . ASP A 1 491 ? -13.214 -16.191 -26.167 1.00 84.06 491 ASP A CA 1
ATOM 3984 C C . ASP A 1 491 ? -14.407 -15.375 -26.689 1.00 84.06 491 ASP A C 1
ATOM 3986 O O . ASP A 1 491 ? -15.459 -15.353 -26.049 1.00 84.06 491 ASP A O 1
ATOM 3990 N N . TYR A 1 492 ? -14.290 -14.728 -27.857 1.00 86.19 492 TYR A N 1
ATOM 3991 C CA . TYR A 1 492 ? -15.271 -13.722 -28.294 1.00 86.19 492 TYR A CA 1
ATOM 3992 C C . TYR A 1 492 ? -15.922 -13.989 -29.657 1.00 86.19 492 TYR A C 1
ATOM 3994 O O . TYR A 1 492 ? -17.090 -13.644 -29.841 1.00 86.19 492 TYR A O 1
ATOM 4002 N N . ALA A 1 493 ? -15.231 -14.626 -30.605 1.00 88.44 493 ALA A N 1
ATOM 4003 C CA . ALA A 1 493 ? -15.690 -14.782 -31.989 1.00 88.44 493 ALA A CA 1
ATOM 4004 C C . ALA A 1 493 ? -17.003 -15.573 -32.119 1.00 88.44 493 ALA A C 1
ATOM 4006 O O . ALA A 1 493 ? -17.770 -15.378 -33.062 1.00 88.44 493 ALA A O 1
ATOM 4007 N N . HIS A 1 494 ? -17.272 -16.460 -31.161 1.00 86.31 494 HIS A N 1
ATOM 4008 C CA . HIS A 1 494 ? -18.462 -17.305 -31.121 1.00 86.31 494 HIS A CA 1
ATOM 4009 C C . HIS A 1 494 ? -19.642 -16.662 -30.365 1.00 86.31 494 HIS A C 1
ATOM 4011 O O . HIS A 1 494 ? -20.750 -17.211 -30.361 1.00 86.31 494 HIS A O 1
ATOM 4017 N N . LEU A 1 495 ? -19.439 -15.505 -29.724 1.00 84.12 495 LEU A N 1
ATOM 4018 C CA . LEU A 1 495 ? -20.489 -14.817 -28.981 1.00 84.12 495 LEU A CA 1
ATOM 4019 C C . LEU A 1 495 ? -21.477 -14.151 -29.942 1.00 84.12 495 LEU A C 1
ATOM 4021 O O . LEU A 1 495 ? -21.112 -13.435 -30.874 1.00 84.12 495 LEU A O 1
ATOM 4025 N N . LYS A 1 496 ? -22.775 -14.347 -29.691 1.00 81.31 496 LYS A N 1
ATOM 4026 C CA . LYS A 1 496 ? -23.822 -13.677 -30.469 1.00 81.31 496 LYS A CA 1
ATOM 4027 C C . LYS A 1 496 ? -23.771 -12.176 -30.202 1.00 81.31 496 LYS A C 1
ATOM 4029 O O . LYS A 1 496 ? -24.081 -11.732 -29.096 1.00 81.31 496 LYS A O 1
ATOM 4034 N N . VAL A 1 497 ? -23.460 -11.394 -31.234 1.00 78.81 497 VAL A N 1
ATOM 4035 C CA . VAL A 1 497 ? -23.620 -9.938 -31.200 1.00 78.81 497 VAL A CA 1
ATOM 4036 C C . VAL A 1 497 ? -25.096 -9.645 -30.942 1.00 78.81 497 VAL A C 1
ATOM 4038 O O . VAL A 1 497 ? -25.953 -9.950 -31.771 1.00 78.81 497 VAL A O 1
ATOM 4041 N N . ARG A 1 498 ? -25.414 -9.083 -29.771 1.00 64.88 498 ARG A N 1
ATOM 4042 C CA . ARG A 1 498 ? -26.766 -8.602 -29.480 1.00 64.88 498 ARG A CA 1
ATOM 4043 C C . ARG A 1 498 ? -27.031 -7.390 -30.365 1.00 64.88 498 ARG A C 1
ATOM 4045 O O . ARG A 1 498 ? -26.715 -6.264 -29.994 1.00 64.88 498 ARG A O 1
ATOM 4052 N N . THR A 1 499 ? -27.606 -7.614 -31.540 1.00 57.28 499 THR A N 1
ATOM 4053 C CA . THR A 1 499 ? -28.238 -6.548 -32.309 1.00 57.28 499 THR A CA 1
ATOM 4054 C C . THR A 1 499 ? -29.435 -6.071 -31.497 1.00 57.28 499 THR A C 1
ATOM 4056 O O . THR A 1 499 ? -30.391 -6.808 -31.266 1.00 57.28 499 THR A O 1
ATOM 4059 N N . SER A 1 500 ? -29.374 -4.844 -30.988 1.00 51.66 500 SER A N 1
ATOM 4060 C CA . SER A 1 500 ? -30.514 -4.197 -30.346 1.00 51.66 500 SER A CA 1
ATOM 4061 C C . SER A 1 500 ? -31.572 -3.859 -31.401 1.00 51.66 500 SER A C 1
ATOM 4063 O O . SER A 1 500 ? -31.736 -2.713 -31.812 1.00 51.66 500 SER A O 1
ATOM 4065 N N . SER A 1 501 ? -32.317 -4.863 -31.865 1.00 49.44 501 SER A N 1
ATOM 4066 C CA . SER A 1 501 ? -33.558 -4.640 -32.599 1.00 49.44 501 SER A CA 1
ATOM 4067 C C . SER A 1 501 ? -34.671 -4.311 -31.602 1.00 49.44 501 SER A C 1
ATOM 4069 O O . SER A 1 501 ? -35.313 -5.223 -31.095 1.00 49.44 501 SER A O 1
ATOM 4071 N N . SER A 1 502 ? -34.850 -3.023 -31.298 1.00 43.81 502 SER A N 1
ATOM 4072 C CA . SER A 1 502 ? -36.148 -2.363 -31.049 1.00 43.81 502 SER A CA 1
ATOM 4073 C C . SER A 1 502 ? -35.943 -1.048 -30.284 1.00 43.81 502 SER A C 1
ATOM 4075 O O . SER A 1 502 ? -35.992 -1.010 -29.056 1.00 43.81 502 SER A O 1
ATOM 4077 N N . ARG A 1 503 ? -35.782 0.063 -31.010 1.00 44.34 503 ARG A N 1
ATOM 4078 C CA . ARG A 1 503 ? -36.483 1.292 -30.611 1.00 44.34 503 ARG A CA 1
ATOM 4079 C C . ARG A 1 503 ? -37.902 1.151 -31.157 1.00 44.34 503 ARG A C 1
ATOM 4081 O O . ARG A 1 503 ? -38.152 1.500 -32.305 1.00 44.34 503 ARG A O 1
ATOM 4088 N N . GLY A 1 504 ? -38.746 0.480 -30.381 1.00 45.22 504 GLY A N 1
ATOM 4089 C CA . GLY A 1 504 ? -40.194 0.576 -30.486 1.00 45.22 504 GLY A CA 1
ATOM 4090 C C . GLY A 1 504 ? -40.656 1.515 -29.378 1.00 45.22 504 GLY A C 1
ATOM 4091 O O . GLY A 1 504 ? -40.265 1.299 -28.232 1.00 45.22 504 GLY A O 1
ATOM 4092 N N . ASP A 1 505 ? -41.435 2.510 -29.798 1.00 36.97 505 ASP A N 1
ATOM 4093 C CA . ASP A 1 505 ? -42.088 3.618 -29.081 1.00 36.97 505 ASP A CA 1
ATOM 4094 C C . ASP A 1 505 ? -41.225 4.824 -28.666 1.00 36.97 505 ASP A C 1
ATOM 4096 O O . ASP A 1 505 ? -40.402 4.738 -27.725 1.00 36.97 505 ASP A O 1
#

Secondary structure (DSSP, 8-state):
----------HHHHHHHHHHHHHHSTT-EE-TTTTS---GGGTSEEEEEETTEEEEEEHHHHHTT-GGGGEEESS-THHHHHHIIIII--PPPTTSPPPHHHHHHTT--------HHHHTT--TTSHHHHHHHHHHHHT--HHHHHHHHHHHHHHTT--GGGGG-HHHHHHHHHH-THHHHTT----HHHHHHHHHHHHHHHHHHHHHHHHH--S-HHHHHHHHHHHTT--GGG---EEE-S-THHHHHHHHHHHHHTS-TGGGEEE-HHHHHHHHHHHHHH-TTHHHHHHTT---SSPPHHHHHHHHTTHHHHHHHHHHHHHHHHHHHHHHHTT-TT-----GGGSGGGSPPHHHHHHHHHHHHHHHHHHHHHHHHH--S--EE-TTS-EE-SS-TTHHHHHHHHHHHHHHHHHHHTTS-SS-HHHHHHHHHHHHHHHHHHHGGGG-THHHHHHHH-TTTHHHHHHHHTTT-HHHHHHHHHHHHHHIIIIITTS----------

Organism: NCBI:txid396571

Foldseek 3Di:
DDDDDDDDDDPVVVVVLVVLVCVVVPQKDADPCLVVDDDPLSVQWGWIDHPHWIKTWGSVCSVVVNGVLGIDGPVDCLVNLLCCCPPVVDFDDDPDDTHPNRCVVVVNDDPPQDALCNVVVFDCVDPVSVVVSVVLVVVDDLVVVLVVVLVCCVVVVHQLCVLVDPVVVVVVCVVHVCCVSVVSGDHSVRSVVVVVVVCVVCVVVVVCVVVVVPPLVLVVVVVVCVVVVPQLLNDAAAEDEPDPSQVSNLVSNCVVSVHRSLQRYHYDVLNLLVQLLQCQQQNPPSVVVVVVVPDDDDDDPVNLVVLVVSALNSLVVSVVVLVVVVVVCVVVCVVPVDDPDDRPCRPPSSDQDPLSVVLVVVSVVLVVLSVVLSPQQVWDPDFDQDPVRDTDTGNDLLSSLVSLLSNLVSLVVVLVVVVPRPDPPNNNSSSVSSNVSSVVVNVSCLSYLPNLLRQLPPPVRHLVVCCVVCVVPVVVSVSNVVSNVCCCVPSPVPDDDPPPPDPDD

pLDDT: mean 80.35, std 14.86, range [24.59, 97.81]

Sequence (505 aa):
MSAKPGQPGQPGQQQQLEDRLFRHFRGWNWSERARDTSSWLWDVGYDIQRHGLRKWACKDCILGNRPIIATFTSSGLQNAANHLWREHKTPAPEGEKKSTAQLKSEGALKSSQPTIASVLKLDVNKPTEQNIANSFISRFDKQHFQRLLVELIVSSNQSFSFAENPILREIFDYLSPSVSIQHANLSARAVRYKIIQEYNRHKQTVIERLIVTSAPLGGEVLDALHTLGVSPEKIGYFTLDNAENNDTAMEVIGAELGFDGRLRRGRCIGHTINLSAKALLFGKNADVFEQQLSGAEALSDTEYARWCKKGPVGKLRNIVIDVRISHRLIYLFKEVQNLAKKLRILRDENQLTDKDWEVLYHLEAILAIFETVVKTIEGDGHIRRSKQGWTGSFGNIWDVVLGYELLLNTLEEYKQLAADFPDPEHFRIGINLAWDKLDEYYWRLDETPIYYTAMALHPAYRWDWFDETWAHKPSWVEKAKEMVADVWLSDYAHLKVRTSSSRGD